Protein 5KKP (pdb70)

InterPro domains:
  IPR001656 Pseudouridine synthase, TruD [PF01142] (251-642)
  IPR001656 Pseudouridine synthase, TruD [PIRSF037016] (78-659)
  IPR001656 Pseudouridine synthase, TruD [PTHR13326] (94-659)
  IPR001656 Pseudouridine synthase, TruD [TIGR00094] (252-647)
  IPR011760 Pseudouridine synthase, TruD, insertion domain [PS50984] (370-580)
  IPR020103 Pseudouridine synthase, catalytic domain superfamily [SSF55120] (112-646)
  IPR020119 Pseudouridine synthase TruD, conserved site [PS01268] (291-304)
  IPR042214 Pseudouridine synthase, TruD, catalytic domain [G3DSA:3.30.2350.20] (115-407)
  IPR042214 Pseudouridine synthase, TruD, catalytic domain [G3DSA:3.30.2350.20] (432-647)

Organism: Homo sapiens (NCBI:txid9606)

Solvent-accessible surface area: 24846 Å² total

Foldseek 3Di:
DQWCVNLQNDDFFFPFDFWAFAFLPDQLQKEKFFQFLVRDTFFFAAADFPDLQDLQLLVVQLCQLPPAKRKAWQPPDDPVSLVVVVVVSVVSRPQWDWDWDCDPNTIIIMIGGDDPVFAQKKKKKKWAALAKVVVLVVVCVLVVHDSVQKDFPIDDNSHTYMGMMIGGRDGSSNQSVCQVPDSMHIHDIGTHHDGDDPQSTQFMKIKHKTWFIPDDPVLLVSLCCLQPFNTFQAQACLLPLQRLLQCLLCVQVVVLVSVCSQQADDPDPPLSNQLSVQCVVPVQLVRSLVSDPDCQDQSNQLSVLCNVPPVCSVRSSVSRPLVVVVSNQSNLSSLVSNLSVVCVPPNQAQDFQFWFCPPPDIDTDHPVCRVVDGLQRTKKSQAQADDHGHDCVVVVSQCCVVSVHGSNHAGPDNSSHGNIDMDRRGWRWPPDDKDKAADEDPVDNQADGSVCVVVVPDGDDGDPHYDGIMIIITTGGPPGDVVSVCNSNVMDDD

B-factor: mean 59.52, std 19.3, range [28.35, 161.37]

Secondary structure (DSSP, 8-state):
---TGGGT----S--SPP---BSSSSGGGEEEEEE-TTS-B------PPP----HHHHHHHHHHHH---EEEE-SS--HHHHHHHHHHHHHS-SS-EEEEEEETTEEEEEEE---TTS-SEEEEEEEEES----HHHHHHHHHT--GGGEE-----SSSEEEEEEEEET--HHHHHHGGGG--EEEEEEEEESS---TT-S-EEEEEE-BBS----HHHHHH--HHHHT-EE-----TT----HHHHHHHHHTT-TTT--TTTS-----HHHHHHHHHHHHH--HHHHHTT---SSSHHHHHHHHHHHH---HHHHHTTS-HHHH--HHHHHHHHHH--HHHHHHH-SS--TT-EEEETTEEEE--SSSGGG--GGGB--B-SSS----SSTHHHHHH--GGGT--TT---SSGGG----B---SEE--BS----EEEES-TTS-SS--HHHHHHTPPPP---S--SEEEE--EEE-TT-----HHHHH-----

Nearest PDB structures (foldseek):
  5kkp-assembly1_A  TM=1.002E+00  e=3.117E-97  Homo sapiens
  1z2z-assembly2_B  TM=6.859E-01  e=7.387E-25  Methanosarcina mazei
  1si7-assembly1_A  TM=7.257E-01  e=3.818E-18  Escherichia coli
  1szw-assembly1_A  TM=7.211E-01  e=3.159E-17  Escherichia coli
  1szw-assembly2_B  TM=7.323E-01  e=3.264E-16  Escherichia coli

Structure (mmCIF, N/CA/C/O backbone):
data_5KKP
#
_entry.id   5KKP
#
_cell.length_a   56.356
_cell.length_b   73.400
_cell.length_c   138.179
_cell.angle_alpha   90.000
_cell.angle_beta   90.000
_cell.angle_gamma   90.000
#
_symmetry.space_group_name_H-M   'P 21 21 21'
#
loop_
_entity.id
_entity.type
_entity.pdbx_description
1 polymer 'Pseudouridylate synthase 7'
2 non-polymer 1,2-ETHANEDIOL
3 non-polymer 'UNKNOWN ATOM OR ION'
4 water water
#
loop_
_atom_site.group_PDB
_atom_site.id
_atom_site.type_symbol
_atom_site.label_atom_id
_atom_site.label_alt_id
_atom_site.label_comp_id
_atom_site.label_asym_id
_atom_site.label_entity_id
_atom_site.label_seq_id
_atom_site.pdbx_PDB_ins_code
_atom_site.Cartn_x
_atom_site.Cartn_y
_atom_site.Cartn_z
_atom_site.occupancy
_atom_site.B_iso_or_equiv
_atom_site.auth_seq_id
_atom_site.auth_comp_id
_atom_site.auth_asym_id
_atom_site.auth_atom_id
_atom_site.pdbx_PDB_model_num
ATOM 1 N N . GLY A 1 10 ? 17.498 70.453 15.534 1.00 78.24 108 GLY A N 1
ATOM 2 C CA . GLY A 1 10 ? 16.480 70.630 16.564 1.00 78.41 108 GLY A CA 1
ATOM 3 C C . GLY A 1 10 ? 17.026 70.564 17.981 1.00 80.47 108 GLY A C 1
ATOM 4 O O . GLY A 1 10 ? 16.804 71.484 18.783 1.00 81.12 108 GLY A O 1
ATOM 5 N N . LEU A 1 11 ? 17.728 69.462 18.303 1.00 73.20 109 LEU A N 1
ATOM 6 C CA . LEU A 1 11 ? 18.354 69.284 19.614 1.00 71.49 109 LEU A CA 1
ATOM 7 C C . LEU A 1 11 ? 19.729 69.979 19.594 1.00 71.43 109 LEU A C 1
ATOM 8 O O . LEU A 1 11 ? 20.579 69.661 18.754 1.00 70.27 109 LEU A O 1
ATOM 13 N N . THR A 1 12 ? 19.916 70.967 20.474 1.00 65.55 110 THR A N 1
ATOM 14 C CA . THR A 1 12 ? 21.172 71.710 20.573 1.00 64.32 110 THR A CA 1
ATOM 15 C C . THR A 1 12 ? 22.053 71.123 21.680 1.00 64.44 110 THR A C 1
ATOM 16 O O . THR A 1 12 ? 21.590 70.305 22.486 1.00 62.98 110 THR A O 1
ATOM 20 N N . GLU A 1 13 ? 23.306 71.599 21.740 1.00 58.53 111 GLU A N 1
ATOM 21 C CA . GLU A 1 13 ? 24.289 71.262 22.757 1.00 57.18 111 GLU A CA 1
ATOM 22 C C . GLU A 1 13 ? 23.802 71.733 24.148 1.00 61.49 111 GLU A C 1
ATOM 23 O O . GLU A 1 13 ? 23.987 71.016 25.132 1.00 60.08 111 GLU A O 1
ATOM 29 N N . ALA A 1 14 ? 23.146 72.914 24.217 1.00 58.85 112 ALA A N 1
ATOM 30 C CA . ALA A 1 14 ? 22.609 73.498 25.455 1.00 58.95 112 ALA A CA 1
ATOM 31 C C . ALA A 1 14 ? 21.503 72.631 26.043 1.00 63.08 112 ALA A C 1
ATOM 32 O O . ALA A 1 14 ? 21.396 72.512 27.269 1.00 62.45 112 ALA A O 1
ATOM 34 N N . ASP A 1 15 ? 20.711 71.987 25.163 1.00 59.63 113 ASP A N 1
ATOM 35 C CA . ASP A 1 15 ? 19.622 71.089 25.560 1.00 59.54 113 ASP A CA 1
ATOM 36 C C . ASP A 1 15 ? 20.128 69.854 26.307 1.00 59.92 113 ASP A C 1
ATOM 37 O O . ASP A 1 15 ? 19.367 69.274 27.082 1.00 60.02 113 ASP A O 1
ATOM 42 N N . VAL A 1 16 ? 21.390 69.428 26.041 1.00 52.36 114 VAL A N 1
ATOM 43 C CA . VAL A 1 16 ? 21.965 68.221 26.635 1.00 49.90 114 VAL A CA 1
ATOM 44 C C . VAL A 1 16 ? 23.150 68.540 27.572 1.00 52.73 114 VAL A C 1
ATOM 45 O O . VAL A 1 16 ? 23.955 67.660 27.888 1.00 53.22 114 VAL A O 1
ATOM 49 N N . GLY A 1 17 ? 23.177 69.782 28.053 1.00 47.99 115 GLY A N 1
ATOM 50 C CA . GLY A 1 17 ? 24.120 70.292 29.039 1.00 46.76 115 GLY A CA 1
ATOM 51 C C . GLY A 1 17 ? 25.538 70.513 28.586 1.00 49.29 115 GLY A C 1
ATOM 52 O O . GLY A 1 17 ? 26.439 70.552 29.422 1.00 49.33 115 GLY A O 1
ATOM 53 N N . ILE A 1 18 ? 25.744 70.667 27.276 1.00 44.61 116 ILE A N 1
ATOM 54 C CA . ILE A 1 18 ? 27.052 70.945 26.685 1.00 43.70 116 ILE A CA 1
ATOM 55 C C . ILE A 1 18 ? 27.129 72.490 26.525 1.00 49.91 116 ILE A C 1
ATOM 56 O O . ILE A 1 18 ? 26.613 73.048 25.544 1.00 50.89 116 ILE A O 1
ATOM 61 N N . THR A 1 19 ? 27.727 73.177 27.504 1.00 46.16 117 THR A N 1
ATOM 62 C CA . THR A 1 19 ? 27.776 74.646 27.473 1.00 46.81 117 THR A CA 1
ATOM 63 C C . THR A 1 19 ? 29.126 75.275 27.764 1.00 50.88 117 THR A C 1
ATOM 64 O O . THR A 1 19 ? 29.277 76.452 27.484 1.00 54.41 117 THR A O 1
ATOM 68 N N . LYS A 1 20 ? 30.087 74.551 28.364 1.00 45.49 118 LYS A N 1
ATOM 69 C CA . LYS A 1 20 ? 31.370 75.160 28.760 1.00 44.39 118 LYS A CA 1
ATOM 70 C C . LYS A 1 20 ? 32.547 74.805 27.858 1.00 47.35 118 LYS A C 1
ATOM 71 O O . LYS A 1 20 ? 32.472 73.859 27.068 1.00 46.09 118 LYS A O 1
ATOM 77 N N . PHE A 1 21 ? 33.655 75.566 28.006 1.00 44.10 119 PHE A N 1
ATOM 78 C CA . PHE A 1 21 ? 34.898 75.408 27.248 1.00 43.50 119 PHE A CA 1
ATOM 79 C C . PHE A 1 21 ? 36.079 75.493 28.198 1.00 49.09 119 PHE A C 1
ATOM 80 O O . PHE A 1 21 ? 35.932 76.024 29.295 1.00 48.12 119 PHE A O 1
ATOM 88 N N . VAL A 1 22 ? 37.245 74.958 27.777 1.00 46.68 120 VAL A N 1
ATOM 89 C CA . VAL A 1 22 ? 38.490 74.967 28.549 1.00 47.24 120 VAL A CA 1
ATOM 90 C C . VAL A 1 22 ? 39.262 76.250 28.255 1.00 51.80 120 VAL A C 1
ATOM 91 O O . VAL A 1 22 ? 39.577 77.018 29.161 1.00 53.32 120 VAL A O 1
ATOM 95 N N . SER A 1 23 ? 39.562 76.465 26.982 1.00 47.42 121 SER A N 1
ATOM 96 C CA . SER A 1 23 ? 40.311 77.598 26.511 1.00 48.55 121 SER A CA 1
ATOM 97 C C . SER A 1 23 ? 39.461 78.875 26.552 1.00 53.43 121 SER A C 1
ATOM 98 O O . SER A 1 23 ? 38.224 78.823 26.497 1.00 49.94 121 SER A O 1
ATOM 101 N N . SER A 1 24 ? 40.152 80.016 26.674 1.00 52.98 122 SER A N 1
ATOM 102 C CA . SER A 1 24 ? 39.562 81.351 26.664 1.00 54.41 122 SER A CA 1
ATOM 103 C C . SER A 1 24 ? 39.714 81.984 25.244 1.00 58.20 122 SER A C 1
ATOM 104 O O . SER A 1 24 ? 39.353 83.142 25.057 1.00 59.21 122 SER A O 1
ATOM 107 N N . HIS A 1 25 ? 40.271 81.249 24.264 1.00 53.39 123 HIS A N 1
ATOM 108 C CA . HIS A 1 25 ? 40.467 81.807 22.911 1.00 53.31 123 HIS A CA 1
ATOM 109 C C . HIS A 1 25 ? 39.137 82.137 22.204 1.00 54.39 123 HIS A C 1
ATOM 110 O O . HIS A 1 25 ? 38.103 81.558 22.506 1.00 51.98 123 HIS A O 1
ATOM 117 N N . GLN A 1 26 ? 39.172 83.105 21.311 1.00 52.16 124 GLN A N 1
ATOM 118 C CA . GLN A 1 26 ? 38.040 83.516 20.502 1.00 52.34 124 GLN A CA 1
ATOM 119 C C . GLN A 1 26 ? 37.727 82.372 19.501 1.00 56.72 124 GLN A C 1
ATOM 120 O O . GLN A 1 26 ? 38.632 81.901 18.797 1.00 56.41 124 GLN A O 1
ATOM 126 N N . GLY A 1 27 ? 36.468 81.947 19.448 1.00 51.90 125 GLY A N 1
ATOM 127 C CA . GLY A 1 27 ? 36.046 80.909 18.519 1.00 51.16 125 GLY A CA 1
ATOM 128 C C . GLY A 1 27 ? 36.177 81.305 17.054 1.00 56.37 125 GLY A C 1
ATOM 129 O O . GLY A 1 27 ? 36.364 82.477 16.729 1.00 58.52 125 GLY A O 1
ATOM 130 N N . PHE A 1 28 ? 36.105 80.321 16.159 1.00 51.14 126 PHE A N 1
ATOM 131 C CA . PHE A 1 28 ? 36.146 80.512 14.707 1.00 50.47 126 PHE A CA 1
ATOM 132 C C . PHE A 1 28 ? 35.387 79.371 14.019 1.00 55.17 126 PHE A C 1
ATOM 133 O O . PHE A 1 28 ? 35.061 78.374 14.661 1.00 53.34 126 PHE A O 1
ATOM 141 N N . SER A 1 29 ? 35.077 79.536 12.736 1.00 53.74 127 SER A N 1
ATOM 142 C CA . SER A 1 29 ? 34.318 78.548 11.990 1.00 53.54 127 SER A CA 1
ATOM 143 C C . SER A 1 29 ? 35.231 77.558 11.240 1.00 56.34 127 SER A C 1
ATOM 144 O O . SER A 1 29 ? 36.397 77.851 10.979 1.00 55.16 127 SER A O 1
ATOM 147 N N . GLY A 1 30 ? 34.676 76.390 10.941 1.00 52.38 128 GLY A N 1
ATOM 148 C CA . GLY A 1 30 ? 35.334 75.304 10.221 1.00 51.64 128 GLY A CA 1
ATOM 149 C C . GLY A 1 30 ? 34.350 74.191 9.938 1.00 53.05 128 GLY A C 1
ATOM 150 O O . GLY A 1 30 ? 33.463 73.929 10.755 1.00 52.15 128 GLY A O 1
ATOM 151 N N . ILE A 1 31 ? 34.485 73.537 8.782 1.00 50.23 129 ILE A N 1
ATOM 152 C CA . ILE A 1 31 ? 33.579 72.447 8.375 1.00 49.40 129 ILE A CA 1
ATOM 153 C C . ILE A 1 31 ? 34.151 71.073 8.750 1.00 52.03 129 ILE A C 1
ATOM 154 O O . ILE A 1 31 ? 35.258 70.729 8.341 1.00 52.36 129 ILE A O 1
ATOM 159 N N . LEU A 1 32 ? 33.370 70.287 9.473 1.00 48.86 130 LEU A N 1
ATOM 160 C CA . LEU A 1 32 ? 33.711 68.935 9.922 1.00 49.15 130 LEU A CA 1
ATOM 161 C C . LEU A 1 32 ? 33.007 67.863 9.048 1.00 54.44 130 LEU A C 1
ATOM 162 O O . LEU A 1 32 ? 31.817 68.006 8.764 1.00 54.66 130 LEU A O 1
ATOM 167 N N A LYS A 1 33 ? 33.749 66.807 8.632 0.50 50.68 131 LYS A N 1
ATOM 168 N N B LYS A 1 33 ? 33.746 66.801 8.640 0.50 50.84 131 LYS A N 1
ATOM 169 C CA A LYS A 1 33 ? 33.251 65.681 7.816 0.50 49.71 131 LYS A CA 1
ATOM 170 C CA B LYS A 1 33 ? 33.249 65.671 7.824 0.50 49.95 131 LYS A CA 1
ATOM 171 C C A LYS A 1 33 ? 32.505 66.144 6.535 0.50 55.05 131 LYS A C 1
ATOM 172 C C B LYS A 1 33 ? 32.506 66.137 6.537 0.50 55.17 131 LYS A C 1
ATOM 173 O O A LYS A 1 33 ? 31.356 65.760 6.304 0.50 54.59 131 LYS A O 1
ATOM 174 O O B LYS A 1 33 ? 31.360 65.748 6.302 0.50 54.72 131 LYS A O 1
ATOM 185 N N . GLU A 1 34 ? 33.150 66.998 5.735 1.00 52.74 132 GLU A N 1
ATOM 186 C CA . GLU A 1 34 ? 32.584 67.512 4.487 1.00 53.66 132 GLU A CA 1
ATOM 187 C C . GLU A 1 34 ? 32.631 66.353 3.455 1.00 60.18 132 GLU A C 1
ATOM 188 O O . GLU A 1 34 ? 31.709 66.184 2.654 1.00 61.13 132 GLU A O 1
ATOM 194 N N . ARG A 1 35 ? 33.720 65.562 3.531 1.00 55.12 133 ARG A N 1
ATOM 195 C CA . ARG A 1 35 ? 34.030 64.332 2.823 1.00 54.44 133 ARG A CA 1
ATOM 196 C C . ARG A 1 35 ? 34.405 63.351 3.9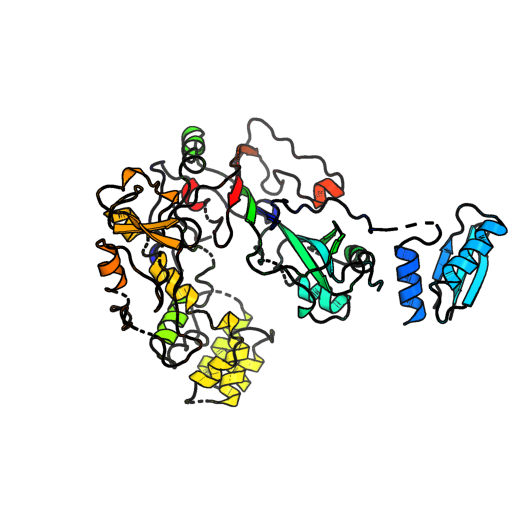45 1.00 56.78 133 ARG A C 1
ATOM 197 O O . ARG A 1 35 ? 35.035 63.758 4.929 1.00 53.32 133 ARG A O 1
ATOM 201 N N . TYR A 1 36 ? 34.045 62.065 3.793 1.00 55.49 134 TYR A N 1
ATOM 202 C CA . TYR A 1 36 ? 34.357 61.048 4.798 1.00 55.30 134 TYR A CA 1
ATOM 203 C C . TYR A 1 36 ? 35.881 60.834 4.929 1.00 55.31 134 TYR A C 1
ATOM 204 O O . TYR A 1 36 ? 36.346 60.459 6.005 1.00 54.17 134 TYR A O 1
ATOM 213 N N . SER A 1 37 ? 36.650 61.216 3.892 1.00 49.75 135 SER A N 1
ATOM 214 C CA . SER A 1 37 ? 38.118 61.173 3.878 1.00 48.88 135 SER A CA 1
ATOM 215 C C . SER A 1 37 ? 38.794 62.292 4.712 1.00 50.99 135 SER A C 1
ATOM 216 O O . SER A 1 37 ? 40.007 62.247 4.920 1.00 51.63 135 SER A O 1
ATOM 219 N N . ASP A 1 38 ? 38.013 63.277 5.196 1.00 46.26 136 ASP A N 1
ATOM 220 C CA . ASP A 1 38 ? 38.483 64.357 6.084 1.00 45.24 136 ASP A CA 1
ATOM 221 C C . ASP A 1 38 ? 38.406 63.911 7.548 1.00 46.65 136 ASP A C 1
ATOM 222 O O . ASP A 1 38 ? 38.723 64.690 8.439 1.00 47.76 136 ASP A O 1
ATOM 227 N N . PHE A 1 39 ? 37.953 62.683 7.810 1.00 41.47 137 PHE A N 1
ATOM 228 C CA . PHE A 1 39 ? 37.845 62.182 9.182 1.00 39.17 137 PHE A CA 1
ATOM 229 C C . PHE A 1 39 ? 38.268 60.745 9.180 1.00 40.80 137 PHE A C 1
ATOM 230 O O . PHE A 1 39 ? 37.540 59.885 8.696 1.00 41.67 137 PHE A O 1
ATOM 238 N N . VAL A 1 40 ? 39.483 60.486 9.664 1.00 36.93 138 VAL A N 1
ATOM 239 C CA . VAL A 1 40 ? 40.114 59.158 9.641 1.00 36.46 138 VAL A CA 1
ATOM 240 C C . VAL A 1 40 ? 40.447 58.681 11.046 1.00 40.84 138 VAL A C 1
ATOM 241 O O . VAL A 1 40 ? 41.003 59.434 11.844 1.00 39.96 138 VAL A O 1
ATOM 245 N N . VAL A 1 41 ? 40.067 57.426 11.350 1.00 39.66 139 VAL A N 1
ATOM 246 C CA . VAL A 1 41 ? 40.215 56.821 12.678 1.00 38.80 139 VAL A CA 1
ATOM 247 C C . VAL A 1 41 ? 41.036 55.546 12.599 1.00 40.91 139 VAL A C 1
ATOM 248 O O . VAL A 1 41 ? 40.692 54.660 11.827 1.00 41.23 139 VAL A O 1
ATOM 252 N N . HIS A 1 42 ? 42.084 55.445 13.420 1.00 34.69 140 HIS A N 1
ATOM 253 C CA . HIS A 1 42 ? 42.924 54.239 13.513 1.00 33.85 140 HIS A CA 1
ATOM 254 C C . HIS A 1 42 ? 42.887 53.773 14.948 1.00 37.54 140 HIS A C 1
ATOM 255 O O . HIS A 1 42 ? 43.276 54.511 15.843 1.00 37.60 140 HIS A O 1
ATOM 262 N N . GLU A 1 43 ? 42.362 52.587 15.177 1.00 34.38 141 GLU A N 1
ATOM 263 C CA . GLU A 1 43 ? 42.242 52.047 16.529 1.00 33.74 141 GLU A CA 1
ATOM 264 C C . GLU A 1 43 ? 43.613 51.830 17.206 1.00 38.58 141 GLU A C 1
ATOM 265 O O . GLU A 1 43 ? 44.563 51.446 16.533 1.00 39.51 141 GLU A O 1
ATOM 271 N N . ILE A 1 44 ? 43.700 52.111 18.524 1.00 34.85 142 ILE A N 1
ATOM 272 C CA . ILE A 1 44 ? 44.873 51.856 19.346 1.00 35.66 142 ILE A CA 1
ATOM 273 C C . ILE A 1 44 ? 44.559 50.579 20.163 1.00 41.17 142 ILE A C 1
ATOM 274 O O . ILE A 1 44 ? 43.672 50.592 21.030 1.00 39.42 142 ILE A O 1
ATOM 279 N N . GLY A 1 45 ? 45.224 49.480 19.804 1.00 37.65 143 GLY A N 1
ATOM 280 C CA . GLY A 1 45 ? 45.003 48.184 20.433 1.00 37.96 143 GLY A CA 1
ATOM 281 C C . GLY A 1 45 ? 45.382 48.067 21.898 1.00 41.79 143 GLY A C 1
ATOM 282 O O . GLY A 1 45 ? 45.948 48.994 22.471 1.00 39.77 143 GLY A O 1
ATOM 283 N N . LYS A 1 46 ? 45.059 46.910 22.518 1.00 41.05 144 LYS A N 1
ATOM 284 C CA . LYS A 1 46 ? 45.354 46.581 23.939 1.00 43.16 144 LYS A CA 1
ATOM 285 C C . LYS A 1 46 ? 46.845 46.803 24.274 1.00 49.82 144 LYS A C 1
ATOM 286 O O . LYS A 1 46 ? 47.163 47.324 25.338 1.00 50.60 144 LYS A O 1
ATOM 292 N N . ASP A 1 47 ? 47.736 46.420 23.331 1.00 48.17 145 ASP A N 1
ATOM 293 C CA . ASP A 1 47 ? 49.197 46.489 23.394 1.00 50.36 145 ASP A CA 1
ATOM 294 C C . ASP A 1 47 ? 49.807 47.826 22.898 1.00 56.24 145 ASP A C 1
ATOM 295 O O . ASP A 1 47 ? 51.022 47.924 22.820 1.00 58.03 145 ASP A O 1
ATOM 300 N N . GLY A 1 48 ? 48.977 48.801 22.530 1.00 51.13 146 GLY A N 1
ATOM 301 C CA . GLY A 1 48 ? 49.429 50.098 22.032 1.00 49.57 146 GLY A CA 1
ATOM 302 C C . GLY A 1 48 ? 49.625 50.219 20.524 1.00 49.61 146 GLY A C 1
ATOM 303 O O . GLY A 1 48 ? 49.885 51.319 20.032 1.00 48.01 146 GLY A O 1
ATOM 304 N N . ARG A 1 49 ? 49.528 49.109 19.772 1.00 46.45 147 ARG A N 1
ATOM 305 C CA . ARG A 1 49 ? 49.696 49.129 18.308 1.00 46.83 147 ARG A CA 1
ATOM 306 C C . ARG A 1 49 ? 48.565 49.922 17.620 1.00 48.40 147 ARG A C 1
ATOM 307 O O . ARG A 1 49 ? 47.414 49.840 18.038 1.00 47.81 147 ARG A O 1
ATOM 311 N N . ILE A 1 50 ? 48.909 50.764 16.647 1.00 43.89 148 ILE A N 1
ATOM 312 C CA . ILE A 1 50 ? 47.917 51.579 15.954 1.00 43.02 148 ILE A CA 1
ATOM 313 C C . ILE A 1 50 ? 47.600 50.905 14.621 1.00 48.10 148 ILE A C 1
ATOM 314 O O . ILE A 1 50 ? 48.386 50.991 13.674 1.00 50.30 148 ILE A O 1
ATOM 319 N N . SER A 1 51 ? 46.468 50.189 14.581 1.00 42.35 149 SER A N 1
ATOM 320 C CA . SER A 1 51 ? 45.970 49.442 13.424 1.00 40.38 149 SER A CA 1
ATOM 321 C C . SER A 1 51 ? 46.009 50.226 12.125 1.00 42.28 149 SER A C 1
ATOM 322 O O . SER A 1 51 ? 45.391 51.274 12.013 1.00 41.15 149 SER A O 1
ATOM 325 N N . HIS A 1 52 ? 46.744 49.699 11.159 1.00 38.94 150 HIS A N 1
ATOM 326 C CA . HIS A 1 52 ? 46.856 50.200 9.792 1.00 38.57 150 HIS A CA 1
ATOM 327 C C . HIS A 1 52 ? 46.728 49.018 8.851 1.00 44.68 150 HIS A C 1
ATOM 328 O O . HIS A 1 52 ? 47.226 47.940 9.168 1.00 44.24 150 HIS A O 1
ATOM 335 N N . LEU A 1 53 ? 46.044 49.204 7.710 1.00 42.59 151 LEU A N 1
ATOM 336 C CA . LEU A 1 53 ? 45.940 48.173 6.686 1.00 43.58 151 LEU A CA 1
ATOM 337 C C . LEU A 1 53 ? 47.201 48.352 5.830 1.00 47.62 151 LEU A C 1
ATOM 338 O O . LEU A 1 53 ? 47.267 49.282 5.030 1.00 47.43 151 LEU A O 1
ATOM 343 N N . ASN A 1 54 ? 48.234 47.535 6.065 1.00 44.95 152 ASN A N 1
ATOM 344 C CA . ASN A 1 54 ? 49.503 47.751 5.360 1.00 45.93 152 ASN A CA 1
ATOM 345 C C . ASN A 1 54 ? 50.196 46.474 4.868 1.00 52.63 152 ASN A C 1
ATOM 346 O O . ASN A 1 54 ? 51.274 46.579 4.279 1.00 53.75 152 ASN A O 1
ATOM 351 N N . ASP A 1 55 ? 49.587 45.290 5.082 1.00 50.79 153 ASP A N 1
ATOM 352 C CA . ASP A 1 55 ? 50.117 44.000 4.612 1.00 52.64 153 ASP A CA 1
ATOM 353 C C . ASP A 1 55 ? 48.965 43.086 4.182 1.00 59.04 153 ASP A C 1
ATOM 354 O O . ASP A 1 55 ? 48.068 42.834 4.980 1.00 57.49 153 ASP A O 1
ATOM 359 N N . LEU A 1 56 ? 48.986 42.601 2.920 1.00 58.42 154 LEU A N 1
ATOM 360 C CA . LEU A 1 56 ? 47.937 41.710 2.386 1.00 59.24 154 LEU A CA 1
ATOM 361 C C . LEU A 1 56 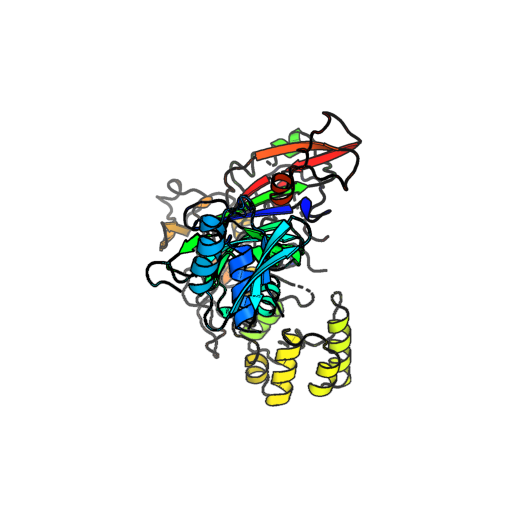? 48.380 40.229 2.292 1.00 64.09 154 LEU A C 1
ATOM 362 O O . LEU A 1 56 ? 47.604 39.381 1.847 1.00 62.64 154 LEU A O 1
ATOM 367 N N . SER A 1 57 ? 49.608 39.925 2.756 1.00 63.06 155 SER A N 1
ATOM 368 C CA . SER A 1 57 ? 50.190 38.581 2.749 1.00 64.75 155 SER A CA 1
ATOM 369 C C . SER A 1 57 ? 49.382 37.585 3.567 1.00 70.45 155 SER A C 1
ATOM 370 O O . SER A 1 57 ? 48.788 37.946 4.587 1.00 69.55 155 SER A O 1
ATOM 373 N N . ILE A 1 58 ? 49.364 36.329 3.112 1.00 68.64 156 ILE A N 1
ATOM 374 C CA . ILE A 1 58 ? 48.680 35.246 3.799 1.00 69.24 156 ILE A CA 1
ATOM 375 C C . ILE A 1 58 ? 49.729 34.517 4.666 1.00 75.87 156 ILE A C 1
ATOM 376 O O . ILE A 1 58 ? 50.738 34.078 4.116 1.00 76.51 156 ILE A O 1
ATOM 381 N N . PRO A 1 59 ? 49.553 34.434 6.018 1.00 74.12 157 PRO A N 1
ATOM 382 C CA . PRO A 1 59 ? 50.564 33.745 6.856 1.00 75.09 157 PRO A CA 1
ATOM 383 C C . PRO A 1 59 ? 50.787 32.277 6.479 1.00 81.74 157 PRO A C 1
ATOM 384 O O . PRO A 1 59 ? 49.840 31.585 6.081 1.00 80.93 157 PRO A O 1
ATOM 388 N N . VAL A 1 60 ? 52.056 31.826 6.566 1.00 80.46 158 VAL A N 1
ATOM 389 C CA . VAL A 1 60 ? 52.481 30.462 6.228 1.00 112.87 158 VAL A CA 1
ATOM 390 C C . VAL A 1 60 ? 52.296 29.511 7.405 1.00 147.33 158 VAL A C 1
ATOM 391 O O . VAL A 1 60 ? 52.543 29.888 8.550 1.00 112.84 158 VAL A O 1
ATOM 393 N N . PRO A 1 65 ? 54.303 24.558 -4.099 1.00 99.22 163 PRO A N 1
ATOM 394 C CA . PRO A 1 65 ? 54.022 24.861 -5.512 1.00 99.14 163 PRO A CA 1
ATOM 395 C C . PRO A 1 65 ? 52.620 25.426 -5.742 1.00 100.59 163 PRO A C 1
ATOM 396 O O . PRO A 1 65 ? 52.436 26.238 -6.651 1.00 99.28 163 PRO A O 1
ATOM 400 N N . SER A 1 66 ? 51.634 24.980 -4.923 1.00 96.12 164 SER A N 1
ATOM 401 C CA . SER A 1 66 ? 50.240 25.423 -4.950 1.00 94.58 164 SER A CA 1
ATOM 402 C C . SER A 1 66 ? 50.115 26.566 -3.959 1.00 97.29 164 SER A C 1
ATOM 403 O O . SER A 1 66 ? 50.245 26.348 -2.750 1.00 96.44 164 SER A O 1
ATOM 406 N N . GLU A 1 67 ? 49.905 27.794 -4.467 1.00 93.27 165 GLU A N 1
ATOM 407 C CA . GLU A 1 67 ? 49.758 28.980 -3.621 1.00 91.78 165 GLU A CA 1
ATOM 408 C C . GLU A 1 67 ? 48.410 28.966 -2.855 1.00 93.66 165 GLU A C 1
ATOM 409 O O . GLU A 1 67 ? 47.601 28.048 -3.056 1.00 93.04 165 GLU A O 1
ATOM 415 N N . ASP A 1 68 ? 48.195 29.955 -1.951 1.00 87.94 166 ASP A N 1
ATOM 416 C CA . ASP A 1 68 ? 46.994 30.064 -1.116 1.00 86.01 166 ASP A CA 1
ATOM 417 C C . ASP A 1 68 ? 45.693 30.120 -1.921 1.00 88.44 166 ASP A C 1
ATOM 418 O O . ASP A 1 68 ? 44.718 29.483 -1.517 1.00 87.88 166 ASP A O 1
ATOM 420 N N . ILE A 1 69 ? 45.685 30.845 -3.064 1.00 84.45 167 ILE A N 1
ATOM 421 C CA . ILE A 1 69 ? 44.515 30.982 -3.939 1.00 84.51 167 ILE A CA 1
ATOM 422 C C . ILE A 1 69 ? 44.061 29.638 -4.574 1.00 90.33 167 ILE A C 1
ATOM 423 O O . ILE A 1 69 ? 42.873 29.326 -4.496 1.00 89.77 167 ILE A O 1
ATOM 425 N N . PHE A 1 70 ? 44.999 28.849 -5.171 1.00 88.43 168 PHE A N 1
ATOM 426 C CA . PHE A 1 70 ? 44.757 27.547 -5.821 1.00 89.60 168 PHE A CA 1
ATOM 427 C C . PHE A 1 70 ? 44.236 26.529 -4.823 1.00 93.79 168 PHE A C 1
ATOM 428 O O . PHE A 1 70 ? 43.404 25.694 -5.183 1.00 92.98 168 PHE A O 1
ATOM 436 N N . THR A 1 71 ? 44.765 26.582 -3.580 1.00 91.03 169 THR A N 1
ATOM 437 C CA . THR A 1 71 ? 44.384 25.719 -2.459 1.00 91.28 169 THR A CA 1
ATOM 438 C C . THR A 1 71 ? 42.934 26.042 -2.059 1.00 95.41 169 THR A C 1
ATOM 439 O O . THR A 1 71 ? 42.169 25.126 -1.756 1.00 95.41 169 THR A O 1
ATOM 443 N N . VAL A 1 72 ? 42.557 27.339 -2.103 1.00 91.72 170 VAL A N 1
ATOM 444 C CA . VAL A 1 72 ? 41.197 27.797 -1.805 1.00 91.01 170 VAL A CA 1
ATOM 445 C C . VAL A 1 72 ? 40.275 27.391 -2.953 1.00 95.59 170 VAL A C 1
ATOM 446 O O . VAL A 1 72 ? 39.171 26.909 -2.705 1.00 95.48 170 VAL A O 1
ATOM 448 N N . LEU A 1 73 ? 40.764 27.539 -4.205 1.00 92.56 171 LEU A N 1
ATOM 449 C CA . LEU A 1 73 ? 40.077 27.188 -5.456 1.00 93.10 171 LEU A CA 1
ATOM 450 C C . LEU A 1 73 ? 39.790 25.684 -5.536 1.00 97.45 171 LEU A C 1
ATOM 451 O O . LEU A 1 73 ? 38.715 25.297 -6.001 1.00 97.53 171 LEU A O 1
ATOM 456 N N . THR A 1 74 ? 40.743 24.845 -5.065 1.00 94.30 172 THR A N 1
ATOM 457 C CA . THR A 1 74 ? 40.616 23.386 -5.046 1.00 95.27 172 THR A CA 1
ATOM 458 C C . THR A 1 74 ? 39.731 22.904 -3.891 1.00 99.01 172 THR A C 1
ATOM 459 O O . THR A 1 74 ? 38.992 21.936 -4.073 1.00 99.03 172 THR A O 1
ATOM 461 N N . ALA A 1 75 ? 39.800 23.576 -2.710 1.00 95.19 173 ALA A N 1
ATOM 462 C CA . ALA A 1 75 ? 38.967 23.258 -1.537 1.00 94.63 173 ALA A CA 1
ATOM 463 C C . ALA A 1 75 ? 37.503 23.554 -1.866 1.00 99.04 173 ALA A C 1
ATOM 464 O O . ALA A 1 75 ? 36.625 22.756 -1.527 1.00 99.08 173 ALA A O 1
ATOM 466 N N . GLU A 1 76 ? 37.258 24.677 -2.583 1.00 95.51 174 GLU A N 1
ATOM 467 C CA . GLU A 1 76 ? 35.935 25.102 -3.039 1.00 95.93 174 GLU A CA 1
ATOM 468 C C . GLU A 1 76 ? 35.377 24.142 -4.100 1.00 103.07 174 GLU A C 1
ATOM 469 O O . GLU A 1 76 ? 34.158 24.058 -4.257 1.00 103.40 174 GLU A O 1
ATOM 471 N N . GLU A 1 77 ? 36.270 23.416 -4.815 1.00 101.29 175 GLU A N 1
ATOM 472 C CA . GLU A 1 77 ? 35.915 22.441 -5.849 1.00 102.73 175 GLU A CA 1
ATOM 473 C C . GLU A 1 77 ? 35.516 21.084 -5.256 1.00 107.82 175 GLU A C 1
ATOM 474 O O . GLU A 1 77 ? 34.544 20.484 -5.724 1.00 108.15 175 GLU A O 1
ATOM 476 N N . LYS A 1 78 ? 36.271 20.606 -4.231 1.00 104.61 176 LYS A N 1
ATOM 477 C CA . LYS A 1 78 ? 36.055 19.328 -3.538 1.00 105.31 176 LYS A CA 1
ATOM 478 C C . LYS A 1 78 ? 34.713 19.270 -2.796 1.00 110.56 176 LYS A C 1
ATOM 479 O O . LYS A 1 78 ? 34.199 18.174 -2.555 1.00 111.28 176 LYS A O 1
ATOM 481 N N . GLN A 1 79 ? 34.146 20.449 -2.448 1.00 106.72 177 GLN A N 1
ATOM 482 C CA . GLN A 1 79 ? 32.856 20.583 -1.770 1.00 106.20 177 GLN A CA 1
ATOM 483 C C . GLN A 1 79 ? 31.732 20.802 -2.809 1.00 111.17 177 GLN A C 1
ATOM 484 O O . GLN A 1 79 ? 31.058 19.834 -3.190 1.00 112.01 177 GLN A O 1
ATOM 486 N N . ARG A 1 80 ? 31.570 22.054 -3.300 1.00 106.98 178 ARG A N 1
ATOM 487 C CA . ARG A 1 80 ? 30.551 22.434 -4.280 1.00 135.85 178 ARG A CA 1
ATOM 488 C C . ARG A 1 80 ? 31.134 23.336 -5.363 1.00 160.87 178 ARG A C 1
ATOM 489 O O . ARG A 1 80 ? 30.596 23.399 -6.467 1.00 123.50 178 ARG A O 1
ATOM 491 N N . THR A 1 92 ? 33.473 22.868 -11.840 1.00 99.62 190 THR A N 1
ATOM 492 C CA . THR A 1 92 ? 33.683 21.714 -12.714 1.00 101.24 190 THR A CA 1
ATOM 493 C C . THR A 1 92 ? 35.123 21.186 -12.623 1.00 104.51 190 THR A C 1
ATOM 494 O O . THR A 1 92 ? 35.320 19.991 -12.369 1.00 104.71 190 THR A O 1
ATOM 496 N N . SER A 1 93 ? 36.124 22.083 -12.825 1.00 99.04 191 SER A N 1
ATOM 497 C CA . SER A 1 93 ? 37.553 21.754 -12.780 1.00 97.58 191 SER A CA 1
ATOM 498 C C . SER A 1 93 ? 38.439 22.917 -12.307 1.00 96.83 191 SER A C 1
ATOM 499 O O . SER A 1 93 ? 38.062 24.084 -12.451 1.00 96.03 191 SER A O 1
ATOM 502 N N . VAL A 1 94 ? 39.629 22.583 -11.760 1.00 89.99 192 VAL A N 1
ATOM 503 C CA . VAL A 1 94 ? 40.642 23.545 -11.301 1.00 87.17 192 VAL A CA 1
ATOM 504 C C . VAL A 1 94 ? 41.950 23.312 -12.099 1.00 87.12 192 VAL A C 1
ATOM 505 O O . VAL A 1 94 ? 42.647 22.326 -11.854 1.00 87.14 192 VAL A O 1
ATOM 509 N N . ALA A 1 95 ? 42.273 24.217 -13.042 1.00 80.09 193 ALA A N 1
ATOM 510 C CA . ALA A 1 95 ? 43.493 24.121 -13.841 1.00 79.61 193 ALA A CA 1
ATOM 511 C C . ALA A 1 95 ? 44.650 24.945 -13.244 1.00 80.88 193 ALA A C 1
ATOM 512 O O . ALA A 1 95 ? 44.571 26.175 -13.173 1.00 78.65 193 ALA A O 1
ATOM 514 N N . ILE A 1 96 ? 45.726 24.247 -12.810 1.00 76.90 194 ILE A N 1
ATOM 515 C CA . ILE A 1 96 ? 46.938 24.849 -12.235 1.00 75.29 194 ILE A CA 1
ATOM 516 C C . ILE A 1 96 ? 48.056 24.907 -13.298 1.00 80.81 194 ILE A C 1
ATOM 517 O O . ILE A 1 96 ? 48.471 23.874 -13.822 1.00 81.32 194 ILE A O 1
ATOM 522 N N . GLU A 1 97 ? 48.519 26.126 -13.617 1.00 78.06 195 GLU A N 1
ATOM 523 C CA . GLU A 1 97 ? 49.566 26.385 -14.605 1.00 79.77 195 GLU A CA 1
ATOM 524 C C . GLU A 1 97 ? 50.934 25.865 -14.141 1.00 85.43 195 GLU A C 1
ATOM 525 O O . GLU A 1 97 ? 51.296 26.051 -12.978 1.00 83.75 195 GLU A O 1
ATOM 531 N N . VAL A 1 98 ? 51.675 25.200 -15.051 1.00 84.97 196 VAL A N 1
ATOM 532 C CA . VAL A 1 98 ? 53.009 24.653 -14.790 1.00 86.33 196 VAL A CA 1
ATOM 533 C C . VAL A 1 98 ? 54.063 25.635 -15.307 1.00 93.70 196 VAL A C 1
ATOM 534 O O . VAL A 1 98 ? 54.425 25.592 -16.489 1.00 95.36 196 VAL A O 1
ATOM 536 N N . ILE A 1 99 ? 54.525 26.540 -14.412 1.00 90.74 197 ILE A N 1
ATOM 537 C CA . ILE A 1 99 ? 55.494 27.615 -14.661 1.00 91.46 197 ILE A CA 1
ATOM 538 C C . ILE A 1 99 ? 56.836 27.111 -15.227 1.00 99.79 197 ILE A C 1
ATOM 539 O O . ILE A 1 99 ? 57.202 27.496 -16.343 1.00 100.49 197 ILE A O 1
ATOM 541 N N . GLU A 1 100 ? 57.557 26.254 -14.473 1.00 98.26 198 GLU A N 1
ATOM 542 C CA . GLU A 1 100 ? 58.837 25.690 -14.905 1.00 100.42 198 GLU A CA 1
ATOM 543 C C . GLU A 1 100 ? 58.646 24.192 -15.173 1.00 107.16 198 GLU A C 1
ATOM 544 O O . GLU A 1 100 ? 58.878 23.349 -14.300 1.00 107.28 198 GLU A O 1
ATOM 546 N N . ASP A 1 101 ? 58.173 23.882 -16.390 1.00 104.88 199 ASP A N 1
ATOM 547 C CA . ASP A 1 101 ? 57.827 22.544 -16.861 1.00 106.00 199 ASP A CA 1
ATOM 548 C C . ASP A 1 101 ? 58.972 21.518 -16.843 1.00 110.91 199 ASP A C 1
ATOM 549 O O . ASP A 1 101 ? 60.031 21.732 -17.444 1.00 111.41 199 ASP A O 1
ATOM 55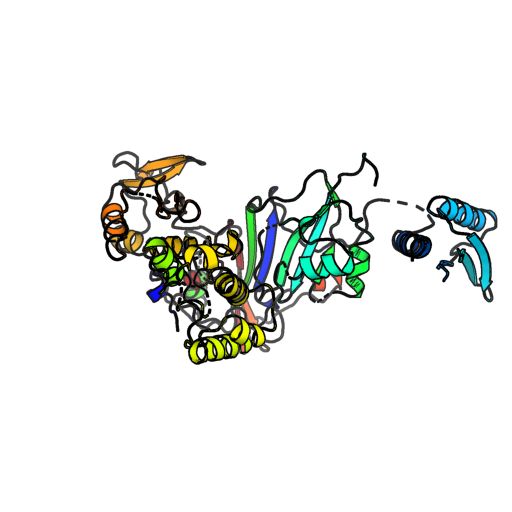4 N N . THR A 1 102 ? 58.712 20.382 -16.169 1.00 107.26 200 THR A N 1
ATOM 555 C CA . THR A 1 102 ? 59.593 19.218 -16.028 1.00 108.53 200 THR A CA 1
ATOM 556 C C . THR A 1 102 ? 58.739 18.028 -15.590 1.00 111.83 200 THR A C 1
ATOM 557 O O . THR A 1 102 ? 57.760 18.236 -14.864 1.00 109.63 200 THR A O 1
ATOM 559 N N . LYS A 1 103 ? 59.105 16.787 -16.014 1.00 109.42 201 LYS A N 1
ATOM 560 C CA . LYS A 1 103 ? 58.389 15.550 -15.648 1.00 109.25 201 LYS A CA 1
ATOM 561 C C . LYS A 1 103 ? 58.293 15.382 -14.117 1.00 112.05 201 LYS A C 1
ATOM 562 O O . LYS A 1 103 ? 57.235 15.001 -13.608 1.00 111.00 201 LYS A O 1
ATOM 566 N N . GLU A 1 104 ? 59.388 15.709 -13.396 1.00 108.12 202 GLU A N 1
ATOM 567 C CA . GLU A 1 104 ? 59.456 15.670 -11.934 1.00 106.40 202 GLU A CA 1
ATOM 568 C C . GLU A 1 104 ? 58.629 16.811 -11.317 1.00 105.54 202 GLU A C 1
ATOM 569 O O . GLU A 1 104 ? 57.960 16.589 -10.309 1.00 104.47 202 GLU A O 1
ATOM 571 N N . LYS A 1 105 ? 58.652 18.013 -11.936 1.00 99.40 203 LYS A N 1
ATOM 572 C CA . LYS A 1 105 ? 57.906 19.194 -11.464 1.00 96.73 203 LYS A CA 1
ATOM 573 C C . LYS A 1 105 ? 56.377 19.041 -11.560 1.00 97.06 203 LYS A C 1
ATOM 574 O O . LYS A 1 105 ? 55.663 19.545 -10.691 1.00 94.67 203 LYS A O 1
ATOM 576 N N . ARG A 1 106 ? 55.888 18.353 -12.619 1.00 92.55 204 ARG A N 1
ATOM 577 C CA . ARG A 1 106 ? 54.465 18.092 -12.869 1.00 90.92 204 ARG A CA 1
ATOM 578 C C . ARG A 1 106 ? 53.927 17.053 -11.895 1.00 92.29 204 ARG A C 1
ATOM 579 O O . ARG A 1 106 ? 52.852 17.267 -11.334 1.00 90.29 204 ARG A O 1
ATOM 587 N N . THR A 1 107 ? 54.669 15.921 -11.709 1.00 88.77 205 THR A N 1
ATOM 588 C CA . THR A 1 107 ? 54.326 14.822 -10.789 1.00 88.24 205 THR A CA 1
ATOM 589 C C . THR A 1 107 ? 54.287 15.337 -9.338 1.00 90.57 205 THR A C 1
ATOM 590 O O . THR A 1 107 ? 53.447 14.884 -8.554 1.00 88.94 205 THR A O 1
ATOM 594 N N . ILE A 1 108 ? 55.167 16.312 -9.008 1.00 86.88 206 ILE A N 1
ATOM 595 C CA . ILE A 1 108 ? 55.226 16.957 -7.698 1.00 85.78 206 ILE A CA 1
ATOM 596 C C . ILE A 1 108 ? 53.884 17.639 -7.410 1.00 87.91 206 ILE A C 1
ATOM 597 O O . ILE A 1 108 ? 53.355 17.467 -6.310 1.00 85.75 206 ILE A O 1
ATOM 599 N N . ILE A 1 109 ? 53.322 18.370 -8.424 1.00 83.92 207 ILE A N 1
ATOM 600 C CA . ILE A 1 109 ? 52.026 19.075 -8.353 1.00 81.90 207 ILE A CA 1
ATOM 601 C C . ILE A 1 109 ? 50.891 18.050 -8.224 1.00 85.49 207 ILE A C 1
ATOM 602 O O . ILE A 1 109 ? 50.009 18.239 -7.386 1.00 82.57 207 ILE A O 1
ATOM 607 N N . HIS A 1 110 ? 50.947 16.947 -9.012 1.00 83.64 208 HIS A N 1
ATOM 608 C CA . HIS A 1 110 ? 49.967 15.856 -8.937 1.00 84.59 208 HIS A CA 1
ATOM 609 C C . HIS A 1 110 ? 49.875 15.325 -7.493 1.00 91.37 208 HIS A C 1
ATOM 610 O O . HIS A 1 110 ? 48.775 15.193 -6.960 1.00 90.45 208 HIS A O 1
ATOM 617 N N . GLN A 1 111 ? 51.042 15.086 -6.856 1.00 90.76 209 GLN A N 1
ATOM 618 C CA . GLN A 1 111 ? 51.178 14.584 -5.487 1.00 91.52 209 GLN A CA 1
ATOM 619 C C . GLN A 1 111 ? 50.829 15.636 -4.430 1.00 96.34 209 GLN A C 1
ATOM 620 O O . GLN A 1 111 ? 50.220 15.280 -3.426 1.00 96.33 209 GLN A O 1
ATOM 626 N N . ALA A 1 112 ? 51.202 16.918 -4.652 1.00 93.58 210 ALA A N 1
ATOM 627 C CA . ALA A 1 112 ? 50.905 18.034 -3.740 1.00 92.65 210 ALA A CA 1
ATOM 628 C C . ALA A 1 112 ? 49.408 18.352 -3.741 1.00 98.27 210 ALA A C 1
ATOM 629 O O . ALA A 1 112 ? 48.871 18.725 -2.694 1.00 96.65 210 ALA A O 1
ATOM 631 N N . ILE A 1 113 ? 48.736 18.192 -4.914 1.00 97.16 211 ILE A N 1
ATOM 632 C CA . ILE A 1 113 ? 47.289 18.381 -5.057 1.00 97.11 211 ILE A CA 1
ATOM 633 C C . ILE A 1 113 ? 46.586 17.218 -4.366 1.00 104.00 211 ILE A C 1
ATOM 634 O O . ILE A 1 113 ? 45.612 17.452 -3.658 1.00 102.71 211 ILE A O 1
ATOM 636 N N . LYS A 1 114 ? 47.146 15.987 -4.491 1.00 103.96 212 LYS A N 1
ATOM 637 C CA . LYS A 1 114 ? 46.644 14.749 -3.871 1.00 105.61 212 LYS A CA 1
ATOM 638 C C . LYS A 1 114 ? 46.580 14.813 -2.329 1.00 111.71 212 LYS A C 1
ATOM 639 O O . LYS A 1 114 ? 45.836 14.040 -1.715 1.00 111.53 212 LYS A O 1
ATOM 641 N N . SER A 1 115 ? 47.344 15.747 -1.713 1.00 109.24 213 SER A N 1
ATOM 642 C CA . SER A 1 115 ? 47.356 15.981 -0.269 1.00 108.74 213 SER A CA 1
ATOM 643 C C . SER A 1 115 ? 46.056 16.694 0.128 1.00 113.03 213 SER A C 1
ATOM 644 O O . SER A 1 115 ? 45.302 16.172 0.950 1.00 112.60 213 SER A O 1
ATOM 646 N N . LEU A 1 116 ? 45.771 17.852 -0.506 1.00 110.16 214 LEU A N 1
ATOM 647 C CA . LEU A 1 116 ? 44.565 18.655 -0.278 1.00 109.43 214 LEU A CA 1
ATOM 648 C C . LEU A 1 116 ? 43.399 18.264 -1.231 1.00 114.43 214 LEU A C 1
ATOM 649 O O . LEU A 1 116 ? 42.494 19.071 -1.474 1.00 113.60 214 LEU A O 1
ATOM 651 N N . PHE A 1 117 ? 43.418 17.014 -1.743 1.00 112.13 215 PHE A N 1
ATOM 652 C CA . PHE A 1 117 ? 42.386 16.474 -2.629 1.00 112.77 215 PHE A CA 1
ATOM 653 C C . PHE A 1 117 ? 41.659 15.298 -1.962 1.00 117.15 215 PHE A C 1
ATOM 654 O O . PHE A 1 117 ? 42.118 14.154 -2.092 1.00 118.18 215 PHE A O 1
ATOM 656 N N . PRO A 1 118 ? 40.535 15.544 -1.234 1.00 112.13 216 PRO A N 1
ATOM 657 C CA . PRO A 1 118 ? 39.810 14.419 -0.613 1.00 112.06 216 PRO A CA 1
ATOM 658 C C . PRO A 1 118 ? 39.191 13.525 -1.694 1.00 115.77 216 PRO A C 1
ATOM 659 O O . PRO A 1 118 ? 39.543 12.347 -1.789 1.00 116.96 216 PRO A O 1
ATOM 663 N N . GLY A 1 119 ? 38.356 14.123 -2.548 1.00 110.11 217 GLY A N 1
ATOM 664 C CA . GLY A 1 119 ? 37.705 13.449 -3.665 1.00 110.00 217 GLY A CA 1
ATOM 665 C C . GLY A 1 119 ? 37.929 14.186 -4.968 1.00 110.16 217 GLY A C 1
ATOM 666 O O . GLY A 1 119 ? 36.975 14.703 -5.561 1.00 109.41 217 GLY A O 1
ATOM 667 N N . LEU A 1 120 ? 39.207 14.265 -5.405 1.00 103.82 218 LEU A N 1
ATOM 668 C CA . LEU A 1 120 ? 39.595 14.947 -6.645 1.00 101.89 218 LEU A CA 1
ATOM 669 C C . LEU A 1 120 ? 40.540 14.119 -7.515 1.00 102.39 218 LEU A C 1
ATOM 670 O O . LEU A 1 120 ? 41.525 13.572 -7.015 1.00 101.82 218 LEU A O 1
ATOM 675 N N . GLU A 1 121 ? 40.236 14.048 -8.824 1.00 97.21 219 GLU A N 1
ATOM 676 C CA . GLU A 1 121 ? 41.035 13.379 -9.857 1.00 97.31 219 GLU A CA 1
ATOM 677 C C . GLU A 1 121 ? 42.009 14.412 -10.444 1.00 96.98 219 GLU A C 1
ATOM 678 O O . GLU A 1 121 ? 41.706 15.605 -10.439 1.00 94.77 219 GLU A O 1
ATOM 680 N N . THR A 1 122 ? 43.175 13.966 -10.936 1.00 92.17 220 THR A N 1
ATOM 681 C CA . THR A 1 122 ? 44.201 14.877 -11.456 1.00 90.21 220 THR A CA 1
ATOM 682 C C . THR A 1 122 ? 44.733 14.414 -12.836 1.00 91.81 220 THR A C 1
ATOM 683 O O . THR A 1 122 ? 45.004 13.225 -13.029 1.00 93.11 220 THR A O 1
ATOM 687 N N . LYS A 1 123 ? 44.848 15.361 -13.799 1.00 84.61 221 LYS A N 1
ATOM 688 C CA . LYS A 1 123 ? 45.306 15.092 -15.168 1.00 84.07 221 LYS A CA 1
ATOM 689 C C . LYS A 1 123 ? 46.187 16.207 -15.747 1.00 83.50 221 LYS A C 1
ATOM 690 O O . LYS A 1 123 ? 45.884 17.385 -15.571 1.00 82.17 221 LYS A O 1
ATOM 692 N N . THR A 1 124 ? 47.279 15.826 -16.428 1.00 77.65 222 THR A N 1
ATOM 693 C CA . THR A 1 124 ? 48.186 16.759 -17.099 1.00 76.57 222 THR A CA 1
ATOM 694 C C . THR A 1 124 ? 47.623 17.051 -18.494 1.00 79.61 222 THR A C 1
ATOM 695 O O . THR A 1 124 ? 47.332 16.112 -19.254 1.00 78.68 222 THR A O 1
ATOM 699 N N . GLU A 1 125 ? 47.514 18.351 -18.836 1.00 74.42 223 GLU A N 1
ATOM 700 C CA . GLU A 1 125 ? 47.047 18.811 -20.144 1.00 74.45 223 GLU A CA 1
ATOM 701 C C . GLU A 1 125 ? 48.066 19.741 -20.781 1.00 75.93 223 GLU A C 1
ATOM 702 O O . GLU A 1 125 ? 48.573 20.637 -20.109 1.00 74.21 223 GLU A O 1
ATOM 708 N N . ASP A 1 126 ? 48.364 19.537 -22.071 1.00 72.88 224 ASP A N 1
ATOM 709 C CA . ASP A 1 126 ? 49.234 20.420 -22.846 1.00 72.62 224 ASP A CA 1
ATOM 710 C C . ASP A 1 126 ? 48.300 21.221 -23.756 1.00 78.86 224 ASP A C 1
ATOM 711 O O . ASP A 1 126 ? 47.808 20.703 -24.763 1.00 79.13 224 ASP A O 1
ATOM 716 N N . ARG A 1 127 ? 47.997 22.456 -23.340 1.00 77.55 225 ARG A N 1
ATOM 717 C CA . ARG A 1 127 ? 47.096 23.384 -24.028 1.00 78.73 225 ARG A CA 1
ATOM 718 C C . ARG A 1 127 ? 47.917 24.325 -24.923 1.00 88.39 225 ARG A C 1
ATOM 719 O O . ARG A 1 127 ? 48.266 25.436 -24.509 1.00 88.14 225 ARG A O 1
ATOM 727 N N . GLU A 1 128 ? 48.257 23.850 -26.135 1.00 89.96 226 GLU A N 1
ATOM 728 C CA . GLU A 1 128 ? 49.051 24.567 -27.146 1.00 92.63 226 GLU A CA 1
ATOM 729 C C . GLU A 1 128 ? 50.358 25.150 -26.567 1.00 97.03 226 GLU A C 1
ATOM 730 O O . GLU A 1 128 ? 50.524 26.376 -26.498 1.00 96.53 226 GLU A O 1
ATOM 736 N N . GLY A 1 129 ? 51.234 24.261 -26.099 1.00 93.35 227 GLY A N 1
ATOM 737 C CA . GLY A 1 129 ? 52.512 24.640 -25.501 1.00 92.66 227 GLY A CA 1
ATOM 738 C C . GLY A 1 129 ? 52.479 24.865 -23.999 1.00 94.27 227 GLY A C 1
ATOM 739 O O . GLY A 1 129 ? 53.399 24.432 -23.298 1.00 94.54 227 GLY A O 1
ATOM 740 N N . LYS A 1 130 ? 51.433 25.568 -23.494 1.00 87.75 228 LYS A N 1
ATOM 741 C CA . LYS A 1 130 ? 51.242 25.855 -22.069 1.00 85.52 228 LYS A CA 1
ATOM 742 C C . LYS A 1 130 ? 50.691 24.618 -21.362 1.00 87.34 228 LYS A C 1
ATOM 743 O O . LYS A 1 130 ? 49.631 24.107 -21.742 1.00 87.94 228 LYS A O 1
ATOM 746 N N . LYS A 1 131 ? 51.411 24.129 -20.342 1.00 80.49 229 LYS A N 1
ATOM 747 C CA . LYS A 1 131 ? 51.012 22.922 -19.630 1.00 78.58 229 LYS A CA 1
ATOM 748 C C . LYS A 1 131 ? 50.273 23.207 -18.338 1.00 80.44 229 LYS A C 1
ATOM 749 O O . LYS A 1 131 ? 50.563 24.194 -17.659 1.00 78.99 229 LYS A O 1
ATOM 754 N N . TYR A 1 132 ? 49.282 22.352 -18.015 1.00 76.95 230 TYR A N 1
ATOM 755 C CA . TYR A 1 132 ? 48.464 22.475 -16.801 1.00 75.14 230 TYR A CA 1
ATOM 756 C C . TYR A 1 132 ? 48.248 21.143 -16.098 1.00 78.33 230 TYR A C 1
ATOM 757 O O . TYR A 1 132 ? 48.213 20.092 -16.744 1.00 78.91 230 TYR A O 1
ATOM 766 N N . ILE A 1 133 ? 48.019 21.206 -14.779 1.00 72.80 231 ILE A N 1
ATOM 767 C CA . ILE A 1 133 ? 47.614 20.063 -13.968 1.00 72.70 231 ILE A CA 1
ATOM 768 C C . ILE A 1 133 ? 46.152 20.415 -13.623 1.00 76.93 231 ILE A C 1
ATOM 769 O O . ILE A 1 133 ? 45.902 21.429 -12.979 1.00 74.87 231 ILE A O 1
ATOM 774 N N . VAL A 1 134 ? 45.196 19.655 -14.184 1.00 76.17 232 VAL A N 1
ATOM 775 C CA . VAL A 1 134 ? 43.753 19.900 -14.080 1.00 75.98 232 VAL A CA 1
ATOM 776 C C . VAL A 1 134 ? 43.097 18.960 -13.066 1.00 82.56 232 VAL A C 1
ATOM 777 O O . VAL A 1 134 ? 43.181 17.739 -13.205 1.00 83.05 232 VAL A O 1
ATOM 781 N N . ALA A 1 135 ? 42.459 19.552 -12.041 1.00 80.84 233 ALA A N 1
ATOM 782 C CA . ALA A 1 135 ? 41.767 18.869 -10.942 1.00 81.68 233 ALA A CA 1
ATOM 783 C C . ALA A 1 135 ? 40.275 18.697 -11.259 1.00 89.06 233 ALA A C 1
ATOM 784 O O . ALA A 1 135 ? 39.588 19.677 -11.537 1.00 88.02 233 ALA A O 1
ATOM 786 N N . TYR A 1 136 ? 39.795 17.443 -11.242 1.00 89.45 234 TYR A N 1
ATOM 787 C CA . TYR A 1 136 ? 38.411 17.031 -11.532 1.00 90.94 234 TYR A CA 1
ATOM 788 C C . TYR A 1 136 ? 37.805 16.314 -10.310 1.00 94.58 234 TYR A C 1
ATOM 789 O O . TYR A 1 136 ? 38.516 16.106 -9.337 1.00 93.14 234 TYR A O 1
ATOM 798 N N . HIS A 1 137 ? 36.509 15.923 -10.363 1.00 92.42 235 HIS A N 1
ATOM 799 C CA . HIS A 1 137 ? 35.831 15.184 -9.288 1.00 130.03 235 HIS A CA 1
ATOM 800 C C . HIS A 1 137 ? 34.729 14.264 -9.814 1.00 161.37 235 HIS A C 1
ATOM 801 O O . HIS A 1 137 ? 34.929 13.054 -9.908 1.00 124.79 235 HIS A O 1
ATOM 808 N N . TRP A 1 152 ? 41.834 22.338 10.595 1.00 77.45 250 TRP A N 1
ATOM 809 C CA . TRP A 1 152 ? 42.430 23.385 11.433 1.00 76.08 250 TRP A CA 1
ATOM 810 C C . TRP A 1 152 ? 43.426 22.795 12.477 1.00 81.33 250 TRP A C 1
ATOM 811 O O . TRP A 1 152 ? 42.994 22.140 13.442 1.00 80.18 250 TRP A O 1
ATOM 822 N N . PRO A 1 153 ? 44.754 23.032 12.306 1.00 78.71 251 PRO A N 1
ATOM 823 C CA . PRO A 1 153 ? 45.735 22.507 13.281 1.00 79.37 251 PRO A CA 1
ATOM 824 C C . PRO A 1 153 ? 45.591 23.080 14.691 1.00 83.72 251 PRO A C 1
ATOM 825 O O . PRO A 1 153 ? 45.306 24.265 14.839 1.00 82.93 251 PRO A O 1
ATOM 829 N N . LYS A 1 154 ? 45.809 22.237 15.724 1.00 80.89 252 LYS A N 1
ATOM 830 C CA . LYS A 1 154 ? 45.750 22.616 17.141 1.00 79.87 252 LYS A CA 1
ATOM 831 C C . LYS A 1 154 ? 46.967 23.476 17.542 1.00 83.04 252 LYS A C 1
ATOM 832 O O . LYS A 1 154 ? 46.932 24.156 18.573 1.00 83.26 252 LYS A O 1
ATOM 834 N N . SER A 1 155 ? 48.035 23.442 16.714 1.00 78.12 253 SER A N 1
ATOM 835 C CA . SER A 1 155 ? 49.266 24.231 16.847 1.00 76.74 253 SER A CA 1
ATOM 836 C C . SER A 1 155 ? 48.963 25.722 16.538 1.00 75.22 253 SER A C 1
ATOM 837 O O . SER A 1 155 ? 49.564 26.623 17.123 1.00 74.88 253 SER A O 1
ATOM 840 N N . ARG A 1 156 ? 48.037 25.950 15.600 1.00 67.30 254 ARG A N 1
ATOM 841 C CA . ARG A 1 156 ? 47.588 27.242 15.119 1.00 64.48 254 ARG A CA 1
ATOM 842 C C . ARG A 1 156 ? 46.428 27.720 15.985 1.00 66.07 254 ARG A C 1
ATOM 843 O O . ARG A 1 156 ? 45.437 26.998 16.122 1.00 67.33 254 ARG A O 1
ATOM 851 N N . GLY A 1 157 ? 46.547 28.938 16.523 1.00 58.28 255 GLY A N 1
ATOM 852 C CA . GLY A 1 157 ? 45.504 29.569 17.326 1.00 55.94 255 GLY A CA 1
ATOM 853 C C . GLY A 1 157 ? 44.157 29.556 16.626 1.00 56.20 255 GLY A C 1
ATOM 854 O O . GLY A 1 157 ? 44.095 29.672 15.397 1.00 56.68 255 GLY A O 1
ATOM 855 N N . SER A 1 158 ? 43.072 29.402 17.406 1.00 49.34 256 SER A N 1
ATOM 856 C CA . SER A 1 158 ? 41.689 29.274 16.921 1.00 47.46 256 SER A CA 1
ATOM 857 C C . SER A 1 158 ? 41.117 30.492 16.207 1.00 46.59 256 SER A C 1
ATOM 858 O O . SER A 1 158 ? 40.147 30.367 15.458 1.00 45.81 256 SER A O 1
ATOM 861 N N . TYR A 1 159 ? 41.712 31.651 16.430 1.00 41.26 257 TYR A N 1
ATOM 862 C CA . TYR A 1 159 ? 41.219 32.919 15.916 1.00 40.07 257 TYR A CA 1
ATOM 863 C C . TYR A 1 159 ? 42.089 33.580 14.894 1.00 45.91 257 TYR A C 1
ATOM 864 O O . TYR A 1 159 ? 43.260 33.892 15.162 1.00 45.56 257 TYR A O 1
ATOM 873 N N . CYS A 1 160 ? 41.494 33.888 13.747 1.00 41.79 258 CYS A N 1
ATOM 874 C CA . CYS A 1 160 ? 42.207 34.693 12.781 1.00 40.80 258 CYS A CA 1
ATOM 875 C C . CYS A 1 160 ? 41.945 36.151 13.143 1.00 41.02 258 CYS A C 1
ATOM 876 O O . CYS A 1 160 ? 40.789 36.584 13.128 1.00 40.26 258 CYS A O 1
ATOM 879 N N . HIS A 1 161 ? 43.009 36.908 13.465 1.00 36.87 259 HIS A N 1
ATOM 880 C CA . HIS A 1 161 ? 42.915 38.349 13.706 1.00 36.34 259 HIS A CA 1
ATOM 881 C C . HIS A 1 161 ? 43.264 39.078 12.404 1.00 41.50 259 HIS A C 1
ATOM 882 O O . HIS A 1 161 ? 44.091 38.601 11.625 1.00 41.18 259 HIS A O 1
ATOM 889 N N . PHE A 1 162 ? 42.636 40.229 12.166 1.00 36.79 260 PHE A N 1
ATOM 890 C CA . PHE A 1 162 ? 42.871 40.981 10.940 1.00 35.83 260 PHE A CA 1
ATOM 891 C C . PHE A 1 162 ? 42.431 42.397 11.126 1.00 38.90 260 PHE A C 1
ATOM 892 O O . PHE A 1 162 ? 41.706 42.696 12.068 1.00 37.95 260 PHE A O 1
ATOM 900 N N . VAL A 1 163 ? 42.874 43.270 10.224 1.00 35.90 261 VAL A N 1
ATOM 901 C CA . VAL A 1 163 ? 42.528 44.683 10.203 1.00 34.95 261 VAL A CA 1
ATOM 902 C C . VAL A 1 163 ? 41.371 44.899 9.208 1.00 39.44 261 VAL A C 1
ATOM 903 O O . VAL A 1 163 ? 41.385 44.380 8.092 1.00 38.22 261 VAL A O 1
ATOM 907 N N . LEU A 1 164 ? 40.355 45.619 9.649 1.00 36.87 262 LEU A N 1
ATOM 908 C CA . LEU A 1 164 ? 39.208 45.982 8.833 1.00 36.54 262 LEU A CA 1
ATOM 909 C C . LEU A 1 164 ? 39.259 47.485 8.587 1.00 38.84 262 LEU A C 1
ATOM 910 O O . LEU A 1 164 ? 39.166 48.289 9.522 1.00 37.39 262 LEU A O 1
ATOM 915 N N . TYR A 1 165 ? 39.432 47.840 7.324 1.00 37.14 263 TYR A N 1
ATOM 916 C CA . TYR A 1 165 ? 39.444 49.201 6.802 1.00 37.33 263 TYR A CA 1
ATOM 917 C C . TYR A 1 165 ? 38.049 49.400 6.189 1.00 41.60 263 TYR A C 1
ATOM 918 O O . TYR A 1 165 ? 37.632 48.586 5.366 1.00 41.61 263 TYR A O 1
ATOM 927 N N . LYS A 1 166 ? 37.324 50.444 6.604 1.00 38.73 264 LYS A N 1
ATOM 928 C CA . LYS A 1 166 ? 35.984 50.719 6.075 1.00 39.17 264 LYS A CA 1
ATOM 929 C C . LYS A 1 166 ? 35.781 52.202 5.765 1.00 45.60 264 LYS A C 1
ATOM 930 O O . LYS A 1 166 ? 36.354 53.066 6.436 1.00 44.48 264 LYS A O 1
ATOM 936 N N . GLU A 1 167 ? 34.940 52.478 4.763 1.00 43.15 265 GLU A N 1
ATOM 937 C CA . GLU A 1 167 ? 34.617 53.806 4.286 1.00 44.76 265 GLU A CA 1
ATOM 938 C C . GLU A 1 167 ? 33.090 53.974 4.297 1.00 49.53 265 GLU A C 1
ATOM 939 O O . GLU A 1 167 ? 32.396 53.269 3.555 1.00 49.85 265 GLU A O 1
ATOM 945 N N . ASN A 1 168 ? 32.569 54.906 5.130 1.00 45.27 266 ASN A N 1
ATOM 946 C CA . ASN A 1 168 ? 31.132 55.208 5.249 1.00 45.38 266 ASN A CA 1
ATOM 947 C C . ASN A 1 168 ? 30.280 53.974 5.626 1.00 49.07 266 ASN A C 1
ATOM 948 O O . ASN A 1 168 ? 29.233 53.721 5.025 1.00 48.40 266 ASN A O 1
ATOM 953 N N . LYS A 1 169 ? 30.756 53.186 6.606 1.00 45.08 267 LYS A N 1
ATOM 954 C CA . LYS A 1 169 ? 30.099 51.949 7.029 1.00 43.92 267 LYS A CA 1
ATOM 955 C C . LYS A 1 169 ? 30.206 51.742 8.496 1.00 47.33 267 LYS A C 1
ATOM 956 O O . LYS A 1 169 ? 31.171 52.211 9.110 1.00 47.45 267 LYS A O 1
ATOM 959 N N . ASP A 1 170 ? 29.224 51.042 9.080 1.00 43.63 268 ASP A N 1
ATOM 960 C CA . ASP A 1 170 ? 29.254 50.694 10.494 1.00 43.41 268 ASP A CA 1
ATOM 961 C C . ASP A 1 170 ? 30.025 49.389 10.632 1.00 46.43 268 ASP A C 1
ATOM 962 O O . ASP A 1 170 ? 30.102 48.628 9.667 1.00 45.12 268 ASP A O 1
ATOM 967 N N . THR A 1 171 ? 30.622 49.141 11.819 1.00 43.51 269 THR A N 1
ATOM 968 C CA . THR A 1 171 ? 31.376 47.908 12.121 1.00 43.89 269 THR A CA 1
ATOM 969 C C . THR A 1 171 ? 30.492 46.658 11.943 1.00 47.80 269 THR A C 1
ATOM 970 O O . THR A 1 171 ? 30.905 45.713 11.271 1.00 46.07 269 THR A O 1
ATOM 982 N N . ASP A 1 173 ? 27.769 46.237 10.231 1.00 47.07 271 ASP A N 1
ATOM 983 C CA . ASP A 1 173 ? 27.443 46.230 8.817 1.00 47.71 271 ASP A CA 1
ATOM 984 C C . ASP A 1 173 ? 28.522 45.428 8.077 1.00 52.27 271 ASP A C 1
ATOM 985 O O . ASP A 1 173 ? 28.176 44.542 7.296 1.00 52.10 271 ASP A O 1
ATOM 990 N N . ALA A 1 174 ? 29.828 45.687 8.372 1.00 48.90 272 ALA A N 1
ATOM 991 C CA . ALA A 1 174 ? 30.964 44.950 7.784 1.00 48.14 272 ALA A CA 1
ATOM 992 C C . ALA A 1 174 ? 30.921 43.492 8.230 1.00 47.69 272 ALA A C 1
ATOM 993 O O . ALA A 1 174 ? 31.147 42.603 7.412 1.00 46.74 272 ALA A O 1
ATOM 995 N N . ILE A 1 175 ? 30.624 43.248 9.517 1.00 43.18 273 ILE A N 1
ATOM 996 C CA . ILE A 1 175 ? 30.525 41.881 10.065 1.00 43.31 273 ILE A CA 1
ATOM 997 C C . ILE A 1 175 ? 29.385 41.097 9.367 1.00 47.21 273 ILE A C 1
ATOM 998 O O . ILE A 1 175 ? 29.614 39.965 8.940 1.00 46.57 273 ILE A O 1
ATOM 1003 N N . ASN A 1 176 ? 28.218 41.736 9.159 1.00 43.58 274 ASN A N 1
ATOM 1004 C CA . ASN A 1 176 ? 27.103 41.094 8.441 1.00 44.59 274 ASN A CA 1
ATOM 1005 C C . ASN A 1 176 ? 27.462 40.719 7.020 1.00 50.06 274 ASN A C 1
ATOM 1006 O O . ASN A 1 176 ? 27.099 39.632 6.595 1.00 51.65 274 ASN A O 1
ATOM 1011 N N . VAL A 1 177 ? 28.202 41.591 6.295 1.00 46.53 275 VAL A N 1
ATOM 1012 C CA . VAL A 1 177 ? 28.616 41.325 4.910 1.00 47.08 275 VAL A CA 1
ATOM 1013 C C . VAL A 1 177 ? 29.546 40.112 4.871 1.00 52.47 275 VAL A C 1
ATOM 1014 O O . VAL A 1 177 ? 29.352 39.226 4.040 1.00 53.05 275 VAL A O 1
ATOM 1018 N N . LEU A 1 178 ? 30.550 40.075 5.777 1.00 49.13 276 LEU A N 1
ATOM 1019 C CA . LEU A 1 178 ? 31.505 38.963 5.904 1.00 48.46 276 LEU A CA 1
ATOM 1020 C C . LEU A 1 178 ? 30.817 37.674 6.337 1.00 51.05 276 LEU A C 1
ATOM 1021 O O . LEU A 1 178 ? 31.145 36.620 5.807 1.00 50.53 276 LEU A O 1
ATOM 1026 N N . SER A 1 179 ? 29.855 37.757 7.271 1.00 48.09 277 SER A N 1
ATOM 1027 C CA . SER A 1 179 ? 29.070 36.599 7.744 1.00 48.84 277 SER A CA 1
ATOM 1028 C C . SER A 1 179 ? 28.268 35.942 6.615 1.00 57.74 277 SER A C 1
ATOM 1029 O O . SER A 1 179 ? 28.305 34.722 6.481 1.00 59.03 277 SER A O 1
ATOM 1032 N N . LYS A 1 180 ? 27.594 36.748 5.770 1.00 56.56 278 LYS A N 1
ATOM 1033 C CA . LYS A 1 180 ? 26.823 36.205 4.651 1.00 58.29 278 LYS A CA 1
ATOM 1034 C C . LYS A 1 180 ? 27.722 35.634 3.562 1.00 62.28 278 LYS A C 1
ATOM 1035 O O . LYS A 1 180 ? 27.393 34.578 3.019 1.00 63.65 278 LYS A O 1
ATOM 1041 N N . TYR A 1 181 ? 28.871 36.279 3.277 1.00 58.11 279 TYR A N 1
ATOM 1042 C CA . TYR A 1 181 ? 29.796 35.763 2.263 1.00 59.57 279 TYR A CA 1
ATOM 1043 C C . TYR A 1 181 ? 30.459 34.446 2.687 1.00 62.78 279 TYR A C 1
ATOM 1044 O O . TYR A 1 181 ? 30.573 33.545 1.869 1.00 62.66 279 TYR A O 1
ATOM 1053 N N . LEU A 1 182 ? 30.865 34.333 3.970 1.00 57.69 280 LEU A N 1
ATOM 1054 C CA . LEU A 1 182 ? 31.530 33.143 4.524 1.00 56.75 280 LEU A CA 1
ATOM 1055 C C . LEU A 1 182 ? 30.566 32.061 5.011 1.00 62.36 280 LEU A C 1
ATOM 1056 O O . LEU A 1 182 ? 31.016 30.985 5.410 1.00 63.39 280 LEU A O 1
ATOM 1061 N N . ARG A 1 183 ? 29.248 32.346 4.978 1.00 59.27 281 ARG A N 1
ATOM 1062 C CA . ARG A 1 183 ? 28.149 31.455 5.393 1.00 59.78 281 ARG A CA 1
ATOM 1063 C C . ARG A 1 183 ? 28.292 31.075 6.873 1.00 62.82 281 ARG A C 1
ATOM 1064 O O . ARG A 1 183 ? 28.167 29.906 7.258 1.00 64.06 281 ARG A O 1
ATOM 1068 N N . VAL A 1 184 ? 28.592 32.090 7.695 1.00 55.58 282 VAL A N 1
ATOM 1069 C CA . VAL A 1 184 ? 28.785 31.945 9.128 1.00 53.81 282 VAL A CA 1
ATOM 1070 C C . VAL A 1 184 ? 27.843 32.881 9.847 1.00 55.79 282 VAL A C 1
ATOM 1071 O O . VAL A 1 184 ? 27.251 33.760 9.218 1.00 54.71 282 VAL A O 1
ATOM 1075 N N . LYS A 1 185 ? 27.707 32.703 11.156 1.00 52.70 283 LYS A N 1
ATOM 1076 C CA . LYS A 1 185 ? 26.873 33.563 11.986 1.00 53.56 283 LYS A CA 1
ATOM 1077 C C . LYS A 1 185 ? 27.740 34.746 12.509 1.00 59.01 283 LYS A C 1
ATOM 1078 O O . LYS A 1 185 ? 28.893 34.535 12.911 1.00 57.91 283 LYS A O 1
ATOM 1084 N N . PRO A 1 186 ? 27.198 35.988 12.519 1.00 56.51 284 PRO A N 1
ATOM 1085 C CA . PRO A 1 186 ? 27.980 37.137 12.999 1.00 55.50 284 PRO A CA 1
ATOM 1086 C C . PRO A 1 186 ? 28.650 37.032 14.379 1.00 56.36 284 PRO A C 1
ATOM 1087 O O . PRO A 1 186 ? 29.595 37.778 14.601 1.00 55.93 284 PRO A O 1
ATOM 1091 N N . ASN A 1 187 ? 28.216 36.127 15.278 1.00 52.48 285 ASN A N 1
ATOM 1092 C CA . ASN A 1 187 ? 28.792 36.043 16.644 1.00 51.11 285 ASN A CA 1
ATOM 1093 C C . ASN A 1 187 ? 30.118 35.291 16.736 1.00 50.78 285 ASN A C 1
ATOM 1094 O O . ASN A 1 187 ? 30.723 35.283 17.804 1.00 50.66 285 ASN A O 1
ATOM 1099 N N . ILE A 1 188 ? 30.622 34.750 15.627 1.00 46.82 286 ILE A N 1
ATOM 1100 C CA . ILE A 1 188 ? 31.966 34.165 15.613 1.00 46.26 286 ILE A CA 1
ATOM 1101 C C . ILE A 1 188 ? 33.035 35.302 15.436 1.00 47.77 286 ILE A C 1
ATOM 1102 O O . ILE A 1 188 ? 34.234 35.034 15.521 1.00 48.50 286 ILE A O 1
ATOM 1107 N N . PHE A 1 189 ? 32.581 36.549 15.154 1.00 40.72 287 PHE A N 1
ATOM 1108 C CA . PHE A 1 189 ? 33.423 37.737 14.978 1.00 39.76 287 PHE A CA 1
ATOM 1109 C C . PHE A 1 189 ? 33.474 38.537 16.277 1.00 42.84 287 PHE A C 1
ATOM 1110 O O . PHE A 1 189 ? 32.461 38.672 16.946 1.00 42.26 287 PHE A O 1
ATOM 1118 N N . SER A 1 190 ? 34.622 39.110 16.604 1.00 38.36 288 SER A N 1
ATOM 1119 C CA . SER A 1 190 ? 34.744 39.942 17.811 1.00 37.34 288 SER A CA 1
ATOM 1120 C C . SER A 1 190 ? 35.534 41.201 17.493 1.00 41.18 288 SER A C 1
ATOM 1121 O O . SER A 1 190 ? 36.310 41.224 16.538 1.00 39.00 288 SER A O 1
ATOM 1124 N N . TYR A 1 191 ? 35.318 42.257 18.287 1.00 40.23 289 TYR A N 1
ATOM 1125 C CA . TYR A 1 191 ? 35.958 43.550 18.074 1.00 41.15 289 TYR A CA 1
ATOM 1126 C C . TYR A 1 191 ? 36.097 44.255 19.419 1.00 43.13 289 TYR A C 1
ATOM 1127 O O . TYR A 1 191 ? 35.516 43.800 20.394 1.00 42.54 289 TYR A O 1
ATOM 1144 N N . GLY A 1 193 ? 35.549 47.659 19.801 1.00 39.90 291 GLY A N 1
ATOM 1145 C CA . GLY A 1 193 ? 34.631 48.783 19.752 1.00 39.94 291 GLY A CA 1
ATOM 1146 C C . GLY A 1 193 ? 34.146 49.025 18.347 1.00 44.32 291 GLY A C 1
ATOM 1147 O O . GLY A 1 193 ? 34.754 48.559 17.375 1.00 43.73 291 GLY A O 1
ATOM 1148 N N . THR A 1 194 ? 33.047 49.754 18.237 1.00 41.38 292 THR A N 1
ATOM 1149 C CA . THR A 1 194 ? 32.475 50.126 16.956 1.00 42.09 292 THR A CA 1
ATOM 1150 C C . THR A 1 194 ? 33.130 51.437 16.596 1.00 48.88 292 THR A C 1
ATOM 1151 O O . THR A 1 194 ? 33.545 52.193 17.490 1.00 50.04 292 THR A O 1
ATOM 1155 N N . LYS A 1 195 ? 33.276 51.695 15.302 1.00 44.90 293 LYS A N 1
ATOM 1156 C CA . LYS A 1 195 ? 33.875 52.941 14.856 1.00 44.53 293 LYS A CA 1
ATOM 1157 C C . LYS A 1 195 ? 32.851 53.703 14.009 1.00 50.27 293 LYS A C 1
ATOM 1158 O O . LYS A 1 195 ? 32.022 53.077 13.340 1.00 48.16 293 LYS A O 1
ATOM 1164 N N . ASP A 1 196 ? 32.952 55.054 14.005 1.00 49.29 294 ASP A N 1
ATOM 1165 C CA . ASP A 1 196 ? 32.093 55.980 13.247 1.00 49.83 294 ASP A CA 1
ATOM 1166 C C . ASP A 1 196 ? 31.812 55.525 11.849 1.00 50.18 294 ASP A C 1
ATOM 1167 O O . ASP A 1 196 ? 32.709 55.053 11.151 1.00 49.69 294 ASP A O 1
ATOM 1172 N N . LYS A 1 197 ? 30.565 55.687 11.438 1.00 46.77 295 LYS A N 1
ATOM 1173 C CA . LYS A 1 197 ? 30.123 55.373 10.092 1.00 46.46 295 LYS A CA 1
ATOM 1174 C C . LYS A 1 197 ? 30.706 56.433 9.129 1.00 52.46 295 LYS A C 1
ATOM 1175 O O . LYS A 1 197 ? 31.525 56.067 8.288 1.00 53.05 295 LYS A O 1
ATOM 1181 N N . ARG A 1 198 ? 30.354 57.733 9.286 1.00 49.57 296 ARG A N 1
ATOM 1182 C CA . ARG A 1 198 ? 30.811 58.800 8.363 1.00 49.44 296 ARG A CA 1
ATOM 1183 C C . ARG A 1 198 ? 32.247 59.149 8.657 1.00 52.57 296 ARG A C 1
ATOM 1184 O O . A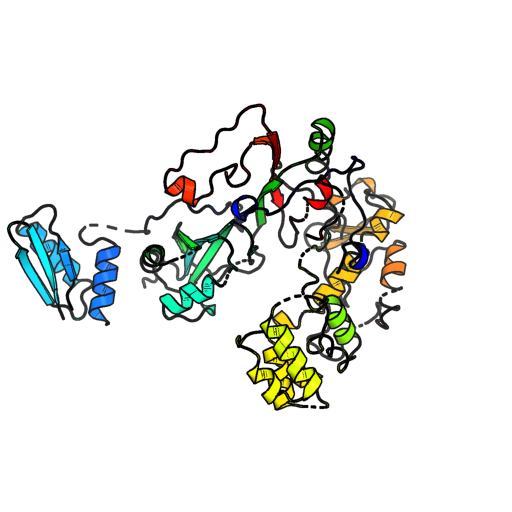RG A 1 198 ? 32.540 60.062 9.428 1.00 53.10 296 ARG A O 1
ATOM 1192 N N . ALA A 1 199 ? 33.147 58.363 8.073 1.00 47.74 297 ALA A N 1
ATOM 1193 C CA . ALA A 1 199 ? 34.589 58.430 8.294 1.00 46.09 297 ALA A CA 1
ATOM 1194 C C . ALA A 1 199 ? 35.235 57.287 7.559 1.00 46.40 297 ALA A C 1
ATOM 1195 O O . ALA A 1 199 ? 34.551 56.392 7.059 1.00 44.68 297 ALA A O 1
ATOM 1197 N N . ILE A 1 200 ? 36.569 57.308 7.531 1.00 41.96 298 ILE A N 1
ATOM 1198 C CA . ILE A 1 200 ? 37.391 56.208 7.075 1.00 40.22 298 ILE A CA 1
ATOM 1199 C C . ILE A 1 200 ? 37.953 55.676 8.382 1.00 41.50 298 ILE A C 1
ATOM 1200 O O . ILE A 1 200 ? 38.522 56.439 9.172 1.00 39.67 298 ILE A O 1
ATOM 1205 N N . THR A 1 201 ? 37.654 54.410 8.699 1.00 37.93 299 THR A N 1
ATOM 1206 C CA . THR A 1 201 ? 38.122 53.850 9.955 1.00 36.37 299 THR A CA 1
ATOM 1207 C C . THR A 1 201 ? 38.875 52.558 9.747 1.00 39.20 299 THR A C 1
ATOM 1208 O O . THR A 1 201 ? 38.593 51.804 8.808 1.00 37.28 299 THR A O 1
ATOM 1212 N N . VAL A 1 202 ? 39.824 52.287 10.669 1.00 35.77 300 VAL A N 1
ATOM 1213 C CA . VAL A 1 202 ? 40.655 51.095 10.649 1.00 34.73 300 VAL A CA 1
ATOM 1214 C C . VAL A 1 202 ? 40.690 50.498 12.084 1.00 38.32 300 VAL A C 1
ATOM 1215 O O . VAL A 1 202 ? 41.011 51.197 13.045 1.00 37.98 300 VAL A O 1
ATOM 1219 N N . GLN A 1 203 ? 40.395 49.198 12.201 1.00 33.63 301 GLN A N 1
ATOM 1220 C CA . GLN A 1 203 ? 40.348 48.510 13.476 1.00 32.41 301 GLN A CA 1
ATOM 1221 C C . GLN A 1 203 ? 40.703 47.064 13.343 1.00 37.30 301 GLN A C 1
ATOM 1222 O O . GLN A 1 203 ? 40.619 46.476 12.263 1.00 37.91 301 GLN A O 1
ATOM 1228 N N . GLU A 1 204 ? 41.003 46.462 14.471 1.00 34.24 302 GLU A N 1
ATOM 1229 C CA . GLU A 1 204 ? 41.288 45.036 14.544 1.00 33.04 302 GLU A CA 1
ATOM 1230 C C . GLU A 1 204 ? 39.952 44.252 14.774 1.00 36.31 302 GLU A C 1
ATOM 1231 O O . GLU A 1 204 ? 39.088 44.685 15.559 1.00 32.97 302 GLU A O 1
ATOM 1237 N N . ILE A 1 205 ? 39.812 43.098 14.101 1.00 34.91 303 ILE A N 1
ATOM 1238 C CA . ILE A 1 205 ? 38.671 42.151 14.194 1.00 35.09 303 ILE A CA 1
ATOM 1239 C C . ILE A 1 205 ? 39.266 40.735 14.439 1.00 40.58 303 ILE A C 1
ATOM 1240 O O . ILE A 1 205 ? 40.373 40.464 13.988 1.00 41.02 303 ILE A O 1
ATOM 1245 N N . ALA A 1 206 ? 38.540 39.848 15.147 1.00 36.75 304 ALA A N 1
ATOM 1246 C CA . ALA A 1 206 ? 38.943 38.440 15.306 1.00 35.73 304 ALA A CA 1
ATOM 1247 C C . ALA A 1 206 ? 37.764 37.566 14.867 1.00 39.79 304 ALA A C 1
ATOM 1248 O O . ALA A 1 206 ? 36.604 37.954 15.002 1.00 37.24 304 ALA A O 1
ATOM 1250 N N . VAL A 1 207 ? 38.072 36.450 14.239 1.00 39.43 305 VAL A N 1
ATOM 1251 C CA . VAL A 1 207 ? 37.066 35.512 13.750 1.00 40.75 305 VAL A CA 1
ATOM 1252 C C . VAL A 1 207 ? 37.483 34.092 14.109 1.00 45.44 305 VAL A C 1
ATOM 1253 O O . VAL A 1 207 ? 38.647 33.739 13.931 1.00 46.49 305 VAL A O 1
ATOM 1257 N N . LEU A 1 208 ? 36.562 33.313 14.666 1.00 43.14 306 LEU A N 1
ATOM 1258 C CA . LEU A 1 208 ? 36.828 31.920 15.038 1.00 43.78 306 LEU A CA 1
ATOM 1259 C C . LEU A 1 208 ? 36.876 30.990 13.825 1.00 50.97 306 LEU A C 1
ATOM 1260 O O . LEU A 1 208 ? 35.903 30.879 13.086 1.00 52.63 306 LEU A O 1
ATOM 1265 N N . LYS A 1 209 ? 38.018 30.335 13.639 1.00 49.38 307 LYS A N 1
ATOM 1266 C CA . LYS A 1 209 ? 38.316 29.265 12.665 1.00 50.50 307 LYS A CA 1
ATOM 1267 C C . LYS A 1 209 ? 37.917 29.541 11.193 1.00 54.33 307 LYS A C 1
ATOM 1268 O O . LYS A 1 209 ? 37.254 28.723 10.535 1.00 54.18 307 LYS A O 1
ATOM 1274 N N . ILE A 1 210 ? 38.411 30.664 10.664 1.00 50.25 308 ILE A N 1
ATOM 1275 C CA . ILE A 1 210 ? 38.297 31.046 9.251 1.00 48.56 308 ILE A CA 1
ATOM 1276 C C . ILE A 1 210 ? 39.731 31.362 8.865 1.00 52.32 308 ILE A C 1
ATOM 1277 O O . ILE A 1 210 ? 40.445 32.015 9.629 1.00 51.03 308 ILE A O 1
ATOM 1282 N N . THR A 1 211 ? 40.198 30.804 7.763 1.00 50.49 309 THR A N 1
ATOM 1283 C CA . THR A 1 211 ? 41.571 31.025 7.304 1.00 50.36 309 THR A CA 1
ATOM 1284 C C . THR A 1 211 ? 41.732 32.411 6.707 1.00 54.39 309 THR A C 1
ATOM 1285 O O . THR A 1 211 ? 40.766 32.985 6.181 1.00 55.20 309 THR A O 1
ATOM 1289 N N . ALA A 1 212 ? 42.962 32.942 6.798 1.00 49.43 310 ALA A N 1
ATOM 1290 C CA . ALA A 1 212 ? 43.378 34.227 6.259 1.00 47.80 310 ALA A CA 1
ATOM 1291 C C . ALA A 1 212 ? 43.120 34.291 4.740 1.00 53.58 310 ALA A C 1
ATOM 1292 O O . ALA A 1 212 ? 42.666 35.329 4.250 1.00 54.07 310 ALA A O 1
ATOM 1294 N N . GLN A 1 213 ? 43.368 33.170 4.004 1.00 50.93 311 GLN A N 1
ATOM 1295 C CA . GLN A 1 213 ? 43.130 33.055 2.556 1.00 50.70 311 GLN A CA 1
ATOM 1296 C C . GLN A 1 213 ? 41.648 33.254 2.222 1.00 55.30 311 GLN A C 1
ATOM 1297 O O . GLN A 1 213 ? 41.341 33.978 1.271 1.00 54.29 311 GLN A O 1
ATOM 1299 N N A ARG A 1 214 ? 40.735 32.642 3.016 0.50 52.41 312 ARG A N 1
ATOM 1300 N N B ARG A 1 214 ? 40.735 32.645 3.008 0.50 52.48 312 ARG A N 1
ATOM 1301 C CA A ARG A 1 214 ? 39.282 32.800 2.840 0.50 52.45 312 ARG A CA 1
ATOM 1302 C CA B ARG A 1 214 ? 39.293 32.817 2.796 0.50 52.57 312 ARG A CA 1
ATOM 1303 C C A ARG A 1 214 ? 38.839 34.267 2.970 0.50 55.39 312 ARG A C 1
ATOM 1304 C C B ARG A 1 214 ? 38.832 34.273 2.969 0.50 55.43 312 ARG A C 1
ATOM 1305 O O A ARG A 1 214 ? 37.958 34.709 2.225 0.50 55.00 312 ARG A O 1
ATOM 1306 O O B ARG A 1 214 ? 37.939 34.721 2.241 0.50 55.02 312 ARG A O 1
ATOM 1321 N N . LEU A 1 215 ? 39.463 35.016 3.907 1.00 51.16 313 LEU A N 1
ATOM 1322 C CA . LEU A 1 215 ? 39.162 36.440 4.162 1.00 49.08 313 LEU A CA 1
ATOM 1323 C C . LEU A 1 215 ? 39.723 37.311 3.043 1.00 54.94 313 LEU A C 1
ATOM 1324 O O . LEU A 1 215 ? 38.975 38.112 2.472 1.00 54.63 313 LEU A O 1
ATOM 1329 N N . ALA A 1 216 ? 41.026 37.128 2.712 1.00 52.70 314 ALA A N 1
ATOM 1330 C CA . ALA A 1 216 ? 41.748 37.843 1.657 1.00 53.55 314 ALA A CA 1
ATOM 1331 C C . ALA A 1 216 ? 41.045 37.710 0.302 1.00 61.12 314 ALA A C 1
ATOM 1332 O O . ALA A 1 216 ? 40.983 38.695 -0.432 1.00 60.69 314 ALA A O 1
ATOM 1334 N N . HIS A 1 217 ? 40.483 36.511 -0.009 1.00 61.11 315 HIS A N 1
ATOM 1335 C CA . HIS A 1 217 ? 39.757 36.259 -1.264 1.00 63.68 315 HIS A CA 1
ATOM 1336 C C . HIS A 1 217 ? 38.556 37.204 -1.435 1.00 65.91 315 HIS A C 1
ATOM 1337 O O . HIS A 1 217 ? 38.301 37.664 -2.551 1.00 67.44 315 HIS A O 1
ATOM 1344 N N . LEU A 1 218 ? 37.893 37.564 -0.320 1.00 58.72 316 LEU A N 1
ATOM 1345 C CA . LEU A 1 218 ? 36.742 38.461 -0.292 1.00 57.18 316 LEU A CA 1
ATOM 1346 C C . LEU A 1 218 ? 37.027 39.894 -0.705 1.00 59.48 316 LEU A C 1
ATOM 1347 O O . LEU A 1 218 ? 36.083 40.593 -1.082 1.00 59.37 316 LEU A O 1
ATOM 1352 N N . ASN A 1 219 ? 38.301 40.338 -0.660 1.00 55.24 317 ASN A N 1
ATOM 1353 C CA . ASN A 1 219 ? 38.673 41.708 -1.026 1.00 55.18 317 ASN A CA 1
ATOM 1354 C C . ASN A 1 219 ? 38.287 42.106 -2.462 1.00 64.27 317 ASN A C 1
ATOM 1355 O O . ASN A 1 219 ? 37.946 43.271 -2.684 1.00 64.38 317 ASN A O 1
ATOM 1360 N N . LYS A 1 220 ? 38.296 41.136 -3.411 1.00 63.58 318 LYS A N 1
ATOM 1361 C CA . LYS A 1 220 ? 37.960 41.34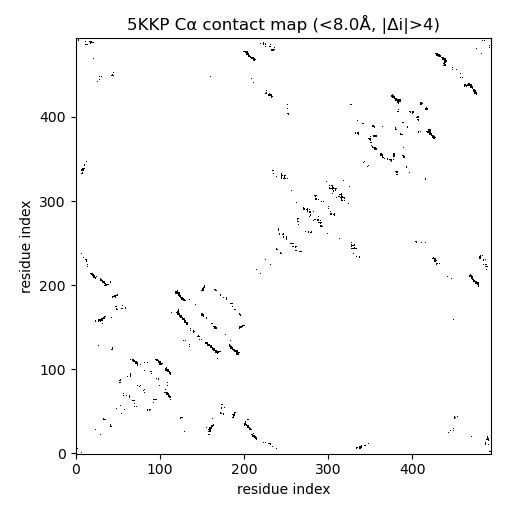0 -4.825 1.00 65.51 318 LYS A CA 1
ATOM 1362 C C . LYS A 1 220 ? 36.504 41.762 -5.065 1.00 71.12 318 LYS A C 1
ATOM 1363 O O . LYS A 1 220 ? 36.230 42.432 -6.056 1.00 71.54 318 LYS A O 1
ATOM 1365 N N . CYS A 1 221 ? 35.589 41.401 -4.154 1.00 69.13 319 CYS A N 1
ATOM 1366 C CA . CYS A 1 221 ? 34.171 41.737 -4.260 1.00 70.11 319 CYS A CA 1
ATOM 1367 C C . CYS A 1 221 ? 33.651 42.662 -3.136 1.00 71.73 319 CYS A C 1
ATOM 1368 O O . CYS A 1 221 ? 32.444 42.920 -3.085 1.00 71.91 319 CYS A O 1
ATOM 1371 N N . LEU A 1 222 ? 34.529 43.159 -2.243 1.00 66.05 320 LEU A N 1
ATOM 1372 C CA . LEU A 1 222 ? 34.102 44.102 -1.188 1.00 64.41 320 LEU A CA 1
ATOM 1373 C C . LEU A 1 222 ? 34.419 45.508 -1.681 1.00 70.88 320 LEU A C 1
ATOM 1374 O O . LEU A 1 222 ? 35.556 45.776 -2.078 1.00 70.16 320 LEU A O 1
ATOM 1387 N N . ASN A 1 224 ? 33.287 48.939 -0.114 1.00 59.04 322 ASN A N 1
ATOM 1388 C CA . ASN A 1 224 ? 33.572 49.964 0.894 1.00 56.72 322 ASN A CA 1
ATOM 1389 C C . ASN A 1 224 ? 34.355 49.456 2.110 1.00 57.81 322 ASN A C 1
ATOM 1390 O O . ASN A 1 224 ? 34.427 50.158 3.114 1.00 55.85 322 ASN A O 1
ATOM 1395 N N . PHE A 1 225 ? 34.935 48.243 2.012 1.00 53.76 323 PHE A N 1
ATOM 1396 C CA . PHE A 1 225 ? 35.761 47.632 3.057 1.00 52.97 323 PHE A CA 1
ATOM 1397 C C . PHE A 1 225 ? 36.859 46.809 2.425 1.00 53.62 323 PHE A C 1
ATOM 1398 O O . PHE A 1 225 ? 36.676 46.263 1.337 1.00 54.27 323 PHE A O 1
ATOM 1406 N N . LYS A 1 226 ? 37.985 46.700 3.133 1.00 46.67 324 LYS A N 1
ATOM 1407 C CA . LYS A 1 226 ? 39.163 45.913 2.762 1.00 45.65 324 LYS A CA 1
ATOM 1408 C C . LYS A 1 226 ? 39.683 45.248 4.032 1.00 46.53 324 LYS A C 1
ATOM 1409 O O . LYS A 1 226 ? 39.521 45.793 5.120 1.00 42.08 324 LYS A O 1
ATOM 1415 N N . LEU A 1 227 ? 40.324 44.074 3.879 1.00 45.69 325 LEU A N 1
ATOM 1416 C CA . LEU A 1 227 ? 40.867 43.258 4.970 1.00 45.07 325 LEU A CA 1
ATOM 1417 C C . LEU A 1 227 ? 42.324 42.952 4.741 1.00 47.03 325 LEU A C 1
ATOM 1418 O O . LEU A 1 227 ? 42.751 42.771 3.605 1.00 45.61 325 LEU A O 1
ATOM 1423 N N . GLY A 1 228 ? 43.093 42.927 5.824 1.00 42.48 326 GLY A N 1
ATOM 1424 C CA . GLY A 1 228 ? 44.513 42.634 5.737 1.00 42.10 326 GLY A CA 1
ATOM 1425 C C . GLY A 1 228 ? 45.103 42.383 7.090 1.00 44.59 326 GLY A C 1
ATOM 1426 O O . GLY A 1 228 ? 44.366 42.237 8.069 1.00 43.23 326 GLY A O 1
ATOM 1427 N N . ASN A 1 229 ? 46.441 42.355 7.142 1.00 41.96 327 ASN A N 1
ATOM 1428 C CA . ASN A 1 229 ? 47.250 42.179 8.358 1.00 42.03 327 ASN A CA 1
ATOM 1429 C C . ASN A 1 229 ? 46.780 40.977 9.157 1.00 45.82 327 ASN A C 1
ATOM 1430 O O . ASN A 1 229 ? 46.382 41.095 10.316 1.00 43.86 327 ASN A O 1
ATOM 1435 N N . PHE A 1 230 ? 46.756 39.830 8.488 1.00 44.08 328 PHE A N 1
ATOM 1436 C CA . PHE A 1 230 ? 46.289 38.570 9.060 1.00 43.28 328 PHE A CA 1
ATOM 1437 C C . PHE A 1 230 ? 47.309 37.902 9.973 1.00 48.02 328 PHE A C 1
ATOM 1438 O O . PHE A 1 230 ? 48.483 37.827 9.638 1.00 49.88 328 PHE A O 1
ATOM 1446 N N . SER A 1 231 ? 46.826 37.346 11.088 1.00 42.99 329 SER A N 1
ATOM 1447 C CA . SER A 1 231 ? 47.576 36.544 12.042 1.00 42.42 329 SER A CA 1
ATOM 1448 C C . SER A 1 231 ? 46.615 35.545 12.702 1.00 48.93 329 SER A C 1
ATOM 1449 O O . SER A 1 231 ? 45.400 35.753 12.681 1.00 48.81 329 SER A O 1
ATOM 1452 N N . TYR A 1 232 ? 47.155 34.458 13.268 1.00 45.83 330 TYR A N 1
ATOM 1453 C CA . TYR A 1 232 ? 46.365 33.478 13.991 1.00 45.12 330 TYR A CA 1
ATOM 1454 C C . TYR A 1 232 ? 46.751 33.592 15.433 1.00 48.97 330 TYR A C 1
ATOM 1455 O O . TYR A 1 232 ? 47.941 33.618 15.738 1.00 48.98 330 TYR A O 1
ATOM 1464 N N . GLN A 1 233 ? 45.749 33.773 16.313 1.00 45.44 331 GLN A N 1
ATOM 1465 C CA . GLN A 1 233 ? 45.941 33.947 17.749 1.00 45.78 331 GLN A CA 1
ATOM 1466 C C . GLN A 1 233 ? 45.002 33.075 18.572 1.00 49.66 331 GLN A C 1
ATOM 1467 O O . GLN A 1 233 ? 44.005 32.563 18.054 1.00 48.27 331 GLN A O 1
ATOM 1473 N N . LYS A 1 234 ? 45.334 32.921 19.858 1.00 46.68 332 LYS A N 1
ATOM 1474 C CA . LYS A 1 234 ? 44.592 32.107 20.825 1.00 47.77 332 LYS A CA 1
ATOM 1475 C C . LYS A 1 234 ? 43.211 32.617 21.181 1.00 50.02 332 LYS A C 1
ATOM 1476 O O . LYS A 1 234 ? 42.295 31.808 21.319 1.00 51.27 332 LYS A O 1
ATOM 1482 N N . ASN A 1 235 ? 43.057 33.935 21.373 1.00 44.02 333 ASN A N 1
ATOM 1483 C CA . ASN A 1 235 ? 41.820 34.497 21.893 1.00 42.16 333 ASN A CA 1
ATOM 1484 C C . ASN A 1 235 ? 41.025 35.393 20.982 1.00 46.43 333 ASN A C 1
ATOM 1485 O O . ASN A 1 235 ? 41.573 35.935 20.029 1.00 47.10 333 ASN A O 1
ATOM 1490 N N . PRO A 1 236 ? 39.720 35.611 21.293 1.00 41.58 334 PRO A N 1
ATOM 1491 C CA . PRO A 1 236 ? 38.954 36.597 20.530 1.00 40.42 334 PRO A CA 1
ATOM 1492 C C . PRO A 1 236 ? 39.304 37.995 21.071 1.00 44.55 334 PRO A C 1
ATOM 1493 O O . PRO A 1 236 ? 40.105 38.117 22.020 1.00 44.08 334 PRO A O 1
ATOM 1497 N N . LEU A 1 237 ? 38.684 39.051 20.510 1.00 39.76 335 LEU A N 1
ATOM 1498 C CA . LEU A 1 237 ? 38.870 40.390 21.072 1.00 39.34 335 LEU A CA 1
ATOM 1499 C C . LEU A 1 237 ? 37.747 40.651 22.114 1.00 44.88 335 LEU A C 1
ATOM 1500 O O . LEU A 1 237 ? 36.690 40.021 22.071 1.00 42.83 335 LEU A O 1
ATOM 1505 N N . LYS A 1 238 ? 37.979 41.586 23.028 1.00 42.99 336 LYS A N 1
ATOM 1506 C CA . LYS A 1 238 ? 37.007 41.921 24.064 1.00 43.12 336 LYS A CA 1
ATOM 1507 C C . LYS A 1 238 ? 36.654 43.379 23.971 1.00 45.35 336 LYS A C 1
ATOM 1508 O O . LYS A 1 238 ? 37.546 44.205 23.788 1.00 44.35 336 LYS A O 1
ATOM 1514 N N . LEU A 1 239 ? 35.354 43.697 24.077 1.00 43.14 337 LEU A N 1
ATOM 1515 C CA . LEU A 1 239 ? 34.847 45.058 23.987 1.00 44.90 337 LEU A CA 1
ATOM 1516 C C . LEU A 1 239 ? 35.491 45.900 25.079 1.00 46.58 337 LEU A C 1
ATOM 1517 O O . LEU A 1 239 ? 35.580 45.432 26.208 1.00 44.27 337 LEU A O 1
ATOM 1522 N N . GLY A 1 240 ? 35.963 47.098 24.720 1.00 42.85 338 GLY A N 1
ATOM 1523 C CA . GLY A 1 240 ? 36.580 48.034 25.659 1.00 42.31 338 GLY A CA 1
ATOM 1524 C C . GLY A 1 240 ? 38.016 47.752 26.062 1.00 46.99 338 GLY A C 1
ATOM 1525 O O . GLY A 1 240 ? 38.569 48.477 26.889 1.00 46.63 338 GLY A O 1
ATOM 1526 N N . GLU A 1 241 ? 38.643 46.730 25.453 1.00 43.43 339 GLU A N 1
ATOM 1527 C CA . GLU A 1 241 ? 40.031 46.329 25.695 1.00 44.32 339 GLU A CA 1
ATOM 1528 C C . GLU A 1 241 ? 41.018 47.315 25.029 1.00 46.48 339 GLU A C 1
ATOM 1529 O O . GLU A 1 241 ? 42.180 47.368 25.429 1.00 48.52 339 GLU A O 1
ATOM 1535 N N . LEU A 1 242 ? 40.587 48.029 23.976 1.00 38.34 340 LEU A N 1
ATOM 1536 C CA . LEU A 1 242 ? 41.413 49.007 23.246 1.00 36.04 340 LEU A CA 1
ATOM 1537 C C . LEU A 1 242 ? 41.948 50.124 24.166 1.00 40.84 340 LEU A C 1
ATOM 1538 O O . LEU A 1 242 ? 41.327 50.445 25.178 1.00 40.44 340 LEU A O 1
ATOM 1543 N N . GLN A 1 243 ? 43.070 50.748 23.784 1.00 38.33 341 GLN A N 1
ATOM 1544 C CA . GLN A 1 243 ? 43.616 51.874 24.527 1.00 38.16 341 GLN A CA 1
ATOM 1545 C C . GLN A 1 243 ? 42.999 53.169 24.068 1.00 40.71 341 GLN A C 1
ATOM 1546 O O . GLN A 1 243 ? 43.102 54.178 24.755 1.00 42.89 341 GLN A O 1
ATOM 1552 N N . GLY A 1 244 ? 42.329 53.138 22.928 1.00 33.97 342 GLY A N 1
ATOM 1553 C CA . GLY A 1 244 ? 41.667 54.308 22.377 1.00 31.64 342 GLY A CA 1
ATOM 1554 C C . GLY A 1 244 ? 41.734 54.336 20.875 1.00 35.71 342 GLY A C 1
ATOM 1555 O O . GLY A 1 244 ? 41.832 53.297 20.233 1.00 35.73 342 GLY A O 1
ATOM 1556 N N . ASN A 1 245 ? 41.682 55.527 20.294 1.00 35.39 343 ASN A N 1
ATOM 1557 C CA . ASN A 1 245 ? 41.739 55.678 18.848 1.00 35.49 343 ASN A CA 1
ATOM 1558 C C . ASN A 1 245 ? 42.576 56.870 18.469 1.00 39.01 343 ASN A C 1
ATOM 1559 O O . ASN A 1 245 ? 42.597 57.859 19.194 1.00 37.93 343 ASN A O 1
ATOM 1564 N N . HIS A 1 246 ? 43.194 56.815 17.299 1.00 37.60 344 HIS A N 1
ATOM 1565 C CA . HIS A 1 246 ? 43.963 57.938 16.756 1.00 39.03 344 HIS A CA 1
ATOM 1566 C C . HIS A 1 246 ? 43.122 58.609 15.654 1.00 40.34 344 HIS A C 1
ATOM 1567 O O . HIS A 1 246 ? 42.610 57.943 14.764 1.00 38.04 344 HIS A O 1
ATOM 1574 N N . PHE A 1 247 ? 42.973 59.914 15.733 1.00 39.09 345 PHE A N 1
ATOM 1575 C CA . PHE A 1 247 ? 42.182 60.683 14.784 1.00 38.54 345 PHE A CA 1
ATOM 1576 C C . PHE A 1 247 ? 43.028 61.581 13.904 1.00 42.83 345 PHE A C 1
ATOM 1577 O O . PHE A 1 247 ? 43.977 62.189 14.385 1.00 44.03 345 PHE A O 1
ATOM 1585 N N . THR A 1 248 ? 42.704 61.639 12.610 1.00 37.97 346 THR A N 1
ATOM 1586 C CA . THR A 1 248 ? 43.315 62.568 11.656 1.00 38.70 346 THR A CA 1
ATOM 1587 C C . THR A 1 248 ? 42.104 63.328 11.121 1.00 43.11 346 THR A C 1
ATOM 1588 O O . THR A 1 248 ? 41.187 62.738 10.534 1.00 41.62 346 THR A O 1
ATOM 1592 N N . VAL A 1 249 ? 42.034 64.611 11.459 1.00 40.37 347 VAL A N 1
ATOM 1593 C CA . VAL A 1 249 ? 40.866 65.414 11.145 1.00 38.97 347 VAL A CA 1
ATOM 1594 C C . VAL A 1 249 ? 41.193 66.608 10.289 1.00 42.44 347 VAL A C 1
ATOM 1595 O O . VAL A 1 249 ? 42.110 67.353 10.609 1.00 42.91 347 VAL A O 1
ATOM 1599 N N . VAL A 1 250 ? 40.404 66.807 9.227 1.00 39.80 348 VAL A N 1
ATOM 1600 C CA . VAL A 1 250 ? 40.510 67.971 8.352 1.00 41.04 348 VAL A CA 1
ATOM 1601 C C . VAL A 1 250 ? 39.253 68.828 8.542 1.00 45.10 348 VAL A C 1
ATOM 1602 O O . VAL A 1 250 ? 38.144 68.394 8.190 1.00 43.57 348 VAL A O 1
ATOM 1606 N N . LEU A 1 251 ? 39.441 70.039 9.106 1.00 42.09 349 LEU A N 1
ATOM 1607 C CA . LEU A 1 251 ? 38.409 71.058 9.254 1.00 42.05 349 LEU A CA 1
ATOM 1608 C C . LEU A 1 251 ? 38.565 71.984 8.045 1.00 47.42 349 LEU A C 1
ATOM 1609 O O . LEU A 1 251 ? 39.569 72.673 7.916 1.00 47.04 349 LEU A O 1
ATOM 1614 N N . ARG A 1 252 ? 37.612 71.935 7.124 1.00 45.79 350 ARG A N 1
ATOM 1615 C CA . ARG A 1 252 ? 37.668 72.714 5.886 1.00 46.87 350 ARG A CA 1
ATOM 1616 C C . ARG A 1 252 ? 37.219 74.144 6.095 1.00 52.64 350 ARG A C 1
ATOM 1617 O O . ARG A 1 252 ? 36.395 74.413 6.975 1.00 51.55 350 ARG A O 1
ATOM 1625 N N . ASN A 1 253 ? 37.712 75.047 5.232 1.00 51.21 351 ASN A N 1
ATOM 1626 C CA . ASN A 1 253 ? 37.360 76.464 5.206 1.00 53.25 351 ASN A CA 1
ATOM 1627 C C . ASN A 1 253 ? 37.389 77.148 6.598 1.00 57.54 351 ASN A C 1
ATOM 1628 O O . ASN A 1 253 ? 36.373 77.690 7.056 1.00 57.26 351 ASN A O 1
ATOM 1633 N N . ILE A 1 254 ? 38.539 77.085 7.281 1.00 53.93 352 ILE A N 1
ATOM 1634 C CA . ILE A 1 254 ? 38.648 77.699 8.608 1.00 53.76 352 ILE A CA 1
ATOM 1635 C C . ILE A 1 254 ? 38.645 79.211 8.486 1.00 60.08 352 ILE A C 1
ATOM 1636 O O . ILE A 1 254 ? 39.265 79.749 7.560 1.00 58.99 352 ILE A O 1
ATOM 1641 N N . THR A 1 255 ? 37.911 79.892 9.386 1.00 57.36 353 THR A N 1
ATOM 1642 C CA . THR A 1 255 ? 37.859 81.359 9.356 1.00 58.82 353 THR A CA 1
ATOM 1643 C C . THR A 1 255 ? 38.857 81.930 10.368 1.00 65.20 353 THR A C 1
ATOM 1644 O O . THR A 1 255 ? 39.022 83.142 10.457 1.00 66.04 353 THR A O 1
ATOM 1648 N N . GLY A 1 256 ? 39.531 81.047 11.097 1.00 61.75 354 GLY A N 1
ATOM 1649 C CA . GLY A 1 256 ? 40.499 81.438 12.108 1.00 62.45 354 GLY A CA 1
ATOM 1650 C C . GLY A 1 256 ? 41.823 81.958 11.594 1.00 68.10 354 GLY A C 1
ATOM 1651 O O . GLY A 1 256 ? 42.324 81.521 10.548 1.00 68.41 354 GLY A O 1
ATOM 1652 N N . THR A 1 257 ? 42.416 82.878 12.369 1.00 64.79 355 THR A N 1
ATOM 1653 C CA . THR A 1 257 ? 43.727 83.447 12.074 1.00 66.16 355 THR A CA 1
ATOM 1654 C C . THR A 1 257 ? 44.773 82.463 12.608 1.00 69.98 355 THR A C 1
ATOM 1655 O O . THR A 1 257 ? 44.413 81.520 13.329 1.00 67.86 355 THR A O 1
ATOM 1659 N N . ASP A 1 258 ? 46.061 82.688 12.278 1.00 67.80 356 ASP A N 1
ATOM 1660 C CA . ASP A 1 258 ? 47.175 81.865 12.758 1.00 67.48 356 ASP A CA 1
ATOM 1661 C C . ASP A 1 258 ? 47.326 81.950 14.292 1.00 70.77 356 ASP A C 1
ATOM 1662 O O . ASP A 1 258 ? 47.736 80.972 14.920 1.00 69.75 356 ASP A O 1
ATOM 1667 N N . ASP A 1 259 ? 46.970 83.110 14.876 1.00 67.59 357 ASP A N 1
ATOM 1668 C CA . ASP A 1 259 ? 47.013 83.388 16.311 1.00 67.51 357 ASP A CA 1
ATOM 1669 C C . ASP A 1 259 ? 45.940 82.566 17.008 1.00 66.62 357 ASP A C 1
ATOM 1670 O O . ASP A 1 259 ? 46.227 81.934 18.025 1.00 65.32 357 ASP A O 1
ATOM 1675 N N . GLN A 1 260 ? 44.714 82.563 16.444 1.00 60.53 358 GLN A N 1
ATOM 1676 C CA . GLN A 1 260 ? 43.555 81.819 16.950 1.00 57.91 358 GLN A CA 1
ATOM 1677 C C . GLN A 1 260 ? 43.798 80.304 16.955 1.00 57.72 358 GLN A C 1
ATOM 1678 O O . GLN A 1 260 ? 43.567 79.661 17.976 1.00 56.12 358 GLN A O 1
ATOM 1684 N N . VAL A 1 261 ? 44.312 79.756 15.837 1.00 54.32 359 VAL A N 1
ATOM 1685 C CA . VAL A 1 261 ? 44.628 78.331 15.644 1.00 53.53 359 VAL A CA 1
ATOM 1686 C C . VAL A 1 261 ? 45.677 77.882 16.666 1.00 58.52 359 VAL A C 1
ATOM 1687 O O . VAL A 1 261 ? 45.403 76.953 17.423 1.00 57.00 359 VAL A O 1
ATOM 1691 N N . GLN A 1 262 ? 46.854 78.567 16.712 1.00 56.99 360 GLN A N 1
ATOM 1692 C CA . GLN A 1 262 ? 47.957 78.253 17.628 1.00 57.72 360 GLN A CA 1
ATOM 1693 C C . GLN A 1 262 ? 47.484 78.196 19.075 1.00 61.41 360 GLN A C 1
ATOM 1694 O O . GLN A 1 262 ? 47.791 77.232 19.769 1.00 61.12 360 GLN A O 1
ATOM 1697 N N . GLN A 1 263 ? 46.688 79.192 19.501 1.00 57.94 361 GLN A N 1
ATOM 1698 C CA . GLN A 1 263 ? 46.117 79.296 20.842 1.00 57.19 361 GLN A CA 1
ATOM 1699 C C . GLN A 1 263 ? 45.111 78.172 21.117 1.00 58.25 361 GLN A C 1
ATOM 1700 O O . GLN A 1 263 ? 45.073 77.646 22.234 1.00 57.49 361 GLN A O 1
ATOM 1706 N N . ALA A 1 264 ? 44.283 77.814 20.109 1.00 52.66 362 ALA A N 1
ATOM 1707 C CA . ALA A 1 264 ? 43.293 76.733 20.240 1.00 50.42 362 ALA A CA 1
ATOM 1708 C C . ALA A 1 264 ? 44.008 75.391 20.419 1.00 51.29 362 ALA A C 1
ATOM 1709 O O . ALA A 1 264 ? 43.721 74.663 21.367 1.00 48.88 362 ALA A O 1
ATOM 1719 N N . ASN A 1 266 ? 47.352 74.803 21.202 1.00 51.24 364 ASN A N 1
ATOM 1720 C CA . ASN A 1 266 ? 48.249 74.766 22.369 1.00 52.24 364 ASN A CA 1
ATOM 1721 C C . ASN A 1 266 ? 47.479 74.414 23.605 1.00 56.50 364 ASN A C 1
ATOM 1722 O O . ASN A 1 266 ? 47.946 73.577 24.378 1.00 58.45 364 ASN A O 1
ATOM 1727 N N . SER A 1 267 ? 46.269 74.982 23.757 1.00 50.83 365 SER A N 1
ATOM 1728 C CA . SER A 1 267 ? 45.389 74.682 24.880 1.00 49.88 365 SER A CA 1
ATOM 1729 C C . SER A 1 267 ? 44.927 73.235 24.845 1.00 52.70 365 SER A C 1
ATOM 1730 O O . SER A 1 267 ? 44.947 72.583 25.883 1.00 53.47 365 SER A O 1
ATOM 1733 N N . LEU A 1 268 ? 44.548 72.713 23.652 1.00 47.95 366 LEU A N 1
ATOM 1734 C CA . LEU A 1 268 ? 44.138 71.308 23.489 1.00 45.88 366 LEU A CA 1
ATOM 1735 C C . LEU A 1 268 ? 45.297 70.344 23.834 1.00 50.45 366 LEU A C 1
ATOM 1736 O O . LEU A 1 268 ? 45.084 69.316 24.468 1.00 48.81 366 LEU A O 1
ATOM 1741 N N . LYS A 1 269 ? 46.520 70.694 23.426 1.00 50.15 367 LYS A N 1
ATOM 1742 C CA . LYS A 1 269 ? 47.710 69.891 23.690 1.00 51.08 367 LYS A CA 1
ATOM 1743 C C . LYS A 1 269 ? 48.103 69.926 25.176 1.00 55.88 367 LYS A C 1
ATOM 1744 O O . LYS A 1 269 ? 48.467 68.884 25.716 1.00 54.32 367 LYS A O 1
ATOM 1750 N N . GLU A 1 270 ? 47.977 71.100 25.844 1.00 53.86 368 GLU A N 1
ATOM 1751 C CA . GLU A 1 270 ? 48.399 71.286 27.241 1.00 54.77 368 GLU A CA 1
ATOM 1752 C C . GLU A 1 270 ? 47.369 70.900 28.280 1.00 59.14 368 GLU A C 1
ATOM 1753 O O . GLU A 1 270 ? 47.732 70.247 29.271 1.00 59.98 368 GLU A O 1
ATOM 1755 N N . ILE A 1 271 ? 46.110 71.326 28.092 1.00 54.00 369 ILE A N 1
ATOM 1756 C CA . ILE A 1 271 ? 45.023 71.049 29.035 1.00 53.52 369 ILE A CA 1
ATOM 1757 C C . ILE A 1 271 ? 43.993 70.080 28.449 1.00 55.33 369 ILE A C 1
ATOM 1758 O O . ILE A 1 271 ? 43.570 69.151 29.132 1.00 55.19 369 ILE A O 1
ATOM 1763 N N . GLY A 1 272 ? 43.552 70.337 27.225 1.00 50.92 370 GLY A N 1
ATOM 1764 C CA . GLY A 1 272 ? 42.584 69.466 26.576 1.00 48.82 370 GLY A CA 1
ATOM 1765 C C . GLY A 1 272 ? 41.191 70.026 26.440 1.00 49.74 370 GLY A C 1
ATOM 1766 O O . GLY A 1 272 ? 41.024 71.201 26.122 1.00 50.76 370 GLY A O 1
ATOM 1767 N N . PHE A 1 273 ? 40.184 69.162 26.647 1.00 43.16 371 PHE A N 1
ATOM 1768 C CA . PHE A 1 273 ? 38.770 69.488 26.465 1.00 41.85 371 PHE A CA 1
ATOM 1769 C C . PHE A 1 273 ? 37.898 68.829 27.518 1.00 43.09 371 PHE A C 1
ATOM 1770 O O . PHE A 1 273 ? 38.285 67.801 28.098 1.00 43.41 371 PHE A O 1
ATOM 1778 N N . ILE A 1 274 ? 36.714 69.408 27.744 1.00 37.65 372 ILE A N 1
ATOM 1779 C CA . ILE A 1 274 ? 35.723 68.874 28.688 1.00 36.96 372 ILE A CA 1
ATOM 1780 C C . ILE A 1 274 ? 35.148 67.610 28.046 1.00 41.43 372 ILE A C 1
ATOM 1781 O O . ILE A 1 274 ? 34.641 67.650 26.913 1.00 40.48 372 ILE A O 1
ATOM 1786 N N . ASN A 1 275 ? 35.245 66.500 28.788 1.00 37.73 373 ASN A N 1
ATOM 1787 C CA . ASN A 1 275 ? 34.896 65.151 28.371 1.00 36.79 373 ASN A CA 1
ATOM 1788 C C . ASN A 1 275 ? 33.374 64.879 28.235 1.00 39.14 373 ASN A C 1
ATOM 1789 O O . ASN A 1 275 ? 32.919 63.792 28.571 1.00 39.29 373 ASN A O 1
ATOM 1794 N N . TYR A 1 276 ? 32.610 65.817 27.650 1.00 34.88 374 TYR A N 1
ATOM 1795 C CA . TYR A 1 276 ? 31.171 65.663 27.447 1.00 34.06 374 TYR A CA 1
ATOM 1796 C C . TYR A 1 276 ? 30.831 64.460 26.612 1.00 38.66 374 TYR A C 1
ATOM 1797 O O . TYR A 1 276 ? 31.628 64.042 25.759 1.00 38.87 374 TYR A O 1
ATOM 1806 N N . TYR A 1 277 ? 29.605 63.960 26.790 1.00 34.91 375 TYR A N 1
ATOM 1807 C CA . TYR A 1 277 ? 29.045 62.979 25.877 1.00 35.20 375 TYR A CA 1
ATOM 1808 C C . TYR A 1 277 ? 28.569 63.815 24.699 1.00 40.33 375 TYR A C 1
ATOM 1809 O O . TYR A 1 277 ? 27.875 64.803 24.918 1.00 39.20 375 TYR A O 1
ATOM 1818 N N . GLY A 1 278 ? 28.995 63.456 23.486 1.00 39.11 376 GLY A N 1
ATOM 1819 C CA . GLY A 1 278 ? 28.629 64.155 22.255 1.00 39.45 376 GLY A CA 1
ATOM 1820 C C . GLY A 1 278 ? 27.178 63.940 21.882 1.00 45.64 376 GLY A C 1
ATOM 1821 O O . GLY A 1 278 ? 26.479 63.156 22.532 1.00 42.63 376 GLY A O 1
ATOM 1830 N N . GLN A 1 280 ? 25.794 62.366 19.502 1.00 47.75 378 GLN A N 1
ATOM 1831 C CA . GLN A 1 280 ? 25.528 61.004 19.036 1.00 47.95 378 GLN A CA 1
ATOM 1832 C C . GLN A 1 280 ? 24.923 60.155 20.143 1.00 51.39 378 GLN A C 1
ATOM 1833 O O . GLN A 1 280 ? 24.200 59.198 19.850 1.00 52.48 378 GLN A O 1
ATOM 1839 N N . ARG A 1 281 ? 25.249 60.485 21.416 1.00 44.17 379 ARG A N 1
ATOM 1840 C CA . ARG A 1 281 ? 24.762 59.762 22.594 1.00 42.25 379 ARG A CA 1
ATOM 1841 C C . ARG A 1 281 ? 23.256 59.979 22.781 1.00 45.49 379 ARG A C 1
ATOM 1842 O O . ARG A 1 281 ? 22.591 59.144 23.385 1.00 44.42 379 ARG A O 1
ATOM 1850 N N . PHE A 1 282 ? 22.738 61.104 22.258 1.00 43.06 380 PHE A N 1
ATOM 1851 C CA . PHE A 1 282 ? 21.360 61.565 22.427 1.00 43.93 380 PHE A CA 1
ATOM 1852 C C . PHE A 1 282 ? 20.436 61.349 21.198 1.00 49.33 380 PHE A C 1
ATOM 1853 O O . PHE A 1 282 ? 19.291 61.782 21.218 1.00 49.73 380 PHE A O 1
ATOM 1861 N N . GLY A 1 283 ? 20.908 60.592 20.217 1.00 47.66 381 GLY A N 1
ATOM 1862 C CA . GLY A 1 283 ? 20.162 60.250 19.010 1.00 79.31 381 GLY A CA 1
ATOM 1863 C C . GLY A 1 283 ? 20.323 61.258 17.893 1.00 106.01 381 GLY A C 1
ATOM 1864 O O . GLY A 1 283 ? 20.327 62.464 18.138 1.00 72.91 381 GLY A O 1
ATOM 1865 N N . ALA A 1 286 ? 16.633 61.355 16.030 1.00 75.19 384 ALA A N 1
ATOM 1866 C CA . ALA A 1 286 ? 15.203 61.472 15.724 1.00 75.81 384 ALA A CA 1
ATOM 1867 C C . ALA A 1 286 ? 14.349 61.466 17.012 1.00 80.08 384 ALA A C 1
ATOM 1868 O O . ALA A 1 286 ? 13.572 62.396 17.240 1.00 81.45 384 ALA A O 1
ATOM 1870 N N . VAL A 1 287 ? 14.513 60.420 17.850 1.00 74.36 385 VAL A N 1
ATOM 1871 C CA . VAL A 1 287 ? 13.856 60.234 19.155 1.00 72.99 385 VAL A CA 1
ATOM 1872 C C . VAL A 1 287 ? 14.889 60.729 20.209 1.00 69.82 385 VAL A C 1
ATOM 1873 O O . VAL A 1 287 ? 15.971 60.134 20.232 1.00 69.87 385 VAL A O 1
ATOM 1877 N N . PRO A 1 288 ? 14.657 61.782 21.052 1.00 61.06 386 PRO A N 1
ATOM 1878 C CA . PRO A 1 288 ? 15.689 62.149 22.063 1.00 58.66 386 PRO A CA 1
ATOM 1879 C C . PRO A 1 288 ? 15.792 61.040 23.122 1.00 54.43 386 PRO A C 1
ATOM 1880 O O . PRO A 1 288 ? 14.917 60.894 23.968 1.00 53.94 386 PRO A O 1
ATOM 1884 N N . THR A 1 289 ? 16.807 60.185 22.973 1.00 47.08 387 THR A N 1
ATOM 1885 C CA . THR A 1 289 ? 17.043 58.972 23.787 1.00 46.22 387 THR A CA 1
ATOM 1886 C C . THR A 1 289 ? 17.007 59.169 25.296 1.00 47.11 387 THR A C 1
ATOM 1887 O O . THR A 1 289 ? 16.528 58.272 25.975 1.00 47.26 387 THR A O 1
ATOM 1891 N N . TYR A 1 290 ? 17.505 60.310 25.835 1.00 42.71 388 TYR A N 1
ATOM 1892 C CA . TYR A 1 290 ? 17.522 60.505 27.292 1.00 42.42 388 TYR A CA 1
ATOM 1893 C C . TYR A 1 290 ? 16.112 60.621 27.869 1.00 44.91 388 TYR A C 1
ATOM 1894 O O . TYR A 1 290 ? 15.892 60.218 28.999 1.00 44.67 388 TYR A O 1
ATOM 1903 N N . GLN A 1 291 ? 15.156 61.108 27.062 1.00 41.03 389 GLN A N 1
ATOM 1904 C CA . GLN A 1 291 ? 13.758 61.269 27.457 1.00 40.70 389 GLN A CA 1
ATOM 1905 C C . GLN A 1 291 ? 13.065 59.924 27.570 1.00 42.05 389 GLN A C 1
ATOM 1906 O O . GLN A 1 291 ? 12.274 59.729 28.487 1.00 40.48 389 GLN A O 1
ATOM 1912 N N . VAL A 1 292 ? 13.427 58.963 26.680 1.00 38.88 390 VAL A N 1
ATOM 1913 C CA . VAL A 1 292 ? 12.915 57.594 26.748 1.00 37.95 390 VAL A CA 1
ATOM 1914 C C . VAL A 1 292 ? 13.487 56.977 28.057 1.00 38.05 390 VAL A C 1
ATOM 1915 O O . VAL A 1 292 ? 12.740 56.420 28.857 1.00 37.11 390 VAL A O 1
ATOM 1919 N N . GLY A 1 293 ? 14.781 57.178 28.286 1.00 33.17 391 GLY A N 1
ATOM 1920 C CA . GLY A 1 293 ? 15.464 56.728 29.501 1.00 33.10 391 GLY A CA 1
ATOM 1921 C C . GLY A 1 293 ? 14.812 57.280 30.751 1.00 38.58 391 GLY A C 1
ATOM 1922 O O . GLY A 1 293 ? 14.534 56.529 31.687 1.00 37.66 391 GLY A O 1
ATOM 1923 N N . ARG A 1 294 ? 14.479 58.582 30.747 1.00 38.48 392 ARG A N 1
ATOM 1924 C CA . ARG A 1 294 ? 13.815 59.194 31.909 1.00 40.32 392 ARG A CA 1
ATOM 1925 C C . ARG A 1 294 ? 12.462 58.523 32.167 1.00 44.77 392 ARG A C 1
ATOM 1926 O O . ARG A 1 294 ? 12.179 58.127 33.301 1.00 44.61 392 ARG A O 1
ATOM 1934 N N . ALA A 1 295 ? 11.643 58.381 31.097 1.00 41.25 393 ALA A N 1
ATOM 1935 C CA . ALA A 1 295 ? 10.331 57.745 31.173 1.00 40.86 393 ALA A CA 1
ATOM 1936 C C . ALA A 1 295 ? 10.425 56.294 31.674 1.00 41.75 393 ALA A C 1
ATOM 1937 O O . ALA A 1 295 ? 9.603 55.872 32.489 1.00 41.06 393 ALA A O 1
ATOM 1939 N N . ILE A 1 296 ? 11.466 55.546 31.253 1.00 39.48 394 ILE A N 1
ATOM 1940 C CA . ILE A 1 296 ? 11.714 54.171 31.733 1.00 38.66 394 ILE A CA 1
ATOM 1941 C C . ILE A 1 296 ? 11.965 54.207 33.264 1.00 42.10 394 ILE A C 1
ATOM 1942 O O . ILE A 1 296 ? 11.425 53.380 34.023 1.00 39.74 394 ILE A O 1
ATOM 1947 N N . LEU A 1 297 ? 12.830 55.143 33.702 1.00 39.76 395 LEU A N 1
ATOM 1948 C CA . LEU A 1 297 ? 13.192 55.223 35.121 1.00 41.13 395 LEU A CA 1
ATOM 1949 C C . LEU A 1 297 ? 12.025 55.647 36.024 1.00 45.49 395 LEU A C 1
ATOM 1950 O O . LEU A 1 297 ? 11.938 55.206 37.176 1.00 45.80 395 LEU A O 1
ATOM 1955 N N . GLN A 1 298 ? 11.083 56.416 35.464 1.00 41.41 396 GLN A N 1
ATOM 1956 C CA . GLN A 1 298 ? 9.897 56.883 36.176 1.00 42.26 396 GLN A CA 1
ATOM 1957 C C . GLN A 1 298 ? 8.780 55.842 36.090 1.00 46.68 396 GLN A C 1
ATOM 1958 O O . GLN A 1 298 ? 7.737 56.045 36.704 1.00 45.64 396 GLN A O 1
ATOM 1964 N N . ASN A 1 299 ? 8.971 54.742 35.294 1.00 43.01 397 ASN A N 1
ATOM 1965 C CA . ASN A 1 299 ? 7.931 53.726 35.045 1.00 43.03 397 ASN A CA 1
ATOM 1966 C C . ASN A 1 299 ? 6.718 54.356 34.338 1.00 46.65 397 ASN A C 1
ATOM 1967 O O . ASN A 1 299 ? 5.579 53.998 34.607 1.00 47.88 397 ASN A O 1
ATOM 1972 N N . SER A 1 300 ? 6.974 55.327 33.466 1.00 42.48 398 SER A N 1
ATOM 1973 C CA . SER A 1 300 ? 5.933 56.030 32.713 1.00 42.24 398 SER A CA 1
ATOM 1974 C C . SER A 1 300 ? 5.923 55.338 31.347 1.00 45.99 398 SER A C 1
ATOM 1975 O O . SER A 1 300 ? 6.458 55.856 30.357 1.00 45.28 398 SER A O 1
ATOM 1978 N N . TRP A 1 301 ? 5.381 54.109 31.333 1.00 43.73 399 TRP A N 1
ATOM 1979 C CA . TRP A 1 301 ? 5.409 53.194 30.191 1.00 44.66 399 TRP A CA 1
ATOM 1980 C C . TRP A 1 301 ? 4.586 53.612 28.965 1.00 48.99 399 TRP A C 1
ATOM 1981 O O . TRP A 1 301 ? 4.991 53.287 27.835 1.00 47.04 399 TRP A O 1
ATOM 1992 N N . THR A 1 302 ? 3.470 54.345 29.160 1.00 46.59 400 THR A N 1
ATOM 1993 C CA . THR A 1 302 ? 2.680 54.828 28.028 1.00 46.45 400 THR A CA 1
ATOM 1994 C C . THR A 1 302 ? 3.535 55.841 27.267 1.00 46.79 400 THR A C 1
ATOM 1995 O O . THR A 1 302 ? 3.633 55.770 26.049 1.00 46.29 400 THR A O 1
ATOM 1999 N N . GLU A 1 303 ? 4.216 56.716 28.015 1.00 42.10 401 GLU A N 1
ATOM 2000 C CA . GLU A 1 303 ? 5.120 57.739 27.527 1.00 41.66 401 GLU A CA 1
ATOM 2001 C C . GLU A 1 303 ? 6.323 57.112 26.785 1.00 44.43 401 GLU A C 1
ATOM 2002 O O . GLU A 1 303 ? 6.690 57.632 25.736 1.00 45.02 401 GLU A O 1
ATOM 2008 N N . VAL A 1 304 ? 6.913 55.996 27.316 1.00 39.45 402 VAL A N 1
ATOM 2009 C CA . VAL A 1 304 ? 7.999 55.232 26.694 1.00 37.88 402 VAL A CA 1
ATOM 2010 C C . VAL A 1 304 ? 7.543 54.812 25.281 1.00 44.33 402 VAL A C 1
ATOM 2011 O O . VAL A 1 304 ? 8.214 55.111 24.291 1.00 44.23 402 VAL A O 1
ATOM 2023 N N . ASP A 1 306 ? 4.925 55.995 23.422 1.00 45.81 404 ASP A N 1
ATOM 2024 C CA . ASP A 1 306 ? 4.648 57.182 22.611 1.00 46.79 404 ASP A CA 1
ATOM 2025 C C . ASP A 1 306 ? 5.913 57.833 22.089 1.00 49.37 404 ASP A C 1
ATOM 2026 O O . ASP A 1 306 ? 5.949 58.202 20.917 1.00 48.07 404 ASP A O 1
ATOM 2031 N N . LEU A 1 307 ? 6.949 57.979 22.954 1.00 45.55 405 LEU A N 1
ATOM 2032 C CA . LEU A 1 307 ? 8.239 58.556 22.571 1.00 44.41 405 LEU A CA 1
ATOM 2033 C C . LEU A 1 307 ? 8.890 57.771 21.421 1.00 45.82 405 LEU A C 1
ATOM 2034 O O . LEU A 1 307 ? 9.424 58.396 20.521 1.00 44.09 405 LEU A O 1
ATOM 2039 N N . ILE A 1 308 ? 8.782 56.425 21.409 1.00 42.28 406 ILE A N 1
ATOM 2040 C CA . ILE A 1 308 ? 9.373 55.597 20.342 1.00 41.72 406 ILE A CA 1
ATOM 2041 C C . ILE A 1 308 ? 8.514 55.554 19.070 1.00 48.30 406 ILE A C 1
ATOM 2042 O O . ILE A 1 308 ? 9.062 55.674 17.974 1.00 50.45 406 ILE A O 1
ATOM 2047 N N . LEU A 1 309 ? 7.189 55.429 19.202 1.00 44.45 407 LEU A N 1
ATOM 2048 C CA . LEU A 1 309 ? 6.317 55.209 18.056 1.00 45.12 407 LEU A CA 1
ATOM 2049 C C . LEU A 1 309 ? 5.489 56.387 17.520 1.00 54.53 407 LEU A C 1
ATOM 2050 O O . LEU A 1 309 ? 5.004 56.272 16.395 1.00 57.03 407 LEU A O 1
ATOM 2055 N N . LYS A 1 310 ? 5.257 57.463 18.286 1.00 52.85 408 LYS A N 1
ATOM 2056 C CA . LYS A 1 310 ? 4.423 58.571 17.805 1.00 55.16 408 LYS A CA 1
ATOM 2057 C C . LYS A 1 310 ? 5.128 59.507 16.808 1.00 61.43 408 LYS A C 1
ATOM 2058 O O . LYS A 1 310 ? 6.331 59.706 16.957 1.00 60.68 408 LYS A O 1
ATOM 2060 N N . PRO A 1 311 ? 4.415 60.110 15.805 1.00 59.34 409 PRO A N 1
ATOM 2061 C CA . PRO A 1 311 ? 5.084 61.040 14.853 1.00 59.79 409 PRO A CA 1
ATOM 2062 C C . PRO A 1 311 ? 5.780 62.247 15.502 1.00 67.28 409 PRO A C 1
ATOM 2063 O O . PRO A 1 311 ? 5.301 62.741 16.521 1.00 66.15 409 PRO A O 1
ATOM 2067 N N . ARG A 1 312 ? 6.910 62.714 14.905 1.00 68.36 410 ARG A N 1
ATOM 2068 C CA . ARG A 1 312 ? 7.748 63.838 15.382 1.00 69.99 410 ARG A CA 1
ATOM 2069 C C . ARG A 1 312 ? 8.609 64.497 14.269 1.00 78.84 410 ARG A C 1
ATOM 2070 O O . ARG A 1 312 ? 8.869 63.867 13.234 1.00 78.25 410 ARG A O 1
ATOM 2078 N N . SER A 1 313 ? 9.106 65.739 14.537 1.00 78.67 411 SER A N 1
ATOM 2079 C CA . SER A 1 313 ? 9.931 66.559 13.635 1.00 79.81 411 SER A CA 1
ATOM 2080 C C . SER A 1 313 ? 11.286 65.930 13.278 1.00 85.48 411 SER A C 1
ATOM 2081 O O . SER A 1 313 ? 12.016 65.487 14.168 1.00 84.62 411 SER A O 1
ATOM 2083 N N . GLY A 1 314 ? 11.598 65.902 11.977 1.00 83.68 412 GLY A N 1
ATOM 2084 C CA . GLY A 1 314 ? 12.838 65.341 11.445 1.00 108.06 412 GLY A CA 1
ATOM 2085 C C . GLY A 1 314 ? 12.870 63.826 11.475 1.00 128.20 412 GLY A C 1
ATOM 2086 O O . GLY A 1 314 ? 13.652 63.197 10.760 1.00 89.28 412 GLY A O 1
ATOM 2087 N N . LYS A 1 317 ? 14.554 59.586 8.687 1.00 67.70 415 LYS A N 1
ATOM 2088 C CA . LYS A 1 317 ? 14.406 58.323 7.970 1.00 67.13 415 LYS A CA 1
ATOM 2089 C C . LYS A 1 317 ? 12.966 58.160 7.500 1.00 69.63 415 LYS A C 1
ATOM 2090 O O . LYS A 1 317 ? 12.043 58.088 8.321 1.00 68.97 415 LYS A O 1
ATOM 2094 N N . GLY A 1 318 ? 12.795 58.160 6.178 1.00 65.18 416 GLY A N 1
ATOM 2095 C CA . GLY A 1 318 ? 11.506 58.056 5.502 1.00 65.34 416 GLY A CA 1
ATOM 2096 C C . GLY A 1 318 ? 10.613 56.922 5.959 1.00 68.05 416 GLY A C 1
ATOM 2097 O O . GLY A 1 318 ? 9.451 57.153 6.308 1.00 68.21 416 GLY A O 1
ATOM 2098 N N . TYR A 1 319 ? 11.153 55.699 5.988 1.00 64.15 417 TYR A N 1
ATOM 2099 C CA . TYR A 1 319 ? 10.387 54.511 6.373 1.00 64.78 417 TYR A CA 1
ATOM 2100 C C . TYR A 1 319 ? 9.856 54.541 7.828 1.00 67.78 417 TYR A C 1
ATOM 2101 O O . TYR A 1 319 ? 8.783 53.973 8.096 1.00 68.72 417 TYR A O 1
ATOM 2110 N N . LEU A 1 320 ? 10.585 55.219 8.741 1.00 60.14 418 LEU A N 1
ATOM 2111 C CA . LEU A 1 320 ? 10.177 55.356 10.134 1.00 58.49 418 LEU A CA 1
ATOM 2112 C C . LEU A 1 320 ? 9.009 56.317 10.243 1.00 62.55 418 LEU A C 1
ATOM 2113 O O . LEU A 1 320 ? 8.096 56.070 11.023 1.00 63.00 418 LEU A O 1
ATOM 2118 N N . VAL A 1 321 ? 9.015 57.380 9.420 1.00 59.01 419 VAL A N 1
ATOM 2119 C CA . VAL A 1 321 ? 7.953 58.389 9.295 1.00 59.20 419 VAL A CA 1
ATOM 2120 C C . VAL A 1 321 ? 6.618 57.704 8.929 1.00 62.03 419 VAL A C 1
ATOM 2121 O O . VAL A 1 321 ? 5.599 58.014 9.551 1.00 62.11 419 VAL A O 1
ATOM 2125 N N . LYS A 1 322 ? 6.640 56.778 7.931 1.00 57.27 420 LYS A N 1
ATOM 2126 C CA . LYS A 1 322 ? 5.470 56.014 7.457 1.00 57.36 420 LYS A CA 1
ATOM 2127 C C . LYS A 1 322 ? 4.966 55.012 8.516 1.00 60.94 420 LYS A C 1
ATOM 2128 O O . LYS A 1 322 ? 3.750 54.849 8.683 1.00 61.49 420 LYS A O 1
ATOM 2132 N N . CYS A 1 323 ? 5.906 54.345 9.230 1.00 55.27 421 CYS A N 1
ATOM 2133 C CA . CYS A 1 323 ? 5.576 53.377 10.277 1.00 53.62 421 CYS A CA 1
ATOM 2134 C C . CYS A 1 323 ? 4.881 54.078 11.430 1.00 55.07 421 CYS A C 1
ATOM 2135 O O . CYS A 1 323 ? 3.851 53.596 11.908 1.00 55.91 421 CYS A O 1
ATOM 2138 N N . ARG A 1 324 ? 5.387 55.259 11.796 1.00 49.51 422 ARG A N 1
ATOM 2139 C CA . ARG A 1 324 ? 4.839 56.071 12.878 1.00 48.59 422 ARG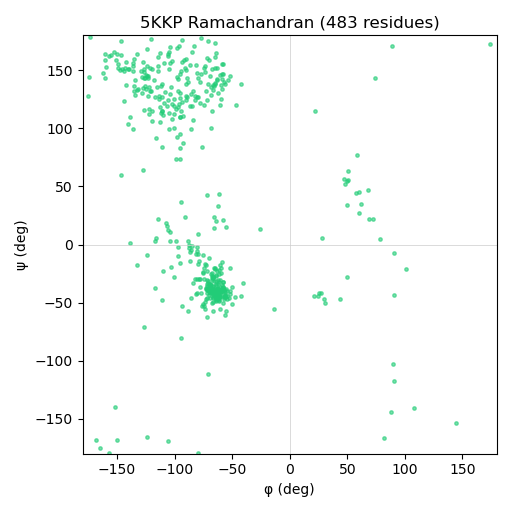 A CA 1
ATOM 2140 C C . ARG A 1 324 ? 3.495 56.653 12.524 1.00 54.36 422 ARG A C 1
ATOM 2141 O O . ARG A 1 324 ? 2.647 56.783 13.398 1.00 56.91 422 ARG A O 1
ATOM 2149 N N . GLU A 1 325 ? 3.287 56.990 11.246 1.00 50.24 423 GLU A N 1
ATOM 2150 C CA . GLU A 1 325 ? 2.025 57.528 10.754 1.00 51.12 423 GLU A CA 1
ATOM 2151 C C . GLU A 1 325 ? 0.946 56.433 10.794 1.00 54.29 423 GLU A C 1
ATOM 2152 O O . GLU A 1 325 ? -0.186 56.702 11.201 1.00 55.22 423 GLU A O 1
ATOM 2154 N N . GLU A 1 326 ? 1.314 55.199 10.395 1.00 49.01 424 GLU A N 1
ATOM 2155 C CA . GLU A 1 326 ? 0.400 54.057 10.403 1.00 49.25 424 GLU A CA 1
ATOM 2156 C C . GLU A 1 326 ? 0.026 53.678 11.854 1.00 52.25 424 GLU A C 1
ATOM 2157 O O . GLU A 1 326 ? -1.122 53.332 12.102 1.00 52.60 424 GLU A O 1
ATOM 2163 N N . TRP A 1 327 ? 0.986 53.801 12.801 1.00 47.94 425 TRP A N 1
ATOM 2164 C CA . TRP A 1 327 ? 0.788 53.533 14.221 1.00 47.81 425 TRP A CA 1
ATOM 2165 C C . TRP A 1 327 ? -0.178 54.544 14.833 1.00 53.37 425 TRP A C 1
ATOM 2166 O O . TRP A 1 327 ? -1.134 54.150 15.512 1.00 51.64 425 TRP A O 1
ATOM 2177 N N . ALA A 1 328 ? 0.062 55.852 14.589 1.00 51.75 426 ALA A N 1
ATOM 2178 C CA . ALA A 1 328 ? -0.814 56.930 15.076 1.00 52.06 426 ALA A CA 1
ATOM 2179 C C . ALA A 1 328 ? -2.263 56.772 14.568 1.00 57.42 426 ALA A C 1
ATOM 2180 O O . ALA A 1 328 ? -3.211 57.047 15.306 1.00 59.17 426 ALA A O 1
ATOM 2182 N N . LYS A 1 329 ? -2.426 56.307 13.322 1.00 51.82 427 LYS A N 1
ATOM 2183 C CA . LYS A 1 329 ? -3.732 56.125 12.676 1.00 52.22 427 LYS A CA 1
ATOM 2184 C C . LYS A 1 329 ? -4.482 54.868 13.146 1.00 55.53 427 LYS A C 1
ATOM 2185 O O . LYS A 1 329 ? -5.692 54.936 13.309 1.00 55.21 427 LYS A O 1
ATOM 2191 N N . THR A 1 330 ? -3.781 53.715 13.319 1.00 52.10 428 THR A N 1
ATOM 2192 C CA . THR A 1 330 ? -4.435 52.430 13.639 1.00 52.25 428 THR A CA 1
ATOM 2193 C C . THR A 1 330 ? -4.217 51.874 15.041 1.00 54.09 428 THR A C 1
ATOM 2194 O O . THR A 1 330 ? -4.957 50.980 15.435 1.00 53.95 428 THR A O 1
ATOM 2198 N N . LYS A 1 331 ? -3.136 52.273 15.719 1.00 49.82 429 LYS A N 1
ATOM 2199 C CA . LYS A 1 331 ? -2.695 51.733 17.014 1.00 48.67 429 LYS A CA 1
ATOM 2200 C C . LYS A 1 331 ? -2.662 50.176 16.969 1.00 53.74 429 LYS A C 1
ATOM 2201 O O . LYS A 1 331 ? -2.945 49.491 17.948 1.00 51.67 429 LYS A O 1
ATOM 2207 N N . ASP A 1 332 ? -2.317 49.633 15.780 1.00 51.66 430 ASP A N 1
ATOM 2208 C CA . ASP A 1 332 ? -2.278 48.199 15.512 1.00 51.34 430 ASP A CA 1
ATOM 2209 C C . ASP A 1 332 ? -0.865 47.789 15.124 1.00 52.95 430 ASP A C 1
ATOM 2210 O O . ASP A 1 332 ? -0.386 48.211 14.068 1.00 52.54 430 ASP A O 1
ATOM 2215 N N . PRO A 1 333 ? -0.203 46.957 15.965 1.00 48.98 431 PRO A N 1
ATOM 2216 C CA . PRO A 1 333 ? 1.190 46.557 15.684 1.00 47.37 431 PRO A CA 1
ATOM 2217 C C . PRO A 1 333 ? 1.407 45.908 14.330 1.00 52.99 431 PRO A C 1
ATOM 2218 O O . PRO A 1 333 ? 2.335 46.288 13.631 1.00 52.52 431 PRO A O 1
ATOM 2222 N N . THR A 1 334 ? 0.530 44.979 13.947 1.00 52.49 432 THR A N 1
ATOM 2223 C CA . THR A 1 334 ? 0.528 44.272 12.668 1.00 54.32 432 THR A CA 1
ATOM 2224 C C . THR A 1 334 ? 0.474 45.252 11.467 1.00 60.00 432 THR A C 1
ATOM 2225 O O . THR A 1 334 ? 1.227 45.062 10.509 1.00 61.46 432 THR A O 1
ATOM 2229 N N . ALA A 1 335 ? -0.397 46.285 11.527 1.00 55.96 433 ALA A N 1
ATOM 2230 C CA . ALA A 1 335 ? -0.549 47.300 10.472 1.00 55.37 433 ALA A CA 1
ATOM 2231 C C . ALA A 1 335 ? 0.683 48.196 10.347 1.00 57.45 433 ALA A C 1
ATOM 2232 O O . ALA A 1 335 ? 1.090 48.514 9.225 1.00 55.93 433 ALA A O 1
ATOM 2234 N N . ALA A 1 336 ? 1.303 48.580 11.498 1.00 53.45 434 ALA A N 1
ATOM 2235 C CA . ALA A 1 336 ? 2.506 49.418 11.494 1.00 51.14 434 ALA A CA 1
ATOM 2236 C C . ALA A 1 336 ? 3.761 48.632 11.063 1.00 53.56 434 ALA A C 1
ATOM 2237 O O . ALA A 1 336 ? 4.679 49.219 10.475 1.00 52.01 434 ALA A O 1
ATOM 2239 N N . LEU A 1 337 ? 3.794 47.311 11.331 1.00 50.01 435 LEU A N 1
ATOM 2240 C CA . LEU A 1 337 ? 4.920 46.448 10.942 1.00 49.78 435 LEU A CA 1
ATOM 2241 C C . LEU A 1 337 ? 5.019 46.293 9.436 1.00 59.54 435 LEU A C 1
ATOM 2242 O O . LEU A 1 337 ? 6.114 46.111 8.919 1.00 58.93 435 LEU A O 1
ATOM 2247 N N . ARG A 1 338 ? 3.877 46.394 8.735 1.00 61.38 436 ARG A N 1
ATOM 2248 C CA . ARG A 1 338 ? 3.819 46.323 7.280 1.00 64.02 436 ARG A CA 1
ATOM 2249 C C . ARG A 1 338 ? 4.651 47.451 6.639 1.00 70.48 436 ARG A C 1
ATOM 2250 O O . ARG A 1 338 ? 5.213 47.255 5.567 1.00 71.74 436 ARG A O 1
ATOM 2258 N N . LYS A 1 339 ? 4.747 48.609 7.315 1.00 66.24 437 LYS A N 1
ATOM 2259 C CA . LYS A 1 339 ? 5.467 49.796 6.838 1.00 65.28 437 LYS A CA 1
ATOM 2260 C C . LYS A 1 339 ? 6.974 49.782 7.147 1.00 68.89 437 LYS A C 1
ATOM 2261 O O . LYS A 1 339 ? 7.683 50.708 6.742 1.00 68.61 437 LYS A O 1
ATOM 2265 N N . LEU A 1 340 ? 7.473 48.735 7.828 1.00 65.78 438 LEU A N 1
ATOM 2266 C CA . LEU A 1 340 ? 8.898 48.637 8.158 1.00 65.16 438 LEU A CA 1
ATOM 2267 C C . LEU A 1 340 ? 9.703 47.717 7.227 1.00 73.26 438 LEU A C 1
ATOM 2268 O O . LEU A 1 340 ? 9.532 46.502 7.276 1.00 72.16 438 LEU A O 1
ATOM 2273 N N . PRO A 1 341 ? 10.629 48.275 6.411 1.00 73.96 439 PRO A N 1
ATOM 2274 C CA . PRO A 1 341 ? 11.434 47.425 5.518 1.00 74.61 439 PRO A CA 1
ATOM 2275 C C . PRO A 1 341 ? 12.594 46.711 6.208 1.00 78.73 439 PRO A C 1
ATOM 2276 O O . PRO A 1 341 ? 13.178 45.796 5.630 1.00 78.64 439 PRO A O 1
ATOM 2280 N N . VAL A 1 342 ? 12.940 47.143 7.426 1.00 75.95 440 VAL A N 1
ATOM 2281 C CA . VAL A 1 342 ? 14.046 46.602 8.215 1.00 75.30 440 VAL A CA 1
ATOM 2282 C C . VAL A 1 342 ? 13.504 45.777 9.399 1.00 80.48 440 VAL A C 1
ATOM 2283 O O . VAL A 1 342 ? 12.610 46.244 10.115 1.00 80.70 440 VAL A O 1
ATOM 2287 N N . LYS A 1 343 ? 14.042 44.549 9.588 1.00 76.93 441 LYS A N 1
ATOM 2288 C CA . LYS A 1 343 ? 13.646 43.634 10.668 1.00 76.31 441 LYS A CA 1
ATOM 2289 C C . LYS A 1 343 ? 14.221 44.049 12.023 1.00 76.39 441 LYS A C 1
ATOM 2290 O O . LYS A 1 343 ? 13.472 44.198 12.996 1.00 75.77 441 LYS A O 1
ATOM 2292 N N . ARG A 1 344 ? 15.541 44.253 12.085 1.00 70.28 442 ARG A N 1
ATOM 2293 C CA . ARG A 1 344 ? 16.185 44.618 13.334 1.00 68.63 442 ARG A CA 1
ATOM 2294 C C . ARG A 1 344 ? 16.318 46.137 13.511 1.00 69.36 442 ARG A C 1
ATOM 2295 O O . ARG A 1 344 ? 17.322 46.743 13.117 1.00 70.31 442 ARG A O 1
ATOM 2297 N N . CYS A 1 345 ? 15.259 46.740 14.086 1.00 59.81 443 CYS A N 1
ATOM 2298 C CA . CYS A 1 345 ? 15.170 48.146 14.480 1.00 55.99 443 CYS A CA 1
ATOM 2299 C C . CYS A 1 345 ? 14.278 48.195 15.708 1.00 58.29 443 CYS A C 1
ATOM 2300 O O . CYS A 1 345 ? 13.432 47.312 15.861 1.00 59.04 443 CYS A O 1
ATOM 2303 N N . VAL A 1 346 ? 14.503 49.173 16.610 1.00 52.45 444 VAL A N 1
ATOM 2304 C CA . VAL A 1 346 ? 13.805 49.292 17.893 1.00 51.29 444 VAL A CA 1
ATOM 2305 C C . VAL A 1 346 ? 12.277 49.382 17.735 1.00 51.77 444 VAL A C 1
ATOM 2306 O O . VAL A 1 346 ? 11.562 48.771 18.518 1.00 50.65 444 VAL A O 1
ATOM 2310 N N . GLU A 1 347 ? 11.792 50.086 16.702 1.00 47.27 445 GLU A N 1
ATOM 2311 C CA . GLU A 1 347 ? 10.367 50.252 16.432 1.00 47.33 445 GLU A CA 1
ATOM 2312 C C . GLU A 1 347 ? 9.719 48.909 16.110 1.00 51.18 445 GLU A C 1
ATOM 2313 O O . GLU A 1 347 ? 8.652 48.609 16.658 1.00 51.51 445 GLU A O 1
ATOM 2319 N N . GLY A 1 348 ? 10.393 48.097 15.284 1.00 45.51 446 GLY A N 1
ATOM 2320 C CA . GLY A 1 348 ? 9.905 46.780 14.885 1.00 44.99 446 GLY A CA 1
ATOM 2321 C C . GLY A 1 348 ? 9.823 45.814 16.043 1.00 46.89 446 GLY A C 1
ATOM 2322 O O . GLY A 1 348 ? 8.814 45.122 16.201 1.00 48.22 446 GLY A O 1
ATOM 2323 N N . GLN A 1 349 ? 10.877 45.784 16.870 1.00 40.77 447 GLN A N 1
ATOM 2324 C CA . GLN A 1 349 ? 10.969 44.919 18.050 1.00 41.33 447 GLN A CA 1
ATOM 2325 C C . GLN A 1 349 ? 9.875 45.286 19.059 1.00 46.68 447 GLN A C 1
ATOM 2326 O O . GLN A 1 349 ? 9.178 44.392 19.561 1.00 47.60 447 GLN A O 1
ATOM 2332 N N . LEU A 1 350 ? 9.675 46.596 19.307 1.00 43.18 448 LEU A N 1
ATOM 2333 C CA . LEU A 1 350 ? 8.603 47.060 20.209 1.00 43.60 448 LEU A CA 1
ATOM 2334 C C . LEU A 1 350 ? 7.227 46.697 19.617 1.00 48.67 448 LEU A C 1
ATOM 2335 O O . LEU A 1 350 ? 6.376 46.193 20.346 1.00 49.07 448 LEU A O 1
ATOM 2340 N N . LEU A 1 351 ? 7.029 46.904 18.285 1.00 45.74 449 LEU A N 1
ATOM 2341 C CA . LEU A 1 351 ? 5.761 46.552 17.618 1.00 45.89 449 LEU A CA 1
ATOM 2342 C C . LEU A 1 351 ? 5.458 45.063 17.742 1.00 50.24 449 LEU A C 1
ATOM 2343 O O . LEU A 1 351 ? 4.335 44.716 18.071 1.00 51.31 449 LEU A O 1
ATOM 2348 N N . ARG A 1 352 ? 6.488 44.200 17.597 1.00 47.35 450 ARG A N 1
ATOM 2349 C CA . ARG A 1 352 ? 6.382 42.738 17.793 1.00 47.50 450 ARG A CA 1
ATOM 2350 C C . ARG A 1 352 ? 6.048 42.393 19.242 1.00 50.89 450 ARG A C 1
ATOM 2351 O O . ARG A 1 352 ? 5.253 41.484 19.475 1.00 52.12 450 ARG A O 1
ATOM 2359 N N . GLY A 1 353 ? 6.627 43.139 20.189 1.00 45.28 451 GLY A N 1
ATOM 2360 C CA . GLY A 1 353 ? 6.330 42.986 21.607 1.00 44.15 451 GLY A CA 1
ATOM 2361 C C . GLY A 1 353 ? 4.897 43.375 21.938 1.00 48.17 451 GLY A C 1
ATOM 2362 O O . GLY A 1 353 ? 4.247 42.704 22.742 1.00 47.45 451 GLY A O 1
ATOM 2363 N N . LEU A 1 354 ? 4.392 44.484 21.342 1.00 45.61 452 LEU A N 1
ATOM 2364 C CA . LEU A 1 354 ? 3.015 44.943 21.558 1.00 46.77 452 LEU A CA 1
ATOM 2365 C C . LEU A 1 354 ? 2.023 43.973 20.949 1.00 54.75 452 LEU A C 1
ATOM 2366 O O . LEU A 1 354 ? 0.968 43.743 21.539 1.00 57.17 452 LEU A O 1
ATOM 2371 N N . SER A 1 355 ? 2.371 43.357 19.810 1.00 52.87 453 SER A N 1
ATOM 2372 C CA . SER A 1 355 ? 1.519 42.341 19.164 1.00 54.46 453 SER A CA 1
ATOM 2373 C C . SER A 1 355 ? 1.366 41.113 20.100 1.00 60.01 453 SER A C 1
ATOM 2374 O O . SER A 1 355 ? 0.274 40.571 20.232 1.00 60.25 453 SER A O 1
ATOM 2377 N N . LYS A 1 356 ? 2.452 40.745 20.812 1.00 57.33 454 LYS A N 1
ATOM 2378 C CA . LYS A 1 356 ? 2.483 39.624 21.748 1.00 57.47 454 LYS A CA 1
ATOM 2379 C C . LYS A 1 356 ? 1.755 39.897 23.085 1.00 60.77 454 LYS A C 1
ATOM 2380 O O . LYS A 1 356 ? 0.897 39.105 23.471 1.00 61.09 454 LYS A O 1
ATOM 2383 N N . TYR A 1 357 ? 2.092 41.003 23.785 1.00 55.79 455 TYR A N 1
ATOM 2384 C CA . TYR A 1 357 ? 1.569 41.326 25.124 1.00 54.88 455 TYR A CA 1
ATOM 2385 C C . TYR A 1 357 ? 0.442 42.348 25.198 1.00 60.88 455 TYR A C 1
ATOM 2386 O O . TYR A 1 357 ? -0.334 42.309 26.167 1.00 61.50 455 TYR A O 1
ATOM 2395 N N . GLY A 1 358 ? 0.387 43.274 24.235 1.00 56.94 456 GLY A N 1
ATOM 2396 C CA . GLY A 1 358 ? -0.632 44.319 24.206 1.00 57.60 456 GLY A CA 1
ATOM 2397 C C . GLY A 1 358 ? -0.252 45.604 24.918 1.00 62.43 456 GLY A C 1
ATOM 2398 O O . GLY A 1 358 ? 0.763 45.665 25.625 1.00 59.53 456 GLY A O 1
ATOM 2407 N N . LYS A 1 360 ? -1.578 47.017 27.461 1.00 61.03 458 LYS A N 1
ATOM 2408 C CA . LYS A 1 360 ? -1.801 47.036 28.908 1.00 60.36 458 LYS A CA 1
ATOM 2409 C C . LYS A 1 360 ? -0.640 46.368 29.663 1.00 61.59 458 LYS A C 1
ATOM 2410 O O . LYS A 1 360 ? -0.676 46.231 30.882 1.00 62.29 458 LYS A O 1
ATOM 2414 N N . ASN A 1 361 ? 0.405 45.998 28.924 1.00 55.72 459 ASN A N 1
ATOM 2415 C CA . ASN A 1 361 ? 1.618 45.351 29.416 1.00 54.12 459 ASN A CA 1
ATOM 2416 C C . ASN A 1 361 ? 2.829 45.818 28.564 1.00 53.79 459 ASN A C 1
ATOM 2417 O O . ASN A 1 361 ? 3.519 45.016 27.935 1.00 51.99 459 ASN A O 1
ATOM 2422 N N . ILE A 1 362 ? 3.079 47.131 28.569 1.00 49.27 460 ILE A N 1
ATOM 2423 C CA . ILE A 1 362 ? 4.175 47.758 27.814 1.00 47.13 460 ILE A CA 1
ATOM 2424 C C . ILE A 1 362 ? 5.551 47.341 28.385 1.00 49.74 460 ILE A C 1
ATOM 2425 O O . ILE A 1 362 ? 6.516 47.234 27.615 1.00 47.18 460 ILE A O 1
ATOM 2430 N N . VAL A 1 363 ? 5.616 47.007 29.695 1.00 47.14 461 VAL A N 1
ATOM 2431 C CA . VAL A 1 363 ? 6.847 46.501 30.341 1.00 45.82 461 VAL A CA 1
ATOM 2432 C C . VAL A 1 363 ? 7.340 45.270 29.564 1.00 50.92 461 VAL A C 1
ATOM 2433 O O . VAL A 1 363 ? 8.457 45.293 29.049 1.00 51.71 461 VAL A O 1
ATOM 2437 N N . SER A 1 364 ? 6.494 44.233 29.428 1.00 48.29 462 SER A N 1
ATOM 2438 C CA . SER A 1 364 ? 6.849 43.004 28.706 1.00 48.47 462 SER A CA 1
ATOM 2439 C C . SER A 1 364 ? 7.033 43.211 27.204 1.00 51.00 462 SER A C 1
ATOM 2440 O O . SER A 1 364 ? 7.936 42.610 26.617 1.00 50.51 462 SER A O 1
ATOM 2443 N N . ALA A 1 365 ? 6.196 44.062 26.582 1.00 47.94 463 ALA A N 1
ATOM 2444 C CA . ALA A 1 365 ? 6.272 44.375 25.140 1.00 47.01 463 ALA A CA 1
ATOM 2445 C C . ALA A 1 365 ? 7.643 45.043 24.805 1.00 48.94 463 ALA A C 1
ATOM 2446 O O . ALA A 1 365 ? 8.330 44.645 23.857 1.00 47.82 463 ALA A O 1
ATOM 2448 N N . PHE A 1 366 ? 8.046 46.024 25.636 1.00 43.27 464 PHE A N 1
ATOM 2449 C CA . PHE A 1 366 ? 9.313 46.727 25.507 1.00 41.27 464 PHE A CA 1
ATOM 2450 C C . PHE A 1 366 ? 10.482 45.783 25.839 1.00 47.53 464 PHE A C 1
ATOM 2451 O O . PHE A 1 366 ? 11.539 45.907 25.221 1.00 46.34 464 PHE A O 1
ATOM 2459 N N . GLY A 1 367 ? 10.276 44.868 26.796 1.00 47.12 465 GLY A N 1
ATOM 2460 C CA . GLY A 1 367 ? 11.272 43.886 27.229 1.00 48.74 465 GLY A CA 1
ATOM 2461 C C . GLY A 1 367 ? 11.779 42.945 26.146 1.00 57.14 465 GLY A C 1
ATOM 2462 O O . GLY A 1 367 ? 12.800 42.277 26.327 1.00 57.86 465 GLY A O 1
ATOM 2463 N N . ILE A 1 368 ? 11.063 42.883 25.014 1.00 55.39 466 ILE A N 1
ATOM 2464 C CA . ILE A 1 368 ? 11.365 42.058 23.845 1.00 55.93 466 ILE A CA 1
ATOM 2465 C C . ILE A 1 368 ? 12.591 42.599 23.093 1.00 59.25 466 ILE A C 1
ATOM 2466 O O . ILE A 1 368 ? 13.369 41.804 22.537 1.00 60.17 466 ILE A O 1
ATOM 2471 N N . ILE A 1 369 ? 12.775 43.943 23.104 1.00 52.08 467 ILE A N 1
ATOM 2472 C CA . ILE A 1 369 ? 13.909 44.639 22.483 1.00 50.35 467 ILE A CA 1
ATOM 2473 C C . ILE A 1 369 ? 15.212 44.035 23.083 1.00 54.72 467 ILE A C 1
ATOM 2474 O O . ILE A 1 369 ? 15.215 43.749 24.286 1.00 54.62 467 ILE A O 1
ATOM 2479 N N . PRO A 1 370 ? 16.295 43.765 22.298 1.00 51.67 468 PRO A N 1
ATOM 2480 C CA . PRO A 1 370 ? 17.529 43.237 22.920 1.00 50.56 468 PRO A CA 1
ATOM 2481 C C . PRO A 1 370 ? 17.982 44.142 24.062 1.00 51.41 468 PRO A C 1
ATOM 2482 O O . PRO A 1 370 ? 17.816 45.360 23.984 1.00 51.50 468 PRO A O 1
ATOM 2486 N N . ARG A 1 371 ? 18.472 43.532 25.142 1.00 45.05 469 ARG A N 1
ATOM 2487 C CA . ARG A 1 371 ? 18.915 44.188 26.358 1.00 44.11 469 ARG A CA 1
ATOM 2488 C C . ARG A 1 371 ? 19.822 45.378 26.103 1.00 47.11 469 ARG A C 1
ATOM 2489 O O . ARG A 1 371 ? 19.592 46.440 26.681 1.00 44.91 469 ARG A O 1
ATOM 2497 N N . ASN A 1 372 ? 20.801 45.230 25.194 1.00 45.29 470 ASN A N 1
ATOM 2498 C CA . ASN A 1 372 ? 21.746 46.292 24.841 1.00 45.33 470 ASN A CA 1
ATOM 2499 C C . ASN A 1 372 ? 21.086 47.553 24.309 1.00 47.47 470 ASN A C 1
ATOM 2500 O O . ASN A 1 372 ? 21.487 48.656 24.691 1.00 46.73 470 ASN A O 1
ATOM 2505 N N . ASN A 1 373 ? 20.053 47.399 23.479 1.00 42.99 471 ASN A N 1
ATOM 2506 C CA . ASN A 1 373 ? 19.332 48.553 22.957 1.00 43.32 471 ASN A CA 1
ATOM 2507 C C . ASN A 1 373 ? 18.473 49.243 24.036 1.00 46.36 471 ASN A C 1
ATOM 2508 O O . ASN A 1 373 ? 18.287 50.455 23.957 1.00 46.90 471 ASN A O 1
ATOM 2513 N N . ARG A 1 374 ? 17.958 48.475 25.030 1.00 40.47 472 ARG A N 1
ATOM 2514 C CA . ARG A 1 374 ? 17.141 48.999 26.130 1.00 40.78 472 ARG A CA 1
ATOM 2515 C C . ARG A 1 374 ? 17.988 49.814 27.111 1.00 46.11 472 ARG A C 1
ATOM 2516 O O . ARG A 1 374 ? 17.565 50.906 27.503 1.00 45.68 472 ARG A O 1
ATOM 2524 N N . LEU A 1 375 ? 19.175 49.283 27.515 1.00 43.86 473 LEU A N 1
ATOM 2525 C CA . LEU A 1 375 ? 20.122 49.952 28.429 1.00 44.87 473 LEU A CA 1
ATOM 2526 C C . LEU A 1 375 ? 20.635 51.286 27.843 1.00 48.78 473 LEU A C 1
ATOM 2527 O O . LEU A 1 375 ? 20.843 52.243 28.583 1.00 46.08 473 LEU A O 1
ATOM 2540 N N . TYR A 1 377 ? 19.047 53.680 26.318 1.00 40.40 475 TYR A N 1
ATOM 2541 C CA . TYR A 1 377 ? 18.133 54.779 26.716 1.00 39.42 475 TYR A CA 1
ATOM 2542 C C . TYR A 1 377 ? 18.444 55.287 28.156 1.00 42.70 475 TYR A C 1
ATOM 2543 O O . TYR A 1 377 ? 18.583 56.488 28.375 1.00 43.38 475 TYR A O 1
ATOM 2552 N N . ILE A 1 378 ? 18.537 54.374 29.114 1.00 38.73 476 ILE A N 1
ATOM 2553 C CA . ILE A 1 378 ? 18.774 54.725 30.515 1.00 39.79 476 ILE A CA 1
ATOM 2554 C C . ILE A 1 378 ? 20.222 55.221 30.685 1.00 41.17 476 ILE A C 1
ATOM 2555 O O . ILE A 1 378 ? 20.435 56.159 31.434 1.00 38.51 476 ILE A O 1
ATOM 2560 N N . HIS A 1 379 ? 21.182 54.705 29.864 1.00 38.52 477 HIS A N 1
ATOM 2561 C CA . HIS A 1 379 ? 22.553 55.209 29.899 1.00 37.71 477 HIS A CA 1
ATOM 2562 C C . HIS A 1 379 ? 22.630 56.616 29.336 1.00 37.71 477 HIS A C 1
ATOM 2563 O O . HIS A 1 379 ? 23.354 57.441 29.881 1.00 36.84 477 HIS A O 1
ATOM 2570 N N . SER A 1 380 ? 21.854 56.927 28.290 1.00 33.95 478 SER A N 1
ATOM 2571 C CA . SER A 1 380 ? 21.885 58.288 27.753 1.00 34.16 478 SER A CA 1
ATOM 2572 C C . SER A 1 380 ? 21.193 59.263 28.701 1.00 36.14 478 SER A C 1
ATOM 2573 O O . SER A 1 380 ? 21.569 60.421 28.714 1.00 34.64 478 SER A O 1
ATOM 2576 N N . TYR A 1 381 ? 20.285 58.780 29.585 1.00 34.62 479 TYR A N 1
ATOM 2577 C CA . TYR A 1 381 ? 19.703 59.653 30.610 1.00 35.10 479 TYR A CA 1
ATOM 2578 C C . TYR A 1 381 ? 20.807 59.985 31.627 1.00 38.83 479 TYR A C 1
ATOM 2579 O O . TYR A 1 381 ? 20.904 61.126 32.066 1.00 38.73 479 TYR A O 1
ATOM 2588 N N . GLN A 1 382 ? 21.611 58.973 32.032 1.00 35.82 480 GLN A N 1
ATOM 2589 C CA . GLN A 1 382 ? 22.743 59.145 32.962 1.00 36.16 480 GLN A CA 1
ATOM 2590 C C . GLN A 1 382 ? 23.726 60.131 32.328 1.00 40.97 480 GLN A C 1
ATOM 2591 O O . GLN A 1 382 ? 24.270 60.975 33.032 1.00 42.24 480 GLN A O 1
ATOM 2597 N N . SER A 1 383 ? 23.944 60.015 31.000 1.00 35.53 481 SER A N 1
ATOM 2598 C CA . SER A 1 383 ? 24.823 60.899 30.226 1.00 35.70 481 SER A CA 1
ATOM 2599 C C . SER A 1 383 ? 24.328 62.350 30.207 1.00 39.39 481 SER A C 1
ATOM 2600 O O . SER A 1 383 ? 25.143 63.270 30.263 1.00 38.65 481 SER A O 1
ATOM 2603 N N . TYR A 1 384 ? 23.000 62.540 30.081 1.00 37.03 482 TYR A N 1
ATOM 2604 C CA . TYR A 1 384 ? 22.337 63.841 30.099 1.00 38.01 482 TYR A CA 1
ATOM 2605 C C . TYR A 1 384 ? 22.571 64.569 31.449 1.00 40.41 482 TYR A C 1
ATOM 2606 O O . TYR A 1 384 ? 22.872 65.775 31.480 1.00 41.57 482 TYR A O 1
ATOM 2615 N N . VAL A 1 385 ? 22.412 63.833 32.551 1.00 36.74 483 VAL A N 1
ATOM 2616 C CA . VAL A 1 385 ? 22.588 64.347 33.921 1.00 36.99 483 VAL A CA 1
ATOM 2617 C C . VAL A 1 385 ? 24.056 64.688 34.126 1.00 40.88 483 VAL A C 1
ATOM 2618 O O . VAL A 1 385 ? 24.362 65.778 34.588 1.00 40.57 483 VAL A O 1
ATOM 2622 N N . TRP A 1 386 ? 24.959 63.786 33.692 1.00 38.56 484 TRP A N 1
ATOM 2623 C CA . TRP A 1 386 ? 26.404 63.951 33.797 1.00 38.07 484 TRP A CA 1
ATOM 2624 C C . TRP A 1 386 ? 26.889 65.203 33.094 1.00 39.67 484 TRP A C 1
ATOM 2625 O O . TRP A 1 386 ? 27.564 65.992 33.734 1.00 38.97 484 TRP A O 1
ATOM 2636 N N . ASN A 1 387 ? 26.500 65.433 31.811 1.00 36.31 485 ASN A N 1
ATOM 2637 C CA . ASN A 1 387 ? 26.884 66.650 31.048 1.00 34.75 485 ASN A CA 1
ATOM 2638 C C . ASN A 1 387 ? 26.453 67.930 31.795 1.00 41.00 485 ASN A C 1
ATOM 2639 O O . ASN A 1 387 ? 27.223 68.895 31.918 1.00 42.08 485 ASN A O 1
ATOM 2644 N N . ASN A 1 388 ? 25.236 67.917 32.334 1.00 38.06 486 ASN A N 1
ATOM 2645 C CA . ASN A 1 388 ? 24.727 69.059 33.091 1.00 38.82 486 ASN A CA 1
ATOM 2646 C C . ASN A 1 388 ? 25.506 69.298 34.408 1.00 42.89 486 ASN A C 1
ATOM 2647 O O . ASN A 1 388 ? 25.786 70.434 34.764 1.00 44.45 486 ASN A O 1
ATOM 2660 N N . VAL A 1 390 ? 28.689 68.336 35.178 1.00 39.95 488 VAL A N 1
ATOM 2661 C CA . VAL A 1 390 ? 30.041 68.749 34.809 1.00 39.29 488 VAL A CA 1
ATOM 2662 C C . VAL A 1 390 ? 30.090 70.232 34.467 1.00 42.34 488 VAL A C 1
ATOM 2663 O O . VAL A 1 390 ? 30.961 70.922 34.984 1.00 42.86 488 VAL A O 1
ATOM 2667 N N . SER A 1 391 ? 29.138 70.730 33.633 1.00 38.65 489 SER A N 1
ATOM 2668 C CA . SER A 1 391 ? 29.007 72.150 33.281 1.00 39.23 489 SER A CA 1
ATOM 2669 C C . SER A 1 391 ? 28.813 73.019 34.521 1.00 43.47 489 SER A C 1
ATOM 2670 O O . SER A 1 391 ? 29.375 74.108 34.574 1.00 45.15 489 SER A O 1
ATOM 2673 N N . LYS A 1 392 ? 28.023 72.546 35.507 1.00 40.26 490 LYS A N 1
ATOM 2674 C CA . LYS A 1 392 ? 27.795 73.234 36.778 1.00 42.01 490 LYS A CA 1
ATOM 2675 C C . LYS A 1 392 ? 29.081 73.199 37.628 1.00 47.24 490 LYS A C 1
ATOM 2676 O O . LYS A 1 392 ? 29.413 74.191 38.271 1.00 47.84 490 LYS A O 1
ATOM 2678 N N . ARG A 1 393 ? 29.787 72.050 37.640 1.00 43.51 491 ARG A N 1
ATOM 2679 C CA . ARG A 1 393 ? 31.062 71.866 38.367 1.00 44.21 491 ARG A CA 1
ATOM 2680 C C . ARG A 1 393 ? 32.151 72.846 37.823 1.00 47.55 491 ARG A C 1
ATOM 2681 O O . ARG A 1 393 ? 32.893 73.439 38.605 1.00 46.79 491 ARG A O 1
ATOM 2689 N N . ILE A 1 394 ? 32.225 73.012 36.493 1.00 43.87 492 ILE A N 1
ATOM 2690 C CA . ILE A 1 394 ? 33.189 73.917 35.848 1.00 44.34 492 ILE A CA 1
ATOM 2691 C C . ILE A 1 394 ? 32.818 75.363 36.221 1.00 50.94 492 ILE A C 1
ATOM 2692 O O . ILE A 1 394 ? 33.661 76.128 36.697 1.00 50.26 492 ILE A O 1
ATOM 2697 N N . GLU A 1 395 ? 31.543 75.713 36.030 1.00 49.90 493 GLU A N 1
ATOM 2698 C CA . GLU A 1 395 ? 31.050 77.049 36.317 1.00 51.30 493 GLU A CA 1
ATOM 2699 C C . GLU A 1 395 ? 31.289 77.459 37.757 1.00 55.84 493 GLU A C 1
ATOM 2700 O O . GLU A 1 395 ? 31.769 78.567 37.979 1.00 56.57 493 GLU A O 1
ATOM 2706 N N . ASP A 1 396 ? 31.005 76.572 38.724 1.00 52.20 494 ASP A N 1
ATOM 2707 C CA . ASP A 1 396 ? 31.143 76.897 40.140 1.00 54.12 494 ASP A CA 1
ATOM 2708 C C . ASP A 1 396 ? 32.557 76.780 40.729 1.00 58.18 494 ASP A C 1
ATOM 2709 O O . ASP A 1 396 ? 32.840 77.527 41.667 1.00 59.88 494 ASP A O 1
ATOM 2714 N N . TYR A 1 397 ? 33.440 75.884 40.227 1.00 53.42 495 TYR A N 1
ATOM 2715 C CA . TYR A 1 397 ? 34.780 75.762 40.844 1.00 54.10 495 TYR A CA 1
ATOM 2716 C C . TYR A 1 397 ? 35.967 75.951 39.893 1.00 56.07 495 TYR A C 1
ATOM 2717 O O . TYR A 1 397 ? 37.106 76.088 40.365 1.00 56.49 495 TYR A O 1
ATOM 2726 N N . GLY A 1 398 ? 35.698 76.013 38.588 1.00 49.52 496 GLY A N 1
ATOM 2727 C CA . GLY A 1 398 ? 36.737 76.198 37.585 1.00 49.85 496 GLY A CA 1
ATOM 2728 C C . GLY A 1 398 ? 37.465 74.931 37.202 1.00 56.37 496 GLY A C 1
ATOM 2729 O O . GLY A 1 398 ? 37.041 73.826 37.553 1.00 56.04 496 GLY A O 1
ATOM 2730 N N . LEU A 1 399 ? 38.596 75.096 36.505 1.00 55.57 497 LEU A N 1
ATOM 2731 C CA . LEU A 1 399 ? 39.422 74.000 35.986 1.00 55.38 497 LEU A CA 1
ATOM 2732 C C . LEU A 1 399 ? 40.571 73.601 36.921 1.00 58.88 497 LEU A C 1
ATOM 2733 O O . LEU A 1 399 ? 41.674 73.230 36.485 1.00 58.47 497 LEU A O 1
ATOM 2738 N N . LYS A 1 400 ? 40.289 73.655 38.218 1.00 53.98 498 LYS A N 1
ATOM 2739 C CA . LYS A 1 400 ? 41.240 73.230 39.219 1.00 53.87 498 LYS A CA 1
ATOM 2740 C C . LYS A 1 400 ? 40.589 72.190 40.106 1.00 56.87 498 LYS A C 1
ATOM 2741 O O . LYS A 1 400 ? 39.381 72.279 40.358 1.00 54.59 498 LYS A O 1
ATOM 2744 N N . PRO A 1 401 ? 41.360 71.196 40.602 1.00 54.70 499 PRO A N 1
ATOM 2745 C CA . PRO A 1 401 ? 40.786 70.269 41.580 1.00 54.14 499 PRO A CA 1
ATOM 2746 C C . PRO A 1 401 ? 40.504 71.059 42.854 1.00 57.91 499 PRO A C 1
ATOM 2747 O O . PRO A 1 401 ? 41.287 71.944 43.215 1.00 58.96 499 PRO A O 1
ATOM 2751 N N . VAL A 1 402 ? 39.344 70.814 43.465 1.00 52.73 500 VAL A N 1
ATOM 2752 C CA . VAL A 1 402 ? 38.907 71.482 44.686 1.00 53.33 500 VAL A CA 1
ATOM 2753 C C . VAL A 1 402 ? 38.662 70.440 45.785 1.00 58.99 500 VAL A C 1
ATOM 2754 O O . VAL A 1 402 ? 38.268 69.314 45.459 1.00 56.96 500 VAL A O 1
ATOM 2758 N N . PRO A 1 403 ? 38.808 70.794 47.089 1.00 57.64 501 PRO A N 1
ATOM 2759 C CA . PRO A 1 403 ? 38.462 69.824 48.146 1.00 57.23 501 PRO A CA 1
ATOM 2760 C C . PRO A 1 403 ? 37.008 69.370 47.988 1.00 57.94 501 PRO A C 1
ATOM 2761 O O . PRO A 1 403 ? 36.146 70.154 47.599 1.00 57.26 501 PRO A O 1
ATOM 2765 N N . GLY A 1 404 ? 36.759 68.092 48.202 1.00 52.67 502 GLY A N 1
ATOM 2766 C CA . GLY A 1 404 ? 35.425 67.544 48.009 1.00 50.18 502 GLY A CA 1
ATOM 2767 C C . GLY A 1 404 ? 35.295 66.807 46.694 1.00 50.42 502 GLY A C 1
ATOM 2768 O O . GLY A 1 404 ? 34.412 65.965 46.559 1.00 48.87 502 GLY A O 1
ATOM 2769 N N . ASP A 1 405 ? 36.191 67.093 45.719 1.00 45.17 503 ASP A N 1
ATOM 2770 C CA . ASP A 1 405 ? 36.191 66.412 44.419 1.00 43.46 503 ASP A CA 1
ATOM 2771 C C . ASP A 1 405 ? 36.571 64.937 44.566 1.00 48.90 503 ASP A C 1
ATOM 2772 O O . ASP A 1 405 ? 37.358 64.563 45.442 1.00 49.59 503 ASP A O 1
ATOM 2777 N N . LEU A 1 406 ? 36.045 64.116 43.661 1.00 44.88 504 LEU A N 1
ATOM 2778 C CA . LEU A 1 406 ? 36.432 62.736 43.553 1.00 44.79 504 LEU A CA 1
ATOM 2779 C C . LEU A 1 406 ? 37.626 62.658 42.585 1.00 49.80 504 LEU A C 1
ATOM 2780 O O . LEU A 1 406 ? 37.691 63.403 41.597 1.00 47.83 504 LEU A O 1
ATOM 2785 N N . VAL A 1 407 ? 38.569 61.755 42.884 1.00 48.36 505 VAL A N 1
ATOM 2786 C CA . VAL A 1 407 ? 39.741 61.449 42.056 1.00 48.26 505 VAL A CA 1
ATOM 2787 C C . VAL A 1 407 ? 39.817 59.942 41.794 1.00 55.47 505 VAL A C 1
ATOM 2788 O O . VAL A 1 407 ? 39.294 59.151 42.586 1.00 53.67 505 VAL A O 1
ATOM 2792 N N . LEU A 1 408 ? 40.505 59.544 40.724 1.00 57.16 506 LEU A N 1
ATOM 2793 C CA . LEU A 1 408 ? 40.678 58.130 40.403 1.00 59.90 506 LEU A CA 1
ATOM 2794 C C . LEU A 1 408 ? 42.160 57.723 40.575 1.00 71.91 506 LEU A C 1
ATOM 2795 O O . LEU A 1 408 ? 43.008 58.133 39.773 1.00 73.98 506 LEU A O 1
ATOM 2800 N N . LYS A 1 409 ? 42.472 56.982 41.665 1.00 70.73 507 LYS A N 1
ATOM 2801 C CA . LYS A 1 409 ? 43.822 56.487 41.981 1.00 72.45 507 LYS A CA 1
ATOM 2802 C C . LYS A 1 409 ? 43.937 55.048 41.440 1.00 76.97 507 LYS A C 1
ATOM 2803 O O . LYS A 1 409 ? 43.864 54.077 42.197 1.00 77.32 507 LYS A O 1
ATOM 2805 N N . GLY A 1 410 ? 44.053 54.943 40.116 1.00 73.01 508 GLY A N 1
ATOM 2806 C CA . GLY A 1 410 ? 44.084 53.678 39.390 1.00 71.76 508 GLY A CA 1
ATOM 2807 C C . GLY A 1 410 ? 42.670 53.282 39.025 1.00 73.15 508 GLY A C 1
ATOM 2808 O O . GLY A 1 410 ? 42.082 53.865 38.113 1.00 70.98 508 GLY A O 1
ATOM 2809 N N . ALA A 1 411 ? 42.093 52.328 39.772 1.00 69.85 509 ALA A N 1
ATOM 2810 C CA . ALA A 1 411 ? 40.700 51.913 39.588 1.00 68.19 509 ALA A CA 1
ATOM 2811 C C . ALA A 1 411 ? 39.866 52.223 40.852 1.00 69.49 509 ALA A C 1
ATOM 2812 O O . ALA A 1 411 ? 38.673 51.918 40.890 1.00 69.62 509 ALA A O 1
ATOM 2814 N N . THR A 1 412 ? 40.480 52.855 41.868 1.00 63.98 510 THR A N 1
ATOM 2815 C CA . THR A 1 412 ? 39.734 53.209 43.072 1.00 63.65 510 THR A CA 1
ATOM 2816 C C . THR A 1 412 ? 39.396 54.712 43.094 1.00 66.34 510 THR A C 1
ATOM 2817 O O . THR A 1 412 ? 40.245 55.562 42.796 1.00 65.41 510 THR A O 1
ATOM 2821 N N . ALA A 1 413 ? 38.141 55.019 43.454 1.00 62.14 511 ALA A N 1
ATOM 2822 C CA . ALA A 1 413 ? 37.629 56.382 43.567 1.00 61.06 511 ALA A CA 1
ATOM 2823 C C . ALA A 1 413 ? 37.733 56.850 45.019 1.00 62.91 511 ALA A C 1
ATOM 2824 O O . ALA A 1 413 ? 37.312 56.133 45.929 1.00 62.47 511 ALA A O 1
ATOM 2826 N N . THR A 1 414 ? 38.295 58.048 45.240 1.00 58.22 512 THR A N 1
ATOM 2827 C CA . THR A 1 414 ? 38.435 58.616 46.586 1.00 58.22 512 THR A CA 1
ATOM 2828 C C . THR A 1 414 ? 38.301 60.162 46.553 1.00 61.94 512 THR A C 1
ATOM 2829 O O . THR A 1 414 ? 38.191 60.741 45.468 1.00 60.89 512 THR A O 1
ATOM 2833 N N . TYR A 1 415 ? 38.306 60.814 47.738 1.00 58.58 513 TYR A N 1
ATOM 2834 C CA . TYR A 1 415 ? 38.147 62.261 47.874 1.00 59.00 513 TYR A CA 1
ATOM 2835 C C . TYR A 1 415 ? 39.416 63.085 47.955 1.00 66.06 513 TYR A C 1
ATOM 2836 O O . TYR A 1 415 ? 40.413 62.639 48.526 1.00 66.69 513 TYR A O 1
ATOM 2845 N N . ILE A 1 416 ? 39.336 64.342 47.448 1.00 63.47 514 ILE A N 1
ATOM 2846 C CA . ILE A 1 416 ? 40.372 65.363 47.618 1.00 64.60 514 ILE A CA 1
ATOM 2847 C C . ILE A 1 416 ? 39.969 66.079 48.909 1.00 68.81 514 ILE A C 1
ATOM 2848 O O . ILE A 1 416 ? 38.819 66.499 49.029 1.00 67.48 514 ILE A O 1
ATOM 2853 N N . GLU A 1 417 ? 40.887 66.209 49.863 1.00 68.34 515 GLU A N 1
ATOM 2854 C CA . GLU A 1 417 ? 40.644 66.938 51.115 1.00 70.15 515 GLU A CA 1
ATOM 2855 C C . GLU A 1 417 ? 41.346 68.299 51.047 1.00 75.76 515 GLU A C 1
ATOM 2856 O O . GLU A 1 417 ? 42.142 68.528 50.137 1.00 73.96 515 GLU A O 1
ATOM 2862 N N . GLU A 1 418 ? 41.060 69.191 52.012 1.00 76.26 516 GLU A N 1
ATOM 2863 C CA . GLU A 1 418 ? 41.647 70.530 52.108 1.00 78.60 516 GLU A CA 1
ATOM 2864 C C . GLU A 1 418 ? 43.189 70.535 52.053 1.00 87.04 516 GLU A C 1
ATOM 2865 O O . GLU A 1 418 ? 43.769 71.363 51.342 1.00 87.06 516 GLU A O 1
ATOM 2868 N N . ASP A 1 419 ? 43.835 69.584 52.764 1.00 86.43 517 ASP A N 1
ATOM 2869 C CA . ASP A 1 419 ? 45.290 69.474 52.903 1.00 88.86 517 ASP A CA 1
ATOM 2870 C C . ASP A 1 419 ? 46.053 68.849 51.720 1.00 94.27 517 ASP A C 1
ATOM 2871 O O . ASP A 1 419 ? 47.224 69.190 51.547 1.00 95.51 517 ASP A O 1
ATOM 2873 N N . ASP A 1 420 ? 45.437 67.924 50.943 1.00 89.98 518 ASP A N 1
ATOM 2874 C CA . ASP A 1 420 ? 46.121 67.257 49.820 1.00 89.34 518 ASP A CA 1
ATOM 2875 C C . ASP A 1 420 ? 45.668 67.746 48.426 1.00 91.75 518 ASP A C 1
ATOM 2876 O O . ASP A 1 420 ? 45.970 67.092 47.422 1.00 90.02 518 ASP A O 1
ATOM 2881 N N . VAL A 1 421 ? 44.982 68.916 48.374 1.00 88.95 519 VAL A N 1
ATOM 2882 C CA . VAL A 1 421 ? 44.435 69.552 47.164 1.00 87.74 519 VAL A CA 1
ATOM 2883 C C . VAL A 1 421 ? 45.467 69.783 46.049 1.00 90.93 519 VAL A C 1
ATOM 2884 O O . VAL A 1 421 ? 45.160 69.574 44.870 1.00 88.58 519 VAL A O 1
ATOM 2886 N N . ASN A 1 422 ? 46.689 70.192 46.424 1.00 88.23 520 ASN A N 1
ATOM 2887 C CA . ASN A 1 422 ? 47.753 70.503 45.472 1.00 87.45 520 ASN A CA 1
ATOM 2888 C C . ASN A 1 422 ? 48.505 69.286 44.910 1.00 88.60 520 ASN A C 1
ATOM 2889 O O . ASN A 1 422 ? 49.281 69.456 43.961 1.00 89.43 520 ASN A O 1
ATOM 2894 N N . ASN A 1 423 ? 48.248 68.067 45.442 1.00 81.19 521 ASN A N 1
ATOM 2895 C CA . ASN A 1 423 ? 48.884 66.829 44.960 1.00 78.70 521 ASN A CA 1
ATOM 2896 C C . ASN A 1 423 ? 48.222 66.297 43.669 1.00 77.38 521 ASN A C 1
ATOM 2897 O O . ASN A 1 423 ? 48.814 65.476 42.954 1.00 76.71 521 ASN A O 1
ATOM 2902 N N . TYR A 1 424 ? 47.005 66.784 43.364 1.00 69.92 522 TYR A N 1
ATOM 2903 C CA . TYR A 1 424 ? 46.221 66.353 42.198 1.00 66.56 522 TYR A CA 1
ATOM 2904 C C . TYR A 1 424 ? 46.120 67.411 41.112 1.00 65.79 522 TYR A C 1
ATOM 2905 O O . TYR A 1 424 ? 46.250 68.597 41.386 1.00 66.62 522 TYR A O 1
ATOM 2914 N N . SER A 1 425 ? 45.875 66.972 39.879 1.00 58.34 523 SER A N 1
ATOM 2915 C CA . SER A 1 425 ? 45.634 67.846 38.729 1.00 56.40 523 SER A CA 1
ATOM 2916 C C . SER A 1 425 ? 44.168 67.671 38.297 1.00 54.56 523 SER A C 1
ATOM 2917 O O . SER A 1 425 ? 43.511 66.713 38.708 1.00 50.00 523 SER A O 1
ATOM 2920 N N . ILE A 1 426 ? 43.655 68.595 37.468 1.00 51.24 524 ILE A N 1
ATOM 2921 C CA . ILE A 1 426 ? 42.279 68.522 36.972 1.00 48.84 524 ILE A CA 1
ATOM 2922 C C . ILE A 1 426 ? 42.036 67.220 36.169 1.00 51.40 524 ILE A C 1
ATOM 2923 O O . ILE A 1 426 ? 40.912 66.721 36.144 1.00 49.66 524 ILE A O 1
ATOM 2928 N N . HIS A 1 427 ? 43.112 66.640 35.602 1.00 48.82 525 HIS A N 1
ATOM 2929 C CA . HIS A 1 427 ? 43.085 65.392 34.825 1.00 47.09 525 HIS A CA 1
ATOM 2930 C C . HIS A 1 427 ? 42.811 64.129 35.674 1.00 51.01 525 HIS A C 1
ATOM 2931 O O . HIS A 1 427 ? 42.534 63.080 35.105 1.00 51.32 525 HIS A O 1
ATOM 2938 N N . ASP A 1 428 ? 42.856 64.233 37.011 1.00 47.59 526 ASP A N 1
ATOM 2939 C CA . ASP A 1 428 ? 42.559 63.131 37.941 1.00 47.67 526 ASP A CA 1
ATOM 2940 C C . ASP A 1 428 ? 41.101 63.179 38.398 1.00 50.01 526 ASP A C 1
ATOM 2941 O O . ASP A 1 428 ? 40.611 62.211 38.947 1.00 48.97 526 ASP A O 1
ATOM 2946 N N . VAL A 1 429 ? 40.419 64.311 38.199 1.00 47.05 527 VAL A N 1
ATOM 2947 C CA . VAL A 1 429 ? 39.050 64.531 38.676 1.00 44.70 527 VAL A CA 1
ATOM 2948 C C . VAL A 1 429 ? 38.012 63.733 37.865 1.00 45.17 527 VAL A C 1
ATOM 2949 O O . VAL A 1 429 ? 38.042 63.714 36.632 1.00 41.38 527 VAL A O 1
ATOM 2953 N N . VAL A 1 430 ? 37.119 63.053 38.620 1.00 41.12 528 VAL A N 1
ATOM 2954 C CA . VAL A 1 430 ? 36.018 62.267 38.112 1.00 40.26 528 VAL A CA 1
ATOM 2955 C C . VAL A 1 430 ? 34.707 62.770 38.710 1.00 43.84 528 VAL A C 1
ATOM 2956 O O . VAL A 1 430 ? 34.687 63.364 39.796 1.00 41.99 528 VAL A O 1
ATOM 2968 N N . PRO A 1 432 ? 30.521 61.183 39.000 1.00 42.26 530 PRO A N 1
ATOM 2969 C CA . PRO A 1 432 ? 29.754 59.960 38.771 1.00 41.12 530 PRO A CA 1
ATOM 2970 C C . PRO A 1 432 ? 28.566 60.035 37.831 1.00 43.49 530 PRO A C 1
ATOM 2971 O O . PRO A 1 432 ? 27.808 60.997 37.826 1.00 42.03 530 PRO A O 1
ATOM 2975 N N . LEU A 1 433 ? 28.355 58.941 37.096 1.00 40.42 531 LEU A N 1
ATOM 2976 C CA . LEU A 1 433 ? 27.138 58.719 36.340 1.00 40.41 531 LEU A CA 1
ATOM 2977 C C . LEU A 1 433 ? 26.182 58.220 37.463 1.00 45.80 531 LEU A C 1
ATOM 2978 O O . LEU A 1 433 ? 26.604 57.413 38.294 1.00 45.42 531 LEU A O 1
ATOM 2983 N N . PRO A 1 434 ? 24.984 58.808 37.651 1.00 43.07 532 PRO A N 1
ATOM 2984 C CA . PRO A 1 434 ? 24.176 58.428 38.828 1.00 43.09 532 PRO A CA 1
ATOM 2985 C C . PRO A 1 434 ? 23.690 56.975 38.848 1.00 45.17 532 PRO A C 1
ATOM 2986 O O . PRO A 1 434 ? 23.281 56.416 37.832 1.00 41.97 532 PRO A O 1
ATOM 2990 N N . GLY A 1 435 ? 23.773 56.381 40.029 1.00 42.67 533 GLY A N 1
ATOM 2991 C CA . GLY A 1 435 ? 23.363 55.007 40.274 1.00 42.37 533 GLY A CA 1
ATOM 2992 C C . GLY A 1 435 ? 23.422 54.661 41.744 1.00 46.20 533 GLY A C 1
ATOM 2993 O O . GLY A 1 435 ? 23.830 55.496 42.552 1.00 46.10 533 GLY A O 1
ATOM 2994 N N . PHE A 1 436 ? 23.037 53.426 42.104 1.00 42.74 534 PHE A N 1
ATOM 2995 C CA . PHE A 1 436 ? 22.959 52.997 43.514 1.00 42.81 534 PHE A CA 1
ATOM 2996 C C . PHE A 1 436 ? 24.321 52.710 44.171 1.00 46.71 534 PHE A C 1
ATOM 2997 O O . PHE A 1 436 ? 24.433 52.770 45.380 1.00 46.74 534 PHE A O 1
ATOM 3005 N N . ASP A 1 437 ? 25.334 52.403 43.380 1.00 46.19 535 ASP A N 1
ATOM 3006 C CA . ASP A 1 437 ? 26.656 52.015 43.863 1.00 48.21 535 ASP A CA 1
ATOM 3007 C C . ASP A 1 437 ? 27.728 53.120 43.933 1.00 52.47 535 ASP A C 1
ATOM 3008 O O . ASP A 1 437 ? 28.796 52.857 44.455 1.00 52.97 535 ASP A O 1
ATOM 3013 N N . VAL A 1 438 ? 27.489 54.312 43.372 1.00 47.59 536 VAL A N 1
ATOM 3014 C CA . VAL A 1 438 ? 28.515 55.361 43.385 1.00 47.17 536 VAL A CA 1
ATOM 3015 C C . VAL A 1 438 ? 28.476 56.291 44.604 1.00 50.44 536 VAL A C 1
ATOM 3016 O O . VAL A 1 438 ? 27.428 56.470 45.234 1.00 50.43 536 VAL A O 1
ATOM 3020 N N . ILE A 1 439 ? 29.615 56.950 44.862 1.00 46.20 537 ILE A N 1
ATOM 3021 C CA . ILE A 1 439 ? 29.720 58.027 45.841 1.00 46.19 537 ILE A CA 1
ATOM 3022 C C . ILE A 1 439 ? 29.721 59.338 45.025 1.00 49.23 537 ILE A C 1
ATOM 3023 O O . ILE A 1 439 ? 30.033 59.338 43.819 1.00 46.24 537 ILE A O 1
ATOM 3028 N N . TYR A 1 440 ? 29.352 60.435 45.687 1.00 45.18 538 TYR A N 1
ATOM 3029 C CA . TYR A 1 440 ? 29.252 61.746 45.083 1.00 45.13 538 TYR A CA 1
ATOM 3030 C C . TYR A 1 440 ? 30.284 62.688 45.684 1.00 50.80 538 TYR A C 1
ATOM 3031 O O . TYR A 1 440 ? 30.662 62.502 46.851 1.00 50.77 538 TYR A O 1
ATOM 3040 N N . PRO A 1 441 ? 30.719 63.736 44.936 1.00 47.12 539 PRO A N 1
ATOM 3041 C CA . PRO A 1 441 ? 31.657 64.708 45.536 1.00 47.04 539 PRO A CA 1
ATOM 3042 C C . PRO A 1 441 ? 31.073 65.366 46.792 1.00 51.94 539 PRO A C 1
ATOM 3043 O O . PRO A 1 441 ? 29.865 65.552 46.885 1.00 50.79 539 PRO A O 1
ATOM 3047 N N . LYS A 1 442 ? 31.936 65.689 47.762 1.00 51.21 540 LYS A N 1
ATOM 3048 C CA . LYS A 1 442 ? 31.605 66.305 49.052 1.00 52.52 540 LYS A CA 1
ATOM 3049 C C . LYS A 1 442 ? 31.369 67.834 48.980 1.00 58.92 540 LYS A C 1
ATOM 3050 O O . LYS A 1 442 ? 31.251 68.486 50.014 1.00 61.87 540 LYS A O 1
ATOM 3054 N N . HIS A 1 443 ? 31.297 68.403 47.790 1.00 54.23 541 HIS A N 1
ATOM 3055 C CA . HIS A 1 443 ? 31.017 69.835 47.644 1.00 53.51 541 HIS A CA 1
ATOM 3056 C C . HIS A 1 443 ? 29.576 70.037 47.157 1.00 57.35 541 HIS A C 1
ATOM 3057 O O . HIS A 1 443 ? 28.805 69.081 47.132 1.00 58.12 541 HIS A O 1
ATOM 3064 N N . LYS A 1 444 ? 29.215 71.253 46.763 1.00 53.40 542 LYS A N 1
ATOM 3065 C CA . LYS A 1 444 ? 27.865 71.632 46.351 1.00 52.53 542 LYS A CA 1
ATOM 3066 C C . LYS A 1 444 ? 27.278 70.906 45.157 1.00 55.20 542 LYS A C 1
ATOM 3067 O O . LYS A 1 444 ? 26.058 70.965 45.000 1.00 55.82 542 LYS A O 1
ATOM 3073 N N . ILE A 1 445 ? 28.092 70.233 44.307 1.00 50.15 543 ILE A N 1
ATOM 3074 C CA . ILE A 1 445 ? 27.560 69.529 43.135 1.00 48.14 543 ILE A CA 1
ATOM 3075 C C . ILE A 1 445 ? 26.685 68.327 43.559 1.00 48.83 543 ILE A C 1
ATOM 3076 O O . ILE A 1 445 ? 25.713 68.021 42.868 1.00 46.31 543 ILE A O 1
ATOM 3081 N N . GLN A 1 446 ? 26.961 67.728 44.727 1.00 47.50 544 GLN A N 1
ATOM 3082 C CA . GLN A 1 446 ? 26.155 66.640 45.319 1.00 48.94 544 GLN A CA 1
ATOM 3083 C C . GLN A 1 446 ? 24.688 67.100 45.470 1.00 54.55 544 GLN A C 1
ATOM 3084 O O . GLN A 1 446 ? 23.766 66.357 45.101 1.00 55.44 544 GLN A O 1
ATOM 3090 N N . GLU A 1 447 ? 24.496 68.352 45.949 1.00 49.43 545 GLU A N 1
ATOM 3091 C CA . GLU A 1 447 ? 23.201 69.026 46.093 1.00 48.33 545 GLU A CA 1
ATOM 3092 C C . GLU A 1 447 ? 22.535 69.226 44.712 1.00 49.11 545 GLU A C 1
ATOM 3093 O O . GLU A 1 447 ? 21.320 69.083 44.600 1.00 46.89 545 GLU A O 1
ATOM 3099 N N . ALA A 1 448 ? 23.329 69.557 43.665 1.00 47.27 546 ALA A N 1
ATOM 3100 C CA . ALA A 1 448 ? 22.851 69.743 42.283 1.00 46.34 546 ALA A CA 1
ATOM 3101 C C . ALA A 1 448 ? 22.407 68.415 41.644 1.00 46.43 546 ALA A C 1
ATOM 3102 O O . ALA A 1 448 ? 21.440 68.399 40.891 1.00 45.28 546 ALA A O 1
ATOM 3104 N N . TYR A 1 449 ? 23.115 67.314 41.928 1.00 43.52 547 TYR A N 1
ATOM 3105 C CA . TYR A 1 449 ? 22.759 65.958 41.442 1.00 42.75 547 TYR A CA 1
ATOM 3106 C C . TYR A 1 449 ? 21.398 65.578 42.030 1.00 45.63 547 TYR A C 1
ATOM 3107 O O . TYR A 1 449 ? 20.527 65.134 41.290 1.00 43.11 547 TYR A O 1
ATOM 3116 N N . ARG A 1 450 ? 21.217 65.808 43.363 1.00 43.58 548 ARG A N 1
ATOM 3117 C CA . ARG A 1 450 ? 19.977 65.527 44.105 1.00 44.66 548 ARG A CA 1
ATOM 3118 C C . ARG A 1 450 ? 18.796 66.322 43.540 1.00 50.04 548 ARG A C 1
ATOM 3119 O O . ARG A 1 450 ? 17.740 65.746 43.297 1.00 50.55 548 ARG A O 1
ATOM 3127 N N . GLU A 1 451 ? 19.000 67.602 43.253 1.00 47.64 549 GLU A N 1
ATOM 3128 C CA . GLU A 1 451 ? 17.981 68.487 42.674 1.00 48.30 549 GLU A CA 1
ATOM 3129 C C . GLU A 1 451 ? 17.555 68.038 41.265 1.00 50.59 549 GLU A C 1
ATOM 3130 O O . GLU A 1 451 ? 16.362 67.945 40.990 1.00 49.35 549 GLU A O 1
ATOM 3144 N N . LEU A 1 453 ? 17.882 65.018 39.827 1.00 39.95 551 LEU A N 1
ATOM 3145 C CA . LEU A 1 453 ? 17.184 63.737 39.954 1.00 40.02 551 LEU A CA 1
ATOM 3146 C C . LEU A 1 453 ? 15.770 63.900 40.558 1.00 46.72 551 LEU A C 1
ATOM 3147 O O . LEU A 1 453 ? 14.819 63.378 39.976 1.00 47.93 551 LEU A O 1
ATOM 3152 N N . THR A 1 454 ? 15.615 64.720 41.633 1.00 43.30 552 THR A N 1
ATOM 3153 C CA . THR A 1 454 ? 14.300 65.038 42.245 1.00 43.77 552 THR A CA 1
ATOM 3154 C C . THR A 1 454 ? 13.355 65.725 41.232 1.00 48.31 552 THR A C 1
ATOM 3155 O O . THR A 1 454 ? 12.157 65.462 41.269 1.00 50.31 552 THR A O 1
ATOM 3159 N N . ALA A 1 455 ? 13.890 66.590 40.346 1.00 43.30 553 ALA A N 1
ATOM 3160 C CA . ALA A 1 455 ? 13.113 67.276 39.311 1.00 45.47 553 ALA A CA 1
ATOM 3161 C C . ALA A 1 455 ? 12.461 66.260 38.338 1.00 53.08 553 ALA A C 1
ATOM 3162 O O . ALA A 1 455 ? 11.468 66.599 37.692 1.00 54.16 553 ALA A O 1
ATOM 3164 N N . ASP A 1 456 ? 13.014 65.020 38.257 1.00 50.19 554 ASP A N 1
ATOM 3165 C CA . ASP A 1 456 ? 12.490 63.921 37.420 1.00 48.83 554 ASP A CA 1
ATOM 3166 C C . ASP A 1 456 ? 11.834 62.832 38.272 1.00 53.61 554 ASP A C 1
ATOM 3167 O O . ASP A 1 456 ? 11.619 61.725 37.802 1.00 53.47 554 ASP A O 1
ATOM 3172 N N . ASN A 1 457 ? 11.486 63.166 39.518 1.00 52.12 555 ASN A N 1
ATOM 3173 C CA . ASN A 1 457 ? 10.846 62.276 40.501 1.00 53.57 555 ASN A CA 1
ATOM 3174 C C . ASN A 1 457 ? 11.706 61.033 40.817 1.00 55.78 555 ASN A C 1
ATOM 3175 O O . ASN A 1 457 ? 11.178 59.991 41.230 1.00 57.87 555 ASN A O 1
ATOM 3180 N N . LEU A 1 458 ? 13.035 61.161 40.665 1.00 48.67 556 LEU A N 1
ATOM 3181 C CA . LEU A 1 458 ? 13.968 60.084 40.978 1.00 47.65 556 LEU A CA 1
ATOM 3182 C C . LEU A 1 458 ? 14.675 60.383 42.294 1.00 51.90 556 LEU A C 1
ATOM 3183 O O . LEU A 1 458 ? 14.806 61.539 42.662 1.00 52.09 556 LEU A O 1
ATOM 3188 N N . ASP A 1 459 ? 15.078 59.348 43.017 1.00 50.40 557 ASP A N 1
ATOM 3189 C CA . ASP A 1 459 ? 15.677 59.451 44.342 1.00 50.83 557 ASP A CA 1
ATOM 3190 C C . ASP A 1 459 ? 17.139 59.054 44.282 1.00 55.45 557 ASP A C 1
ATOM 3191 O O . ASP A 1 459 ? 17.466 57.895 44.040 1.00 56.15 557 ASP A O 1
ATOM 3196 N N . ILE A 1 460 ? 18.020 60.014 44.553 1.00 50.87 558 ILE A N 1
ATOM 3197 C CA . ILE A 1 460 ? 19.469 59.823 44.558 1.00 48.59 558 ILE A CA 1
ATOM 3198 C C . ILE A 1 460 ? 19.884 58.784 45.616 1.00 51.78 558 ILE A C 1
ATOM 3199 O O . ILE A 1 460 ? 20.849 58.072 45.420 1.00 49.80 558 ILE A O 1
ATOM 3204 N N . ASP A 1 461 ? 19.146 58.712 46.722 1.00 51.93 559 ASP A N 1
ATOM 3205 C CA . ASP A 1 461 ? 19.403 57.827 47.848 1.00 52.93 559 ASP A CA 1
ATOM 3206 C C . ASP A 1 461 ? 19.032 56.377 47.542 1.00 57.38 559 ASP A C 1
ATOM 3207 O O . ASP A 1 461 ? 19.525 55.470 48.217 1.00 57.47 559 ASP A O 1
ATOM 3212 N N . ASN A 1 462 ? 18.165 56.163 46.530 1.00 53.46 560 ASN A N 1
ATOM 3213 C CA . ASN A 1 462 ? 17.764 54.831 46.081 1.00 52.98 560 ASN A CA 1
ATOM 3214 C C . ASN A 1 462 ? 17.478 54.809 44.589 1.00 54.47 560 ASN A C 1
ATOM 3215 O O . ASN A 1 462 ? 16.333 54.925 44.163 1.00 53.42 560 ASN A O 1
ATOM 3228 N N A ARG A 1 464 ? 17.559 52.366 42.611 0.50 48.42 562 ARG A N 1
ATOM 3229 N N B ARG A 1 464 ? 17.557 52.356 42.611 0.50 48.75 562 ARG A N 1
ATOM 3230 C CA A ARG A 1 464 ? 17.194 50.998 42.268 0.50 47.70 562 ARG A CA 1
ATOM 3231 C CA B ARG A 1 464 ? 17.209 50.972 42.285 0.50 48.18 562 ARG A CA 1
ATOM 3232 C C A ARG A 1 464 ? 15.866 51.049 41.545 0.50 49.82 562 ARG A C 1
ATOM 3233 C C B ARG A 1 464 ? 15.840 50.954 41.624 0.50 50.39 562 ARG A C 1
ATOM 3234 O O A ARG A 1 464 ? 15.007 51.858 41.894 0.50 49.96 562 ARG A O 1
ATOM 3235 O O B ARG A 1 464 ? 14.921 51.617 42.100 0.50 51.13 562 ARG A O 1
ATOM 3250 N N . HIS A 1 465 ? 15.711 50.238 40.513 1.00 45.17 563 HIS A N 1
ATOM 3251 C CA . HIS A 1 465 ? 14.459 50.198 39.767 1.00 45.30 563 HIS A CA 1
ATOM 3252 C C . HIS A 1 465 ? 13.714 48.986 40.230 1.00 51.68 563 HIS A C 1
ATOM 3253 O O . HIS A 1 465 ? 14.364 48.062 40.666 1.00 52.15 563 HIS A O 1
ATOM 3260 N N . LYS A 1 466 ? 12.380 48.954 40.125 1.00 49.79 564 LYS A N 1
ATOM 3261 C CA . LYS A 1 466 ? 11.638 47.752 40.497 1.00 50.96 564 LYS A CA 1
ATOM 3262 C C . LYS A 1 466 ? 11.955 46.595 39.521 1.00 54.15 564 LYS A C 1
ATOM 3263 O O . LYS A 1 466 ? 11.974 45.443 39.943 1.00 55.23 564 LYS A O 1
ATOM 3269 N N . ILE A 1 467 ? 12.309 46.926 38.255 1.00 49.66 565 ILE A N 1
ATOM 3270 C CA . ILE A 1 467 ? 12.731 45.990 37.204 1.00 48.89 565 ILE A CA 1
ATOM 3271 C C . ILE A 1 467 ? 14.277 45.993 37.126 1.00 51.77 565 ILE A C 1
ATOM 3272 O O . ILE A 1 467 ? 14.879 47.000 36.766 1.00 49.52 565 ILE A O 1
ATOM 3277 N N . ARG A 1 468 ? 14.893 44.840 37.420 1.00 49.98 566 ARG A N 1
ATOM 3278 C CA . ARG A 1 468 ? 16.333 44.569 37.474 1.00 48.79 566 ARG A CA 1
ATOM 3279 C C . ARG A 1 468 ? 17.155 45.176 36.334 1.00 51.27 566 ARG A C 1
ATOM 3280 O O . ARG A 1 468 ? 18.235 45.706 36.580 1.00 51.48 566 ARG A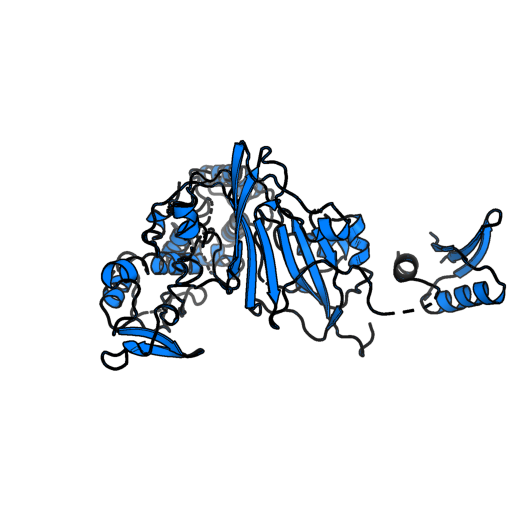 O 1
ATOM 3288 N N . ASP A 1 469 ? 16.669 45.058 35.088 1.00 45.86 567 ASP A N 1
ATOM 3289 C CA . ASP A 1 469 ? 17.337 45.571 33.899 1.00 43.80 567 ASP A CA 1
ATOM 3290 C C . ASP A 1 469 ? 17.522 47.068 33.926 1.00 44.37 567 ASP A C 1
ATOM 3291 O O . ASP A 1 469 ? 18.448 47.546 33.277 1.00 42.46 567 ASP A O 1
ATOM 3296 N N . TYR A 1 470 ? 16.665 47.815 34.681 1.00 38.90 568 TYR A N 1
ATOM 3297 C CA . TYR A 1 470 ? 16.730 49.277 34.686 1.00 38.25 568 TYR A CA 1
ATOM 3298 C C . TYR A 1 470 ? 17.323 49.880 35.941 1.00 41.36 568 TYR A C 1
ATOM 3299 O O . TYR A 1 470 ? 17.295 51.091 36.104 1.00 39.30 568 TYR A O 1
ATOM 3308 N N . SER A 1 471 ? 17.945 49.045 36.775 1.00 40.48 569 SER A N 1
ATOM 3309 C CA . SER A 1 471 ? 18.656 49.443 37.987 1.00 40.10 569 SER A CA 1
ATOM 3310 C C . SER A 1 471 ? 20.039 49.886 37.558 1.00 45.99 569 SER A C 1
ATOM 3311 O O . SER A 1 471 ? 20.746 49.127 36.896 1.00 47.25 569 SER A O 1
ATOM 3314 N N . LEU A 1 472 ? 20.427 51.104 37.903 1.00 42.56 570 LEU A N 1
ATOM 3315 C CA . LEU A 1 472 ? 21.725 51.627 37.496 1.00 42.15 570 LEU A CA 1
ATOM 3316 C C . LEU A 1 472 ? 22.671 51.645 38.674 1.00 45.47 570 LEU A C 1
ATOM 3317 O O . LEU A 1 472 ? 22.343 52.233 39.694 1.00 45.35 570 LEU A O 1
ATOM 3322 N N . SER A 1 473 ? 23.831 51.002 38.548 1.00 41.94 571 SER A N 1
ATOM 3323 C CA . SER A 1 473 ? 24.820 50.995 39.618 1.00 42.30 571 SER A CA 1
ATOM 3324 C C . SER A 1 473 ? 25.631 52.303 39.615 1.00 46.37 571 SER A C 1
ATOM 3325 O O . SER A 1 473 ? 26.036 52.779 40.671 1.00 46.48 571 SER A O 1
ATOM 3328 N N . GLY A 1 474 ? 25.788 52.896 38.436 1.00 42.67 572 GLY A N 1
ATOM 3329 C CA . GLY A 1 474 ? 26.560 54.110 38.221 1.00 42.30 572 GLY A CA 1
ATOM 3330 C C . GLY A 1 474 ? 28.006 53.779 37.932 1.00 45.24 572 GLY A C 1
ATOM 3331 O O . GLY A 1 474 ? 28.397 52.625 38.051 1.00 45.54 572 GLY A O 1
ATOM 3332 N N . ALA A 1 475 ? 28.808 54.774 37.528 1.00 42.04 573 ALA A N 1
ATOM 3333 C CA . ALA A 1 475 ? 30.246 54.634 37.236 1.00 41.54 573 ALA A CA 1
ATOM 3334 C C . ALA A 1 475 ? 30.909 56.009 37.372 1.00 45.39 573 ALA A C 1
ATOM 3335 O O . ALA A 1 475 ? 30.225 56.977 37.711 1.00 45.78 573 ALA A O 1
ATOM 3337 N N . TYR A 1 476 ? 32.226 56.096 37.129 1.00 40.39 574 TYR A N 1
ATOM 3338 C CA . TYR A 1 476 ? 32.958 57.357 37.201 1.00 40.84 574 TYR A CA 1
ATOM 3339 C C . TYR A 1 476 ? 33.543 57.689 35.860 1.00 44.85 574 TYR A C 1
ATOM 3340 O O . TYR A 1 476 ? 34.051 56.810 35.158 1.00 45.10 574 TYR A O 1
ATOM 3349 N N . ARG A 1 477 ? 33.507 58.970 35.523 1.00 40.78 575 ARG A N 1
ATOM 3350 C CA . ARG A 1 477 ? 34.024 59.466 34.260 1.00 39.31 575 ARG A CA 1
ATOM 3351 C C . ARG A 1 477 ? 34.839 60.722 34.500 1.00 41.46 575 ARG A C 1
ATOM 3352 O O . ARG A 1 477 ? 34.418 61.596 35.263 1.00 41.93 575 ARG A O 1
ATOM 3360 N N . LYS A 1 478 ? 35.996 60.803 33.831 1.00 36.87 576 LYS A N 1
ATOM 3361 C CA . LYS A 1 478 ? 36.900 61.945 33.883 1.00 38.35 576 LYS A CA 1
ATOM 3362 C C . LYS A 1 478 ? 36.204 63.155 33.268 1.00 42.31 576 LYS A C 1
ATOM 3363 O O . LYS A 1 478 ? 35.527 63.009 32.246 1.00 39.89 576 LYS A O 1
ATOM 3369 N N . ILE A 1 479 ? 36.372 64.342 33.896 1.00 41.14 577 ILE A N 1
ATOM 3370 C CA . ILE A 1 479 ? 35.732 65.583 33.452 1.00 41.72 577 ILE A CA 1
ATOM 3371 C C . ILE A 1 479 ? 36.527 66.259 32.352 1.00 44.78 577 ILE A C 1
ATOM 3372 O O . ILE A 1 479 ? 35.917 66.863 31.476 1.00 42.48 577 ILE A O 1
ATOM 3377 N N . ILE A 1 480 ? 37.877 66.140 32.373 1.00 42.67 578 ILE A N 1
ATOM 3378 C CA . ILE A 1 480 ? 38.740 66.734 31.351 1.00 43.45 578 ILE A CA 1
ATOM 3379 C C . ILE A 1 480 ? 39.669 65.685 30.767 1.00 46.36 578 ILE A C 1
ATOM 3380 O O . ILE A 1 480 ? 40.206 64.863 31.503 1.00 45.89 578 ILE A O 1
ATOM 3385 N N . ILE A 1 481 ? 39.800 65.671 29.437 1.00 41.96 579 ILE A N 1
ATOM 3386 C CA . ILE A 1 481 ? 40.683 64.729 28.758 1.00 41.37 579 ILE A CA 1
ATOM 3387 C C . ILE A 1 481 ? 41.786 65.496 28.031 1.00 46.61 579 ILE A C 1
ATOM 3388 O O . ILE A 1 481 ? 41.504 66.384 27.224 1.00 44.80 579 ILE A O 1
ATOM 3393 N N . ARG A 1 482 ? 43.039 65.132 28.296 1.00 45.86 580 ARG A N 1
ATOM 3394 C CA . ARG A 1 482 ? 44.146 65.740 27.563 1.00 46.71 580 ARG A CA 1
ATOM 3395 C C . ARG A 1 482 ? 44.468 64.768 26.396 1.00 49.23 580 ARG A C 1
ATOM 3396 O O . ARG A 1 482 ? 44.909 63.651 26.663 1.00 48.07 580 ARG A O 1
ATOM 3404 N N . PRO A 1 483 ? 44.179 65.119 25.118 1.00 45.32 581 PRO A N 1
ATOM 3405 C CA . PRO A 1 483 ? 44.525 64.198 24.020 1.00 45.43 581 PRO A CA 1
ATOM 3406 C C . PRO A 1 483 ? 46.037 64.010 23.935 1.00 50.45 581 PRO A C 1
ATOM 3407 O O . PRO A 1 483 ? 46.794 64.915 24.291 1.00 50.91 581 PRO A O 1
ATOM 3411 N N . GLN A 1 484 ? 46.471 62.845 23.445 1.00 45.34 582 GLN A N 1
ATOM 3412 C CA . GLN A 1 484 ? 47.887 62.539 23.291 1.00 44.55 582 GLN A CA 1
ATOM 3413 C C . GLN A 1 484 ? 48.305 62.605 21.844 1.00 47.83 582 GLN A C 1
ATOM 3414 O O . GLN A 1 484 ? 47.454 62.585 20.954 1.00 44.79 582 GLN A O 1
ATOM 3420 N N . ASN A 1 485 ? 49.624 62.715 21.613 1.00 47.42 583 ASN A N 1
ATOM 3421 C CA . ASN A 1 485 ? 50.266 62.785 20.292 1.00 47.74 583 ASN A CA 1
ATOM 3422 C C . ASN A 1 485 ? 49.569 63.796 19.378 1.00 52.13 583 ASN A C 1
ATOM 3423 O O . ASN A 1 485 ? 49.182 63.481 18.255 1.00 52.83 583 ASN A O 1
ATOM 3428 N N . VAL A 1 486 ? 49.412 65.010 19.886 1.00 48.40 584 VAL A N 1
ATOM 3429 C CA . VAL A 1 486 ? 48.755 66.105 19.205 1.00 47.66 584 VAL A CA 1
ATOM 3430 C C . VAL A 1 486 ? 49.712 66.799 18.247 1.00 54.85 584 VAL A C 1
ATOM 3431 O O . VAL A 1 486 ? 50.813 67.189 18.634 1.00 57.45 584 VAL A O 1
ATOM 3435 N N . SER A 1 487 ? 49.282 66.944 16.992 1.00 50.50 585 SER A N 1
ATOM 3436 C CA . SER A 1 487 ? 50.003 67.672 15.949 1.00 50.42 585 SER A CA 1
ATOM 3437 C C . SER A 1 487 ? 48.991 68.278 14.999 1.00 53.43 585 SER A C 1
ATOM 3438 O O . SER A 1 487 ? 47.866 67.797 14.908 1.00 50.94 585 SER A O 1
ATOM 3441 N N . TRP A 1 488 ? 49.357 69.390 14.371 1.00 53.30 586 TRP A N 1
ATOM 3442 C CA . TRP A 1 488 ? 48.489 70.146 13.481 1.00 53.86 586 TRP A CA 1
ATOM 3443 C C . TRP A 1 488 ? 49.277 70.967 12.476 1.00 59.11 586 TRP A C 1
ATOM 3444 O O . TRP A 1 488 ? 50.454 71.259 12.695 1.00 58.83 586 TRP A O 1
ATOM 3455 N N . GLU A 1 489 ? 48.582 71.401 11.416 1.00 55.99 587 GLU A N 1
ATOM 3456 C CA . GLU A 1 489 ? 49.069 72.303 10.384 1.00 57.44 587 GLU A CA 1
ATOM 3457 C C . GLU A 1 489 ? 47.906 72.937 9.655 1.00 59.82 587 GLU A C 1
ATOM 3458 O O . GLU A 1 489 ? 46.877 72.290 9.437 1.00 57.45 587 GLU A O 1
ATOM 3464 N N . VAL A 1 490 ? 48.068 74.212 9.282 1.00 58.01 588 VAL A N 1
ATOM 3465 C CA . VAL A 1 490 ? 47.097 74.937 8.467 1.00 57.35 588 VAL A CA 1
ATOM 3466 C C . VAL A 1 490 ? 47.506 74.696 7.010 1.00 63.40 588 VAL A C 1
ATOM 3467 O O . VAL A 1 490 ? 48.662 74.922 6.642 1.00 64.50 588 VAL A O 1
ATOM 3471 N N . VAL A 1 491 ? 46.573 74.187 6.203 1.00 59.24 589 VAL A N 1
ATOM 3472 C CA . VAL A 1 491 ? 46.840 73.864 4.805 1.00 58.92 589 VAL A CA 1
ATOM 3473 C C . VAL A 1 491 ? 46.042 74.773 3.886 1.00 62.45 589 VAL A C 1
ATOM 3474 O O . VAL A 1 491 ? 44.825 74.825 3.991 1.00 58.22 589 VAL A O 1
ATOM 3478 N N . ALA A 1 492 ? 46.729 75.419 2.921 1.00 64.44 590 ALA A N 1
ATOM 3479 C CA . ALA A 1 492 ? 46.103 76.251 1.901 1.00 66.03 590 ALA A CA 1
ATOM 3480 C C . ALA A 1 492 ? 45.625 75.349 0.756 1.00 70.66 590 ALA A C 1
ATOM 3481 O O . ALA A 1 492 ? 46.370 74.475 0.320 1.00 71.40 590 ALA A O 1
ATOM 3483 N N . TYR A 1 493 ? 44.370 75.520 0.307 1.00 66.91 591 TYR A N 1
ATOM 3484 C CA . TYR A 1 493 ? 43.800 74.691 -0.761 1.00 66.23 591 TYR A CA 1
ATOM 3485 C C . TYR A 1 493 ? 42.816 75.466 -1.662 1.00 76.11 591 TYR A C 1
ATOM 3486 O O . TYR A 1 493 ? 42.346 76.536 -1.266 1.00 77.77 591 TYR A O 1
ATOM 3495 N N . ASP A 1 494 ? 42.503 74.922 -2.864 1.00 74.36 592 ASP A N 1
ATOM 3496 C CA . ASP A 1 494 ? 41.556 75.537 -3.797 1.00 76.17 592 ASP A CA 1
ATOM 3497 C C . ASP A 1 494 ? 40.336 74.658 -4.051 1.00 81.93 592 ASP A C 1
ATOM 3498 O O . ASP A 1 494 ? 39.228 75.181 -4.170 1.00 82.31 592 ASP A O 1
ATOM 3503 N N . ASP A 1 495 ? 40.530 73.331 -4.130 1.00 79.21 593 ASP A N 1
ATOM 3504 C CA . ASP A 1 495 ? 39.447 72.380 -4.387 1.00 78.73 593 ASP A CA 1
ATOM 3505 C C . ASP A 1 495 ? 39.109 71.530 -3.137 1.00 81.67 593 ASP A C 1
ATOM 3506 O O . ASP A 1 495 ? 39.977 70.807 -2.631 1.00 80.66 593 ASP A O 1
ATOM 3511 N N . PRO A 1 496 ? 37.835 71.574 -2.667 1.00 78.10 594 PRO A N 1
ATOM 3512 C CA . PRO A 1 496 ? 37.435 70.774 -1.486 1.00 76.37 594 PRO A CA 1
ATOM 3513 C C . PRO A 1 496 ? 37.461 69.247 -1.653 1.00 78.97 594 PRO A C 1
ATOM 3514 O O . PRO A 1 496 ? 37.696 68.541 -0.674 1.00 77.65 594 PRO A O 1
ATOM 3518 N N . LYS A 1 497 ? 37.199 68.739 -2.877 1.00 75.09 595 LYS A N 1
ATOM 3519 C CA . LYS A 1 497 ? 37.202 67.310 -3.251 1.00 73.67 595 LYS A CA 1
ATOM 3520 C C . LYS A 1 497 ? 38.563 66.633 -2.971 1.00 74.29 595 LYS A C 1
ATOM 3521 O O . LYS A 1 497 ? 38.593 65.439 -2.642 1.00 73.30 595 LYS A O 1
ATOM 3527 N N . ILE A 1 498 ? 39.683 67.383 -3.185 1.00 67.43 596 ILE A N 1
ATOM 3528 C CA . ILE A 1 498 ? 41.060 66.898 -3.043 1.00 65.13 596 ILE A CA 1
ATOM 3529 C C . ILE A 1 498 ? 41.407 66.580 -1.575 1.00 62.68 596 ILE A C 1
ATOM 3530 O O . ILE A 1 498 ? 41.456 67.492 -0.749 1.00 60.30 596 ILE A O 1
ATOM 3535 N N . PRO A 1 499 ? 41.671 65.292 -1.249 1.00 58.00 597 PRO A N 1
ATOM 3536 C CA . PRO A 1 499 ? 42.033 64.940 0.139 1.00 56.31 597 PRO A CA 1
ATOM 3537 C C . PRO A 1 499 ? 43.408 65.490 0.501 1.00 58.26 597 PRO A C 1
ATOM 3538 O O . PRO A 1 499 ? 44.273 65.600 -0.358 1.00 59.21 597 PRO A O 1
ATOM 3542 N N . LEU A 1 500 ? 43.583 65.893 1.753 1.00 53.36 598 LEU A N 1
ATOM 3543 C CA . LEU A 1 500 ? 44.824 66.493 2.232 1.00 53.79 598 LEU A CA 1
ATOM 3544 C C . LEU A 1 500 ? 45.861 65.486 2.715 1.00 58.16 598 LEU A C 1
ATOM 3545 O O . LEU A 1 500 ? 46.976 65.882 3.044 1.00 60.29 598 LEU A O 1
ATOM 3550 N N . PHE A 1 501 ? 45.530 64.188 2.716 1.00 53.40 599 PHE A N 1
ATOM 3551 C CA . PHE A 1 501 ? 46.455 63.128 3.138 1.00 52.50 599 PHE A CA 1
ATOM 3552 C C . PHE A 1 501 ? 46.025 61.783 2.599 1.00 56.11 599 PHE A C 1
ATOM 3553 O O . PHE A 1 501 ? 44.865 61.612 2.233 1.00 54.70 599 PHE A O 1
ATOM 3561 N N . ASN A 1 502 ? 46.966 60.827 2.529 1.00 54.17 600 ASN A N 1
ATOM 3562 C CA . ASN A 1 502 ? 46.673 59.478 2.047 1.00 52.88 600 ASN A CA 1
ATOM 3563 C C . ASN A 1 502 ? 46.029 58.632 3.126 1.00 54.11 600 ASN A C 1
ATOM 3564 O O . ASN A 1 502 ? 46.349 58.762 4.306 1.00 52.62 600 ASN A O 1
ATOM 3569 N N . THR A 1 503 ? 45.152 57.727 2.703 1.00 50.60 601 THR A N 1
ATOM 3570 C CA . THR A 1 503 ? 44.543 56.729 3.568 1.00 49.46 601 THR A CA 1
ATOM 3571 C C . THR A 1 503 ? 45.445 55.490 3.436 1.00 52.72 601 THR A C 1
ATOM 3572 O O . THR A 1 503 ? 46.356 55.485 2.605 1.00 53.88 601 THR A O 1
ATOM 3576 N N . ASP A 1 504 ? 45.159 54.429 4.197 1.00 47.63 602 ASP A N 1
ATOM 3577 C CA . ASP A 1 504 ? 45.901 53.165 4.159 1.00 47.32 602 ASP A CA 1
ATOM 3578 C C . ASP A 1 504 ? 45.828 52.494 2.766 1.00 52.09 602 ASP A C 1
ATOM 3579 O O . ASP A 1 504 ? 46.811 51.899 2.326 1.00 51.12 602 ASP A O 1
ATOM 3584 N N . VAL A 1 505 ? 44.656 52.570 2.103 1.00 50.06 603 VAL A N 1
ATOM 3585 C CA . VAL A 1 505 ? 44.388 51.985 0.774 1.00 51.01 603 VAL A CA 1
ATOM 3586 C C . VAL A 1 505 ? 45.120 52.786 -0.334 1.00 58.76 603 VAL A C 1
ATOM 3587 O O . VAL A 1 505 ? 45.598 52.180 -1.304 1.00 60.00 603 VAL A O 1
ATOM 3591 N N . ASP A 1 506 ? 45.252 54.129 -0.163 1.00 56.38 604 ASP A N 1
ATOM 3592 C CA . ASP A 1 506 ? 45.985 54.997 -1.092 1.00 57.07 604 ASP A CA 1
ATOM 3593 C C . ASP A 1 506 ? 47.456 54.587 -1.079 1.00 62.78 604 ASP A C 1
ATOM 3594 O O . ASP A 1 506 ? 48.056 54.345 -2.141 1.00 62.87 604 ASP A O 1
ATOM 3599 N N . ASN A 1 507 ? 48.009 54.433 0.135 1.00 58.82 605 ASN A N 1
ATOM 3600 C CA . ASN A 1 507 ? 49.378 53.965 0.335 1.00 58.55 605 ASN A CA 1
ATOM 3601 C C . ASN A 1 507 ? 49.595 52.559 -0.260 1.00 61.65 605 ASN A C 1
ATOM 3602 O O . ASN A 1 507 ? 50.590 52.368 -0.969 1.00 63.26 605 ASN A O 1
ATOM 3607 N N . LEU A 1 508 ? 48.630 51.616 -0.076 1.00 55.42 606 LEU A N 1
ATOM 3608 C CA . LEU A 1 508 ? 48.732 50.269 -0.662 1.00 55.57 606 LEU A CA 1
ATOM 3609 C C . LEU A 1 508 ? 48.763 50.292 -2.208 1.00 64.51 606 LEU A C 1
ATOM 3610 O O . LEU A 1 508 ? 49.547 49.570 -2.820 1.00 65.12 606 LEU A O 1
ATOM 3615 N N . GLU A 1 509 ? 47.927 51.143 -2.819 1.00 63.87 607 GLU A N 1
ATOM 3616 C CA . GLU A 1 509 ? 47.790 51.324 -4.268 1.00 65.28 607 GLU A CA 1
ATOM 3617 C C . GLU A 1 509 ? 48.889 52.232 -4.853 1.00 72.37 607 GLU A C 1
ATOM 3618 O O . GLU A 1 509 ? 48.981 52.386 -6.079 1.00 73.14 607 GLU A O 1
ATOM 3624 N N . GLY A 1 510 ? 49.712 52.803 -3.972 1.00 69.95 608 GLY A N 1
ATOM 3625 C CA . GLY A 1 510 ? 50.828 53.665 -4.338 1.00 71.37 608 GLY A CA 1
ATOM 3626 C C . GLY A 1 510 ? 50.368 54.974 -4.934 1.00 78.57 608 GLY A C 1
ATOM 3627 O O . GLY A 1 510 ? 50.840 55.383 -6.003 1.00 79.25 608 GLY A O 1
ATOM 3628 N N . LYS A 1 511 ? 49.395 55.613 -4.266 1.00 75.05 609 LYS A N 1
ATOM 3629 C CA . LYS A 1 511 ? 48.877 56.900 -4.699 1.00 74.66 609 LYS A CA 1
ATOM 3630 C C . LYS A 1 511 ? 49.880 57.936 -4.224 1.00 77.81 609 LYS A C 1
ATOM 3631 O O . LYS A 1 511 ? 50.501 57.777 -3.164 1.00 75.25 609 LYS A O 1
ATOM 3635 N N . THR A 1 512 ? 50.079 58.959 -5.058 1.00 76.25 610 THR A N 1
ATOM 3636 C CA . THR A 1 512 ? 50.982 60.079 -4.831 1.00 76.60 610 THR A CA 1
ATOM 3637 C C . THR A 1 512 ? 50.574 60.851 -3.549 1.00 79.94 610 THR A C 1
ATOM 3638 O O . THR A 1 512 ? 49.440 61.336 -3.481 1.00 78.17 610 THR A O 1
ATOM 3642 N N . PRO A 1 513 ? 51.467 60.951 -2.527 1.00 77.47 611 PRO A N 1
ATOM 3643 C CA . PRO A 1 513 ? 51.117 61.699 -1.304 1.00 77.47 611 PRO A CA 1
ATOM 3644 C C . PRO A 1 513 ? 50.785 63.161 -1.606 1.00 86.36 611 PRO A C 1
ATOM 3645 O O . PRO A 1 513 ? 51.477 63.754 -2.435 1.00 88.07 611 PRO A O 1
ATOM 3649 N N . PRO A 1 514 ? 49.720 63.755 -1.002 1.00 84.69 612 PRO A N 1
ATOM 3650 C CA . PRO A 1 514 ? 49.366 65.143 -1.342 1.00 85.04 612 PRO A CA 1
ATOM 3651 C C . PRO A 1 514 ? 50.397 66.174 -0.919 1.00 88.89 612 PRO A C 1
ATOM 3652 O O . PRO A 1 514 ? 50.917 66.137 0.203 1.00 88.60 612 PRO A O 1
ATOM 3656 N N . VAL A 1 515 ? 50.708 67.072 -1.864 1.00 84.73 613 VAL A N 1
ATOM 3657 C CA . VAL A 1 515 ? 51.612 68.203 -1.704 1.00 84.49 613 VAL A CA 1
ATOM 3658 C C . VAL A 1 515 ? 50.747 69.445 -1.869 1.00 85.34 613 VAL A C 1
ATOM 3659 O O . VAL A 1 515 ? 49.887 69.491 -2.764 1.00 83.04 613 VAL A O 1
ATOM 3661 N N . PHE A 1 516 ? 50.935 70.431 -0.992 1.00 81.80 614 PHE A N 1
ATOM 3662 C CA . PHE A 1 516 ? 50.132 71.648 -1.070 1.00 82.19 614 PHE A CA 1
ATOM 3663 C C . PHE A 1 516 ? 50.958 72.925 -1.131 1.00 88.73 614 PHE A C 1
ATOM 3664 O O . PHE A 1 516 ? 52.030 72.999 -0.518 1.00 88.98 614 PHE A O 1
ATOM 3672 N N . ALA A 1 517 ? 50.423 73.947 -1.834 1.00 86.84 615 ALA A N 1
ATOM 3673 C CA . ALA A 1 517 ? 51.037 75.279 -1.960 1.00 88.61 615 ALA A CA 1
ATOM 3674 C C . ALA A 1 517 ? 50.985 76.052 -0.618 1.00 92.33 615 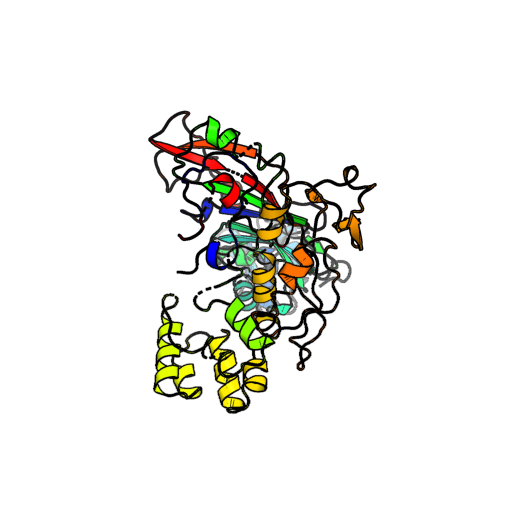ALA A C 1
ATOM 3675 O O . ALA A 1 517 ? 50.169 75.726 0.251 1.00 90.63 615 ALA A O 1
ATOM 3677 N N . SER A 1 518 ? 51.866 77.068 -0.456 1.00 89.67 616 SER A N 1
ATOM 3678 C CA . SER A 1 518 ? 51.958 77.894 0.757 1.00 88.98 616 SER A CA 1
ATOM 3679 C C . SER A 1 518 ? 50.788 78.898 0.903 1.00 90.60 616 SER A C 1
ATOM 3680 O O . SER A 1 518 ? 50.569 79.435 1.995 1.00 89.82 616 SER A O 1
ATOM 3682 N N . GLU A 1 519 ? 50.054 79.147 -0.201 1.00 85.04 617 GLU A N 1
ATOM 3683 C CA . GLU A 1 519 ? 48.913 80.060 -0.278 1.00 83.62 617 GLU A CA 1
ATOM 3684 C C . GLU A 1 519 ? 47.859 79.484 -1.231 1.00 83.91 617 GLU A C 1
ATOM 3685 O O . GLU A 1 519 ? 48.197 78.754 -2.175 1.00 83.84 617 GLU A O 1
ATOM 3687 N N . GLY A 1 520 ? 46.598 79.801 -0.951 1.00 76.71 618 GLY A N 1
ATOM 3688 C CA . GLY A 1 520 ? 45.444 79.353 -1.721 1.00 74.90 618 GLY A CA 1
ATOM 3689 C C . GLY A 1 520 ? 44.190 80.140 -1.401 1.00 77.08 618 GLY A C 1
ATOM 3690 O O . GLY A 1 520 ? 44.240 81.119 -0.645 1.00 76.75 618 GLY A O 1
ATOM 3691 N N . LYS A 1 521 ? 43.060 79.729 -1.994 1.00 72.35 619 LYS A N 1
ATOM 3692 C CA . LYS A 1 521 ? 41.770 80.398 -1.814 1.00 72.41 619 LYS A CA 1
ATOM 3693 C C . LYS A 1 521 ? 41.214 80.097 -0.414 1.00 75.71 619 LYS A C 1
ATOM 3694 O O . LYS A 1 521 ? 40.827 81.012 0.321 1.00 74.24 619 LYS A O 1
ATOM 3700 N N . TYR A 1 522 ? 41.194 78.809 -0.051 1.00 72.42 620 TYR A N 1
ATOM 3701 C CA . TYR A 1 522 ? 40.673 78.340 1.230 1.00 70.24 620 TYR A CA 1
ATOM 3702 C C . TYR A 1 522 ? 41.797 77.933 2.179 1.00 68.55 620 TYR A C 1
ATOM 3703 O O . TYR A 1 522 ? 42.937 77.719 1.744 1.00 67.82 620 TYR A O 1
ATOM 3712 N N . ARG A 1 523 ? 41.463 77.810 3.475 1.00 61.71 621 ARG A N 1
ATOM 3713 C CA . ARG A 1 523 ? 42.377 77.355 4.529 1.00 60.00 621 ARG A CA 1
ATOM 3714 C C . ARG A 1 523 ? 41.753 76.175 5.284 1.00 59.61 621 ARG A C 1
ATOM 3715 O O . ARG A 1 523 ? 40.572 76.225 5.621 1.00 59.66 621 ARG A O 1
ATOM 3723 N N . ALA A 1 524 ? 42.541 75.130 5.571 1.00 52.91 622 ALA A N 1
ATOM 3724 C CA . ALA A 1 524 ? 42.061 73.977 6.325 1.00 50.23 622 ALA A CA 1
ATOM 3725 C C . ALA A 1 524 ? 42.903 73.728 7.563 1.00 54.09 622 ALA A C 1
ATOM 3726 O O . ALA A 1 524 ? 44.100 73.973 7.525 1.00 54.86 622 ALA A O 1
ATOM 3728 N N . LEU A 1 525 ? 42.282 73.257 8.670 1.00 49.26 623 LEU A N 1
ATOM 3729 C CA . LEU A 1 525 ? 43.030 72.899 9.875 1.00 47.67 623 LEU A CA 1
ATOM 3730 C C . LEU A 1 525 ? 43.063 71.396 9.910 1.00 51.15 623 LEU A C 1
ATOM 3731 O O . LEU A 1 525 ? 42.018 70.761 9.980 1.00 50.61 623 LEU A O 1
ATOM 3736 N N . LYS A 1 526 ? 44.267 70.831 9.752 1.00 48.92 624 LYS A N 1
ATOM 3737 C CA . LYS A 1 526 ? 44.537 69.404 9.739 1.00 47.94 624 LYS A CA 1
ATOM 3738 C C . LYS A 1 526 ? 45.151 69.066 11.081 1.00 53.59 624 LYS A C 1
ATOM 3739 O O . LYS A 1 526 ? 46.170 69.644 11.451 1.00 52.16 624 LYS A O 1
ATOM 3753 N N . ASP A 1 528 ? 45.965 65.844 14.217 1.00 47.46 626 ASP A N 1
ATOM 3754 C CA . ASP A 1 528 ? 46.229 64.465 14.615 1.00 46.22 626 ASP A CA 1
ATOM 3755 C C . ASP A 1 528 ? 46.259 64.419 16.135 1.00 48.42 626 ASP A C 1
ATOM 3756 O O . ASP A 1 528 ? 46.939 65.240 16.747 1.00 50.07 626 ASP A O 1
ATOM 3761 N N . PHE A 1 529 ? 45.482 63.517 16.748 1.00 41.81 627 PHE A N 1
ATOM 3762 C CA . PHE A 1 529 ? 45.406 63.357 18.211 1.00 40.72 627 PHE A CA 1
ATOM 3763 C C . PHE A 1 529 ? 44.858 61.972 18.542 1.00 44.97 627 PHE A C 1
ATOM 3764 O O . PHE A 1 529 ? 44.106 61.387 17.753 1.00 42.77 627 PHE A O 1
ATOM 3772 N N . SER A 1 530 ? 45.230 61.464 19.718 1.00 42.37 628 SER A N 1
ATOM 3773 C CA . SER A 1 530 ? 44.831 60.167 20.256 1.00 40.44 628 SER A CA 1
ATOM 3774 C C . SER A 1 530 ? 43.936 60.395 21.456 1.00 44.00 628 SER A C 1
ATOM 3775 O O . SER A 1 530 ? 44.235 61.237 22.303 1.00 45.38 628 SER A O 1
ATOM 3778 N N . LEU A 1 531 ? 42.852 59.641 21.540 1.00 39.48 629 LEU A N 1
ATOM 3779 C CA . LEU A 1 531 ? 41.887 59.749 22.639 1.00 38.94 629 LEU A CA 1
ATOM 3780 C C . LEU A 1 531 ? 41.699 58.407 23.326 1.00 41.86 629 LEU A C 1
ATOM 3781 O O . LEU A 1 531 ? 41.819 57.388 22.649 1.00 41.84 629 LEU A O 1
ATOM 3786 N N . PRO A 1 532 ? 41.303 58.386 24.624 1.00 38.72 630 PRO A N 1
ATOM 3787 C CA . PRO A 1 532 ? 41.031 57.106 25.306 1.00 38.34 630 PRO A CA 1
ATOM 3788 C C . PRO A 1 532 ? 39.666 56.564 24.876 1.00 39.48 630 PRO A C 1
ATOM 3789 O O . PRO A 1 532 ? 38.964 57.251 24.133 1.00 37.73 630 PRO A O 1
ATOM 3793 N N . PRO A 1 533 ? 39.213 55.379 25.330 1.00 37.39 631 PRO A N 1
ATOM 3794 C CA . PRO A 1 533 ? 37.869 54.917 24.904 1.00 36.99 631 PRO A CA 1
ATOM 3795 C C . PRO A 1 533 ? 36.749 55.749 25.583 1.00 41.83 631 PRO A C 1
ATOM 3796 O O . PRO A 1 533 ? 37.024 56.438 26.564 1.00 40.69 631 PRO A O 1
ATOM 3800 N N . SER A 1 534 ? 35.515 55.739 25.024 1.00 39.85 632 SER A N 1
ATOM 3801 C CA . SER A 1 534 ? 34.342 56.417 25.598 1.00 41.91 632 SER A CA 1
ATOM 3802 C C . SER A 1 534 ? 34.443 57.964 25.552 1.00 46.23 632 SER A C 1
ATOM 3803 O O . SER A 1 534 ? 33.810 58.676 26.338 1.00 45.97 632 SER A O 1
ATOM 3806 N N . THR A 1 535 ? 35.273 58.453 24.651 1.00 43.68 633 THR A N 1
ATOM 3807 C CA . THR A 1 535 ? 35.588 59.861 24.440 1.00 44.02 633 THR A CA 1
ATOM 3808 C C . THR A 1 535 ? 35.052 60.224 23.052 1.00 46.87 633 THR A C 1
ATOM 3809 O O . THR A 1 535 ? 34.970 59.337 22.201 1.00 49.21 633 THR A O 1
ATOM 3813 N N . TYR A 1 536 ? 34.629 61.477 22.841 1.00 40.06 634 TYR A N 1
ATOM 3814 C CA . TYR A 1 536 ? 34.046 61.918 21.565 1.00 39.43 634 TYR A CA 1
ATOM 3815 C C . TYR A 1 536 ? 34.970 62.908 20.893 1.00 42.56 634 TYR A C 1
ATOM 3816 O O . TYR A 1 536 ? 35.234 63.973 21.460 1.00 42.76 634 TYR A O 1
ATOM 3825 N N . ALA A 1 537 ? 35.465 62.573 19.691 1.00 38.90 635 ALA A N 1
ATOM 3826 C CA . ALA A 1 537 ? 36.320 63.487 18.890 1.00 39.18 635 ALA A CA 1
ATOM 3827 C C . ALA A 1 537 ? 35.607 64.826 18.602 1.00 41.21 635 ALA A C 1
ATOM 3828 O O . ALA A 1 537 ? 36.259 65.848 18.516 1.00 42.01 635 ALA A O 1
ATOM 3830 N N . THR A 1 538 ? 34.271 64.812 18.457 1.00 38.66 636 THR A N 1
ATOM 3831 C CA . THR A 1 538 ? 33.461 66.023 18.229 1.00 39.06 636 THR A CA 1
ATOM 3832 C C . THR A 1 538 ? 33.594 66.959 19.424 1.00 41.92 636 THR A C 1
ATOM 3833 O O . THR A 1 538 ? 33.544 68.168 19.234 1.00 42.45 636 THR A O 1
ATOM 3845 N N . ALA A 1 540 ? 36.360 67.248 21.247 1.00 36.73 638 ALA A N 1
ATOM 3846 C CA . ALA A 1 540 ? 37.718 67.805 21.111 1.00 38.11 638 ALA A CA 1
ATOM 3847 C C . ALA A 1 540 ? 37.702 68.922 20.068 1.00 44.38 638 ALA A C 1
ATOM 3848 O O . ALA A 1 540 ? 38.298 69.967 20.300 1.00 46.05 638 ALA A O 1
ATOM 3850 N N . ILE A 1 541 ? 36.981 68.715 18.936 1.00 40.35 639 ILE A N 1
ATOM 3851 C CA . ILE A 1 541 ? 36.860 69.686 17.834 1.00 40.05 639 ILE A CA 1
ATOM 3852 C C . ILE A 1 541 ? 36.064 70.889 18.288 1.00 42.25 639 ILE A C 1
ATOM 3853 O O . ILE A 1 541 ? 36.412 72.019 17.963 1.00 43.28 639 ILE A O 1
ATOM 3858 N N . ARG A 1 542 ? 35.009 70.646 19.060 1.00 37.88 640 ARG A N 1
ATOM 3859 C CA . ARG A 1 542 ? 34.163 71.680 19.642 1.00 37.98 640 ARG A CA 1
ATOM 3860 C C . ARG A 1 542 ? 35.014 72.678 20.447 1.00 43.03 640 ARG A C 1
ATOM 3861 O O . ARG A 1 542 ? 34.787 73.859 20.337 1.00 45.05 640 ARG A O 1
ATOM 3869 N N . GLU A 1 543 ? 35.970 72.192 21.259 1.00 39.50 641 GLU A N 1
ATOM 3870 C CA . GLU A 1 543 ? 36.883 72.979 22.081 1.00 39.69 641 GLU A CA 1
ATOM 3871 C C . GLU A 1 543 ? 37.817 73.836 21.240 1.00 45.69 641 GLU A C 1
ATOM 3872 O O . GLU A 1 543 ? 38.210 74.922 21.676 1.00 47.24 641 GLU A O 1
ATOM 3878 N N . VAL A 1 544 ? 38.209 73.336 20.057 1.00 41.69 642 VAL A N 1
ATOM 3879 C CA . VAL A 1 544 ? 39.101 74.056 19.146 1.00 42.65 642 VAL A CA 1
ATOM 3880 C C . VAL A 1 544 ? 38.310 75.175 18.463 1.00 47.71 642 VAL A C 1
ATOM 3881 O O . VAL A 1 544 ? 38.749 76.315 18.456 1.00 48.66 642 VAL A O 1
ATOM 3885 N N . LEU A 1 545 ? 37.152 74.850 17.881 1.00 45.11 643 LEU A N 1
ATOM 3886 C CA . LEU A 1 545 ? 36.356 75.834 17.135 1.00 45.79 643 LEU A CA 1
ATOM 3887 C C . LEU A 1 545 ? 35.547 76.793 18.014 1.00 53.56 643 LEU A C 1
ATOM 3888 O O . LEU A 1 545 ? 35.266 77.904 17.572 1.00 54.19 643 LEU A O 1
ATOM 3893 N N . LYS A 1 546 ? 35.120 76.336 19.217 1.00 52.12 644 LYS A N 1
ATOM 3894 C CA . LYS A 1 546 ? 34.224 77.015 20.183 1.00 54.97 644 LYS A CA 1
ATOM 3895 C C . LYS A 1 546 ? 32.871 77.345 19.513 1.00 67.20 644 LYS A C 1
ATOM 3896 O O . LYS A 1 546 ? 32.277 78.390 19.769 1.00 67.77 644 LYS A O 1
ATOM 3918 N N . ASP A 1 548 ? 29.007 75.413 18.240 1.00 72.64 646 ASP A N 1
ATOM 3919 C CA . ASP A 1 548 ? 28.047 74.350 18.553 1.00 74.08 646 ASP A CA 1
ATOM 3920 C C . ASP A 1 548 ? 27.822 73.377 17.405 1.00 82.30 646 ASP A C 1
ATOM 3921 O O . ASP A 1 548 ? 27.799 73.785 16.241 1.00 81.00 646 ASP A O 1
ATOM 3923 N N . THR A 1 549 ? 27.641 72.078 17.757 1.00 82.96 647 THR A N 1
ATOM 3924 C CA . THR A 1 549 ? 27.408 70.960 16.833 1.00 83.78 647 THR A CA 1
ATOM 3925 C C . THR A 1 549 ? 25.928 70.855 16.450 1.00 89.72 647 THR A C 1
ATOM 3926 O O . THR A 1 549 ? 25.085 70.471 17.270 1.00 88.55 647 THR A O 1
ATOM 3928 N N . SER A 1 550 ? 25.631 71.250 15.197 1.00 88.42 648 SER A N 1
ATOM 3929 C CA . SER A 1 550 ? 24.302 71.247 14.590 1.00 88.93 648 SER A CA 1
ATOM 3930 C C . SER A 1 550 ? 24.361 70.479 13.252 1.00 94.31 648 SER A C 1
ATOM 3931 O O . SER A 1 550 ? 23.850 69.359 13.174 1.00 93.81 648 SER A O 1
ATOM 3934 N N . ILE A 1 551 ? 25.019 71.067 12.222 1.00 91.50 649 ILE A N 1
ATOM 3935 C CA . ILE A 1 551 ? 25.209 70.494 10.883 1.00 118.96 649 ILE A CA 1
ATOM 3936 C C . ILE A 1 551 ? 26.397 71.161 10.193 1.00 145.80 649 ILE A C 1
ATOM 3937 O O . ILE A 1 551 ? 26.675 72.336 10.435 1.00 107.52 649 ILE A O 1
#

GO terms:
  GO:0005634 nucleus (C, IDA)
  GO:0009982 pseudouridine synthase activity (F, IDA)
  GO:1990481 mRNA pseudouridine synthesis (P, IDA)
  GO:0017148 negative regulation of translation (P, IDA)
  GO:0031119 tRNA pseudouridine synthesis (P, IDA)
  GO:0160150 tRNA pseudouridine(13) synthase activity (F, IDA)
  GO:0106029 tRNA pseudouridine synthase activity (F, EXP)
  GO:0009982 pseudouridine synthase activity (F, IMP)
  GO:1990481 mRNA pseudouridine synthesis (P, IMP)
  GO:2000380 regulation of mesoderm development (P, IMP)
  GO:0017148 negative regulation of translation (P, IMP)
  GO:1902036 regulation of hematopoietic stem cell differentiation (P, IMP)
  GO:0003723 RNA binding (F, HDA)
  GO:0019899 enzyme binding (F, IPI)

Sequence (494 aa):
GLTEADVGITKFVSSHQGFSGILKKERYSDFVVHEIGKDGRISHLNDLSIPVPSEDIFTVLTAEEKQRTSVAIEVIEDTKEKRTIIHQAIKSLFPGLETKTEDREGKKYIVAYHWPKSRGSYCHFVLYKENKDTDAINVLSKYLRVKPNIFSYGTKDKRAITVQEIAVLKITAQRRLAHLNKCLNFKLGNFSYQKNPLKLGELQGNHFTVVLRNITGTDDQVQQANSLKEIGFINYYGQRFGAVPTYQVGRAILQNSWTEVDLILKPRSGKGYLVKCREEWAKTKDPTAALRKLPVKRCVEGQLLRGLSKYGKNIVSAFGIIPRNNRLYIHSYQSYVWNNVSKRIEDYGLKPVPGDLVLKGATATYIEEDDVNNYSIHDVVPLPGFDVIYPKHKIQEAYRELTADNLDIDNRRHKIRDYSLSGAYRKIIIRPQNVSWEVVAYDDPKIPLFNTDVDNLEGKTPPVFASEGKYRALKDFSLPPSTYATAIREVLKDTSI

Radius of gyration: 28.08 Å; Cα contacts (8 Å, |Δi|>4): 915; chains: 1; bounding box: 64×70×80 Å

=== Feature glossary ===
The record interleaves many kinds of information about one protein. Here is each kind framed as the question it answers.

Q: What does the local fold look like, residue by residue?
A: A 3Di character summarizes, for each residue, the relative orientation of the Cα frame of its nearest spatial neighbor. Because it encodes fold topology rather than chemistry, 3Di alignments detect remote structural similarity that sequence alignment misses.

Q: Which residues are in helices, strands, or loops?
A: Secondary structure is the local, repeating backbone conformation. DSSP classifies it into eight states by reading the hydrogen-bond network: three helix types (H, G, I), two β types (E, B), two non-regular types (T, S), and unstructured coil (-).

Q: How big and how compact is the whole molecule?
A: Three whole-structure scalars: the radius of gyration (RMS distance of Cα from centroid, in Å), the count of Cα–Cα contacts (pairs closer than 8 Å and separated by more than four residues in sequence — i.e. tertiary, not local, contacts), and the bounding-box dimensions. Together they distinguish compact globular folds from extended fibres or disordered chains.

Q: How confident is the AlphaFold model at each residue?
A: For AlphaFold models, the B-factor field carries pLDDT — the model's own estimate of local accuracy on a 0–100 scale. Regions with pLDDT<50 should be treated as essentially unmodeled; they often correspond to intrinsically disordered segments.

Q: What family and function is it annotated with?
A: Functional annotations link the protein to curated databases. InterPro entries identify conserved domains and families by matching the sequence against member-database signatures (Pfam, PROSITE, CDD, …). Gene Ontology (GO) terms describe molecular function, biological process, and cellular component in a controlled vocabulary. CATH places the structure in a hierarchical fold classification (Class/Architecture/Topology/Homologous-superfamily). The organism is the source species.

Q: What known structures does this most resemble?
A: Nearest PDB neighbors are the top structural matches found by Foldseek when searching this structure against the entire Protein Data Bank. Each hit reports a TM-score (0 to 1; >0.5 almost always implies the same fold) and an E-value. These are *structural* homologs — they may share no detectable sequence similarity.

Q: Which residues are buried vs exposed?
A: Solvent-accessible surface area (SASA) is the area in Å² traced out by the centre of a 1.4 Å probe sphere (a water molecule) rolled over the protein's van der Waals surface (Shrake–Rupley / Lee–Richards construction). Buried residues have near-zero SASA; fully exposed residues can exceed 200 Å². The total SASA scales roughly with the number of surface residues.

Q: What are the backbone torsion angles?
A: φ (phi) and ψ (psi) are the two rotatable backbone dihedrals per residue: φ is the C(i-1)–N–Cα–C torsion, ψ is the N–Cα–C–N(i+1) torsion, both in degrees on (−180°, 180°]. α-helical residues cluster near (−60°, −45°); β-strand residues near (−120°, +130°). A Ramachandran plot is simply a scatter of (φ, ψ) for every residue.

Q: Are the domains correctly placed relative to each other?
A: Predicted aligned error is AlphaFold's pairwise confidence. Unlike pLDDT (per-residue), PAE is per-residue-pair and captures whether two parts of the structure are correctly placed relative to each other. Units are ångströms of expected positional error.

Q: What if only a Cα trace is available?
A: P-SEA three-state annotation labels each residue as helix, strand, or coil based purely on the geometry of the Cα trace. It serves as a fallback when the full backbone (and thus DSSP) is unavailable.

Q: What is the amino-acid chain?
A: This is the polypeptide sequence — one letter per residue, N-terminus first. Length ranges from a few dozen residues for small domains to over a thousand for large multi-domain proteins.

Q: What do the rendered images show?
A: The six renders are orthographic views along the three Cartesian axes in both directions. Representation (cartoon, sticks, or surface) and color scheme (sequence-rainbow or by-chain) vary across proteins so the training set covers all the common visualization conventions.

Q: What do the diagnostic plots show?
A: Plot images: a contact map (which residues are close in 3D, as an N×N binary image), a Ramachandran scatter (backbone torsion angles, revealing secondary-structure composition at a glance), and — for AlphaFold structures — a PAE heatmap (pairwise prediction confidence).

Q: How mobile is each atom in the crystal?
A: B-factor (Debye–Waller factor) reflects atomic displacement in the crystal lattice. It is an experimental observable (units Å²), not a prediction; low values mean the atom is pinned down, high values mean it moves or is heterogeneous across the crystal.

Q: Where is each backbone atom in 3D?
A: The mmCIF table is the protein's shape written out atom by atom. For each backbone N, Cα, C, and carbonyl O, it records an (x, y, z) coordinate triple in Å plus the residue type, chain letter, and residue number.